Protein AF-A0A4Z2BK32-F1 (afdb_monomer)

Radius of gyration: 49.94 Å; Cα contacts (8 Å, |Δi|>4): 44; chains: 1; bounding box: 116×64×153 Å

Structure (mmCIF, N/CA/C/O backbone):
data_AF-A0A4Z2BK32-F1
#
_entry.id   AF-A0A4Z2BK32-F1
#
loop_
_atom_site.group_PDB
_atom_site.id
_atom_site.type_symbol
_atom_site.label_atom_id
_atom_site.label_alt_id
_atom_site.label_comp_id
_atom_site.label_asym_id
_atom_site.label_entity_id
_atom_site.label_seq_id
_atom_site.pdbx_PDB_ins_code
_atom_site.Cartn_x
_atom_site.Cartn_y
_atom_site.Cartn_z
_atom_site.occupancy
_atom_site.B_iso_or_equiv
_atom_site.auth_seq_id
_atom_site.auth_comp_id
_atom_site.auth_asym_id
_atom_site.auth_atom_id
_atom_site.pdbx_PDB_model_num
ATOM 1 N N . MET A 1 1 ? -44.808 -2.999 27.444 1.00 32.22 1 MET A N 1
ATOM 2 C CA . MET A 1 1 ? -44.532 -3.840 26.264 1.00 32.22 1 MET A CA 1
ATOM 3 C C . MET A 1 1 ? -43.156 -3.412 25.782 1.00 32.22 1 MET A C 1
ATOM 5 O O . MET A 1 1 ? -43.070 -2.462 25.025 1.00 32.22 1 MET A O 1
ATOM 9 N N . GLU A 1 2 ? -42.094 -3.724 26.527 1.00 37.12 2 GLU A N 1
ATOM 10 C CA . GLU A 1 2 ? -41.400 -5.031 26.589 1.00 37.12 2 GLU A CA 1
ATOM 11 C C . GLU A 1 2 ? -40.857 -5.416 25.208 1.00 37.12 2 GLU A C 1
ATOM 13 O O . GLU A 1 2 ? -41.510 -6.127 24.457 1.00 37.12 2 GLU A O 1
ATOM 18 N N . ASP A 1 3 ? -39.675 -4.887 24.882 1.00 39.75 3 ASP A N 1
ATOM 19 C CA . ASP A 1 3 ? -38.907 -5.179 23.659 1.00 39.75 3 ASP A CA 1
ATOM 20 C C . ASP A 1 3 ? -37.822 -6.247 23.921 1.00 39.75 3 ASP A C 1
ATOM 22 O O . ASP A 1 3 ? -36.776 -6.310 23.283 1.00 39.75 3 ASP A O 1
ATOM 26 N N . SER A 1 4 ? -38.042 -7.100 24.923 1.00 45.81 4 SER A N 1
ATOM 27 C CA . SER A 1 4 ? -37.074 -8.113 25.362 1.00 45.81 4 SER A CA 1
ATOM 28 C C . SER A 1 4 ? -37.082 -9.391 24.503 1.00 45.81 4 SER A C 1
ATOM 30 O O . SER A 1 4 ? -36.435 -10.374 24.852 1.00 45.81 4 SER A O 1
ATOM 32 N N . GLY A 1 5 ? -37.794 -9.388 23.369 1.00 49.56 5 GLY A N 1
ATOM 33 C CA . GLY A 1 5 ? -37.919 -10.537 22.461 1.00 49.56 5 GLY A CA 1
ATOM 34 C C . GLY A 1 5 ? -36.704 -10.801 21.561 1.00 49.56 5 GLY A C 1
ATOM 35 O O . GLY A 1 5 ? -36.626 -11.850 20.937 1.00 49.56 5 GLY A O 1
ATOM 36 N N . SER A 1 6 ? -35.725 -9.896 21.496 1.00 67.00 6 SER A N 1
ATOM 37 C CA . SER A 1 6 ? -34.700 -9.952 20.442 1.00 67.00 6 SER A CA 1
ATOM 38 C C . SER A 1 6 ? -33.594 -10.996 20.663 1.00 67.00 6 SER A C 1
ATOM 40 O O . SER A 1 6 ? -33.088 -11.555 19.695 1.00 67.00 6 SER A O 1
ATOM 42 N N . ALA A 1 7 ? -33.203 -11.303 21.906 1.00 73.44 7 ALA A N 1
ATOM 43 C CA . ALA A 1 7 ? -32.058 -12.191 22.165 1.00 73.44 7 ALA A CA 1
ATOM 44 C C . ALA A 1 7 ? -32.413 -13.692 22.136 1.00 73.44 7 ALA A C 1
ATOM 46 O O . ALA A 1 7 ? -31.608 -14.506 21.688 1.00 73.44 7 ALA A O 1
ATOM 47 N N . LEU A 1 8 ? -33.625 -14.064 22.572 1.00 78.69 8 LEU A N 1
ATOM 48 C CA . LEU A 1 8 ? -34.101 -15.458 22.595 1.00 78.69 8 LEU A CA 1
ATOM 49 C C . LEU A 1 8 ? -34.432 -16.011 21.199 1.00 78.69 8 LEU A C 1
ATOM 51 O O . LEU A 1 8 ? -34.425 -17.225 21.008 1.00 78.69 8 LEU A O 1
ATOM 55 N N . GLU A 1 9 ? -34.717 -15.135 20.235 1.00 83.31 9 GLU A N 1
ATOM 56 C CA . GLU A 1 9 ? -35.057 -15.502 18.853 1.00 83.31 9 GLU A CA 1
ATOM 57 C C . GLU A 1 9 ? -33.826 -15.601 17.931 1.00 83.31 9 GLU A C 1
ATOM 59 O O . GLU A 1 9 ? -33.944 -16.028 16.780 1.00 83.31 9 GLU A O 1
ATOM 64 N N . LYS A 1 10 ? -32.631 -15.232 18.416 1.00 83.12 10 LYS A N 1
ATOM 65 C CA . LYS A 1 10 ? -31.389 -15.299 17.633 1.00 83.12 10 LYS A CA 1
ATOM 66 C C . LYS A 1 10 ? -30.953 -16.740 17.384 1.00 83.12 10 LYS A C 1
ATOM 68 O O . LYS A 1 10 ? -31.082 -17.621 18.234 1.00 83.12 10 LYS A O 1
ATOM 73 N N . ASN A 1 11 ? -30.368 -16.972 16.209 1.00 81.88 11 ASN A N 1
ATOM 74 C CA . ASN A 1 11 ? -29.751 -18.255 15.890 1.00 81.88 11 ASN A CA 1
ATOM 75 C C . ASN A 1 11 ? -28.598 -18.546 16.853 1.00 81.88 11 ASN A C 1
ATOM 77 O O . ASN A 1 11 ? -27.777 -17.674 17.124 1.00 81.88 11 ASN A O 1
ATOM 81 N N . VAL A 1 12 ? -28.473 -19.806 17.281 1.00 80.56 12 VAL A N 1
ATOM 82 C CA . VAL A 1 12 ? -27.430 -20.257 18.225 1.00 80.56 12 VAL A CA 1
ATOM 83 C C . VAL A 1 12 ? -26.010 -19.919 17.751 1.00 80.56 12 VAL A C 1
ATOM 85 O O . VAL A 1 12 ? -25.133 -19.661 18.568 1.00 80.56 12 VAL A O 1
ATOM 88 N N . ALA A 1 13 ? -25.786 -19.901 16.434 1.00 78.62 13 ALA A N 1
ATOM 89 C CA . ALA A 1 13 ? -24.492 -19.584 15.833 1.00 78.62 13 ALA A CA 1
ATOM 90 C C . ALA A 1 13 ? -24.095 -18.101 15.957 1.00 78.62 13 ALA A C 1
ATOM 92 O O . ALA A 1 13 ? -22.902 -17.804 15.956 1.00 78.62 13 ALA A O 1
ATOM 93 N N . ASP A 1 14 ? -25.077 -17.208 16.093 1.00 82.00 14 ASP A N 1
ATOM 94 C CA . ASP A 1 14 ? -24.891 -15.753 16.080 1.00 82.00 14 ASP A CA 1
ATOM 95 C C . ASP A 1 14 ? -25.028 -15.134 17.480 1.00 82.00 14 ASP A C 1
ATOM 97 O O . ASP A 1 14 ? -24.970 -13.912 17.625 1.00 82.00 14 ASP A O 1
ATOM 101 N N . LEU A 1 15 ? -25.232 -15.959 18.517 1.00 86.81 15 LEU A N 1
ATOM 102 C CA . LEU A 1 15 ? -25.279 -15.472 19.890 1.00 86.81 15 LEU A CA 1
ATOM 103 C C . LEU A 1 15 ? -23.941 -14.843 20.268 1.00 86.81 15 LEU A C 1
ATOM 105 O O . LEU A 1 15 ? -22.875 -15.427 20.071 1.00 86.81 15 LEU A O 1
ATOM 109 N N . THR A 1 16 ? -24.020 -13.672 20.884 1.00 87.44 16 THR A N 1
ATOM 110 C CA . THR A 1 16 ? -22.893 -12.992 21.511 1.00 87.44 16 THR A CA 1
ATOM 111 C C . THR A 1 16 ? -22.977 -13.100 23.027 1.00 87.44 16 THR A C 1
ATOM 113 O O . THR A 1 16 ? -24.013 -13.433 23.602 1.00 87.44 16 THR A O 1
ATOM 116 N N . VAL A 1 17 ? -21.871 -12.791 23.703 1.00 86.31 17 VAL A N 1
ATOM 117 C CA . VAL A 1 17 ? -21.827 -12.759 25.169 1.00 86.31 17 VAL A CA 1
ATOM 118 C C . VAL A 1 17 ? -22.880 -11.787 25.727 1.00 86.31 17 VAL A C 1
ATOM 120 O O . VAL A 1 17 ? -23.497 -12.087 26.742 1.00 86.31 17 VAL A O 1
ATOM 123 N N . MET A 1 18 ? -23.164 -10.681 25.028 1.00 86.56 18 MET A N 1
ATOM 124 C CA . MET A 1 18 ? -24.219 -9.734 25.414 1.00 86.56 18 MET A CA 1
ATOM 125 C C . MET A 1 18 ? -25.622 -10.335 25.336 1.00 86.56 18 MET A C 1
ATOM 127 O O . MET A 1 18 ? -26.414 -10.130 26.250 1.00 86.56 18 MET A O 1
ATOM 131 N N . ASP A 1 19 ? -25.893 -11.167 24.332 1.00 87.94 19 ASP A N 1
ATOM 132 C CA . ASP A 1 19 ? -27.190 -11.838 24.199 1.00 87.94 19 ASP A CA 1
ATOM 133 C C . ASP A 1 19 ? -27.454 -12.810 25.356 1.00 87.94 19 ASP A C 1
ATOM 135 O O . ASP A 1 19 ? -28.589 -12.954 25.802 1.00 87.94 19 ASP A O 1
ATOM 139 N N . VAL A 1 20 ? -26.408 -13.444 25.899 1.00 89.12 20 VAL A N 1
ATOM 140 C CA . VAL A 1 20 ? -26.527 -14.303 27.089 1.00 89.12 20 VAL A CA 1
ATOM 141 C C . VAL A 1 20 ? -26.924 -13.487 28.325 1.00 89.12 20 VAL A C 1
ATOM 143 O O . VAL A 1 20 ? -27.742 -13.952 29.122 1.00 89.12 20 VAL A O 1
ATOM 146 N N . TYR A 1 21 ? -26.403 -12.263 28.469 1.00 87.44 21 TYR A N 1
ATOM 147 C CA . TYR A 1 21 ? -26.801 -11.349 29.545 1.00 87.44 21 TYR A CA 1
ATOM 148 C C . TYR A 1 21 ? -28.245 -10.853 29.379 1.00 87.44 21 TYR A C 1
ATOM 150 O O . TYR A 1 21 ? -28.985 -10.811 30.365 1.00 87.44 21 TYR A O 1
ATOM 158 N N . ASP A 1 22 ? -28.680 -10.565 28.152 1.00 85.69 22 ASP A N 1
ATOM 159 C CA . ASP A 1 22 ? -30.065 -10.173 27.864 1.00 85.69 22 ASP A CA 1
ATOM 160 C C . ASP A 1 22 ? -31.048 -11.322 28.149 1.00 85.69 22 ASP A C 1
ATOM 162 O O . ASP A 1 22 ? -32.073 -11.128 28.806 1.00 85.69 22 ASP A O 1
ATOM 166 N N . ILE A 1 23 ? -30.704 -12.552 27.746 1.00 86.56 23 ILE A N 1
ATOM 167 C CA . ILE A 1 23 ? -31.474 -13.763 28.073 1.00 86.56 23 ILE A CA 1
ATOM 168 C C . ILE A 1 23 ? -31.549 -13.962 29.592 1.00 86.56 23 ILE A C 1
ATOM 170 O O . ILE A 1 23 ? -32.624 -14.247 30.125 1.00 86.56 23 ILE A O 1
ATOM 174 N N . ALA A 1 24 ? -30.434 -13.786 30.309 1.00 87.56 24 ALA A N 1
ATOM 175 C CA . ALA A 1 24 ? -30.400 -13.896 31.766 1.00 87.56 24 ALA A CA 1
ATOM 176 C C . ALA A 1 24 ? -31.318 -12.868 32.445 1.00 87.56 24 ALA A C 1
ATOM 178 O O . ALA A 1 24 ? -31.980 -13.202 33.429 1.00 87.56 24 ALA A O 1
ATOM 179 N N . ALA A 1 25 ? -31.404 -11.647 31.910 1.00 82.12 25 ALA A N 1
ATOM 180 C CA . ALA A 1 25 ? -32.299 -10.613 32.421 1.00 82.12 25 ALA A CA 1
ATOM 181 C C . ALA A 1 25 ? -33.780 -10.990 32.244 1.00 82.12 25 ALA A C 1
ATOM 183 O O . ALA A 1 25 ? -34.554 -10.864 33.193 1.00 82.12 25 ALA A O 1
ATOM 184 N N . VAL A 1 26 ? -34.166 -11.516 31.075 1.00 85.31 26 VAL A N 1
ATOM 185 C CA . VAL A 1 26 ? -35.544 -11.978 30.814 1.00 85.31 26 VAL A CA 1
ATOM 186 C C . VAL A 1 26 ? -35.915 -13.147 31.723 1.00 85.31 26 VAL A C 1
ATOM 188 O O . VAL A 1 26 ? -36.947 -13.117 32.390 1.00 85.31 26 VAL A O 1
ATOM 191 N N . VAL A 1 27 ? -35.043 -14.153 31.819 1.00 85.56 27 VAL A N 1
ATOM 192 C CA . VAL A 1 27 ? -35.234 -15.303 32.720 1.00 85.56 27 VAL A CA 1
ATOM 193 C C . VAL A 1 27 ? -35.327 -14.848 34.182 1.00 85.56 27 VAL A C 1
ATOM 195 O O . VAL A 1 27 ? -36.133 -15.365 34.955 1.00 85.56 27 VAL A O 1
ATOM 198 N N . GLY A 1 28 ? -34.542 -13.838 34.551 1.00 84.19 28 GLY A N 1
ATOM 199 C CA . GLY A 1 28 ? -34.589 -13.174 35.846 1.00 84.19 28 GLY A CA 1
ATOM 200 C C . GLY A 1 28 ? -35.936 -12.560 36.196 1.00 84.19 28 GLY A C 1
ATOM 201 O O . GLY A 1 28 ? -36.440 -12.781 37.296 1.00 84.19 28 GLY A O 1
ATOM 202 N N . GLN A 1 29 ? -36.523 -11.824 35.252 1.00 82.88 29 GLN A N 1
ATOM 203 C CA . GLN A 1 29 ? -37.837 -11.200 35.418 1.00 82.88 29 GLN A CA 1
ATOM 204 C C . GLN A 1 29 ? -38.945 -12.245 35.598 1.00 82.88 29 GLN A C 1
ATOM 206 O O . GLN A 1 29 ? -39.841 -12.055 36.419 1.00 82.88 29 GLN A O 1
ATOM 211 N N . GLU A 1 30 ? -38.880 -13.378 34.891 1.00 84.81 30 GLU A N 1
ATOM 212 C CA . GLU A 1 30 ? -39.827 -14.482 35.105 1.00 84.81 30 GLU A CA 1
ATOM 213 C C . GLU A 1 30 ? -39.693 -15.090 36.506 1.00 84.81 30 GLU A C 1
ATOM 215 O O . GLU A 1 30 ? -40.696 -15.364 37.170 1.00 84.81 30 GLU A O 1
ATOM 220 N N . PHE A 1 31 ? -38.461 -15.267 36.996 1.00 84.12 31 PHE A N 1
ATOM 221 C CA . PHE A 1 31 ? -38.250 -15.740 38.362 1.00 84.12 31 PHE A CA 1
ATOM 222 C C . PHE A 1 31 ? -38.744 -14.750 39.408 1.00 84.12 31 PHE A C 1
ATOM 224 O O . PHE A 1 31 ? -39.312 -15.192 40.402 1.00 84.12 31 PHE A O 1
ATOM 231 N N . GLU A 1 32 ? -38.599 -13.446 39.187 1.00 80.62 32 GLU A N 1
ATOM 232 C CA . GLU A 1 32 ? -39.144 -12.420 40.079 1.00 80.62 32 GLU A CA 1
ATOM 233 C C . GLU A 1 32 ? -40.670 -12.550 40.216 1.00 80.62 32 GLU A C 1
ATOM 235 O O . GLU A 1 32 ? -41.179 -12.665 41.330 1.00 80.62 32 GLU A O 1
ATOM 240 N N . ARG A 1 33 ? -41.399 -12.702 39.100 1.00 85.19 33 ARG A N 1
ATOM 241 C CA . ARG A 1 33 ? -42.863 -12.904 39.124 1.00 85.19 33 ARG A CA 1
ATOM 242 C C . ARG A 1 33 ? -43.282 -14.170 39.875 1.00 85.19 33 ARG A C 1
ATOM 244 O O . ARG A 1 33 ? -44.305 -14.178 40.559 1.00 85.19 33 ARG A O 1
ATOM 251 N N . ILE A 1 34 ? -42.510 -15.250 39.748 1.00 80.25 34 ILE A N 1
ATOM 252 C CA . ILE A 1 34 ? -42.774 -16.507 40.465 1.0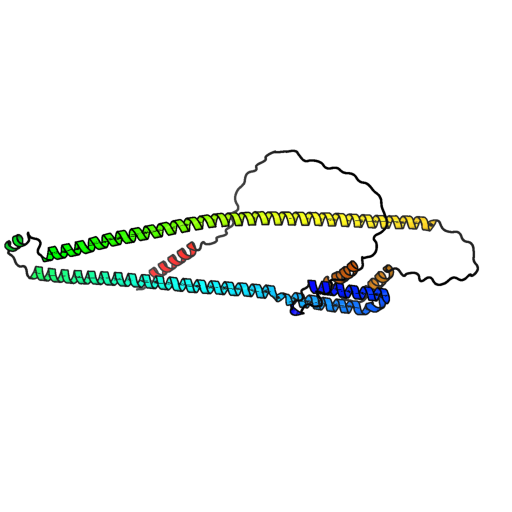0 80.25 34 ILE A CA 1
ATOM 253 C C . ILE A 1 34 ? -42.489 -16.344 41.963 1.00 80.25 34 ILE A C 1
ATOM 255 O O . ILE A 1 34 ? -43.260 -16.842 42.784 1.00 80.25 34 ILE A O 1
ATOM 259 N N . ILE A 1 35 ? -41.415 -15.639 42.330 1.00 82.44 35 ILE A N 1
ATOM 260 C CA . ILE A 1 35 ? -41.086 -15.335 43.729 1.00 82.44 35 ILE A CA 1
ATOM 261 C C . ILE A 1 35 ? -42.211 -14.521 44.372 1.00 82.44 35 ILE A C 1
ATOM 263 O O . ILE A 1 35 ? -42.632 -14.854 45.480 1.00 82.44 35 ILE A O 1
ATOM 267 N N . ASP A 1 36 ? -42.739 -13.522 43.666 1.00 85.00 36 ASP A N 1
ATOM 268 C CA . ASP A 1 36 ? -43.826 -12.673 44.160 1.00 85.00 36 ASP A CA 1
ATOM 269 C C . ASP A 1 36 ? -45.121 -13.457 44.434 1.00 85.00 36 ASP A C 1
ATOM 271 O O . ASP A 1 36 ? -45.862 -13.127 45.361 1.00 85.00 36 ASP A O 1
ATOM 275 N N . GLN A 1 37 ? -45.402 -14.508 43.654 1.00 89.19 37 GLN A N 1
ATOM 276 C CA . GLN A 1 37 ? -46.631 -15.303 43.777 1.00 89.19 37 GLN A CA 1
ATOM 277 C C . GLN A 1 37 ? -46.514 -16.504 44.726 1.00 89.19 37 GLN A C 1
ATOM 279 O O . GLN A 1 37 ? -47.470 -16.814 45.437 1.00 89.19 37 GLN A O 1
ATOM 284 N N . TYR A 1 38 ? -45.374 -17.197 44.731 1.00 84.12 38 TYR A N 1
ATOM 285 C CA . TYR A 1 38 ? -45.206 -18.494 45.406 1.00 84.12 38 TYR A CA 1
ATOM 286 C C . TYR A 1 38 ? -44.143 -18.478 46.511 1.00 84.12 38 TYR A C 1
ATOM 288 O O . TYR A 1 38 ? -43.948 -19.483 47.198 1.00 84.12 38 TYR A O 1
ATOM 296 N N . GLY A 1 39 ? -43.467 -17.345 46.708 1.00 77.50 39 GLY A N 1
ATOM 297 C CA . GLY A 1 39 ? -42.354 -17.216 47.636 1.00 77.50 39 GLY A CA 1
ATOM 298 C C . GLY A 1 39 ? -41.062 -17.832 47.095 1.00 77.50 39 GLY A C 1
ATOM 299 O O . GLY A 1 39 ? -41.040 -18.718 46.239 1.00 77.50 39 GLY A O 1
ATOM 300 N N . CYS A 1 40 ? -39.932 -17.364 47.614 1.00 73.44 40 CYS A N 1
ATOM 301 C CA . CYS A 1 40 ? -38.618 -17.685 47.058 1.00 73.44 40 CYS A CA 1
ATOM 302 C C . CYS A 1 40 ? -38.095 -19.094 47.407 1.00 73.44 40 CYS A C 1
ATOM 304 O O . CYS A 1 40 ? -37.165 -19.586 46.765 1.00 73.44 40 CYS A O 1
ATOM 306 N N . GLU A 1 41 ? -38.750 -19.800 48.332 1.00 81.00 41 GLU A N 1
ATOM 307 C CA . GLU A 1 41 ? -38.492 -21.219 48.623 1.00 81.00 41 GLU A CA 1
ATOM 308 C C . GLU A 1 41 ? -38.719 -22.114 47.396 1.00 81.00 41 GLU A C 1
ATOM 310 O O . GLU A 1 41 ? -37.974 -23.073 47.184 1.00 81.00 41 GLU A O 1
ATOM 315 N N . ALA A 1 42 ? -39.682 -21.760 46.535 1.00 78.75 42 ALA A N 1
ATOM 316 C CA . ALA A 1 42 ? -40.012 -22.518 45.329 1.00 78.75 42 ALA A CA 1
ATOM 317 C C . ALA A 1 42 ? -38.863 -22.560 44.302 1.00 78.75 42 ALA A C 1
ATOM 319 O O . ALA A 1 42 ? -38.732 -23.525 43.549 1.00 78.75 42 ALA A O 1
ATOM 320 N N . LEU A 1 43 ? -38.004 -21.534 44.284 1.00 80.06 43 LEU A N 1
ATOM 321 C CA . LEU A 1 43 ? -36.930 -21.361 43.297 1.00 80.06 43 LEU A CA 1
ATOM 322 C C . LEU A 1 43 ? -35.524 -21.603 43.854 1.00 80.06 43 LEU A C 1
ATOM 324 O O . LEU A 1 43 ? -34.573 -21.733 43.080 1.00 80.06 43 LEU A O 1
ATOM 328 N N . SER A 1 44 ? -35.395 -21.740 45.173 1.00 76.75 44 SER A N 1
ATOM 329 C CA . SER A 1 44 ? -34.132 -21.918 45.905 1.00 76.75 44 SER A CA 1
ATOM 330 C C . SER A 1 44 ? -33.214 -23.010 45.326 1.00 76.75 44 SER A C 1
ATOM 332 O O . SER A 1 44 ? -32.002 -22.825 45.230 1.00 76.75 44 SER A O 1
ATOM 334 N N . ARG A 1 45 ? -33.780 -24.137 44.870 1.00 82.31 45 ARG A N 1
ATOM 335 C CA . ARG A 1 45 ? -33.027 -25.265 44.281 1.00 82.31 45 ARG A CA 1
ATOM 336 C C . ARG A 1 45 ? -32.833 -25.180 42.766 1.00 82.31 45 ARG A C 1
ATOM 338 O O . ARG A 1 45 ? -31.979 -25.888 42.227 1.00 82.31 45 ARG A O 1
ATOM 345 N N . LEU A 1 46 ? -33.643 -24.381 42.073 1.00 84.19 46 LEU A N 1
ATOM 346 C CA . LEU A 1 46 ? -33.600 -24.242 40.614 1.00 84.19 46 LEU A CA 1
ATOM 347 C C . LEU A 1 46 ? -32.624 -23.142 40.191 1.00 84.19 46 LEU A C 1
ATOM 349 O O . LEU A 1 46 ? -31.863 -23.342 39.245 1.00 84.19 46 LEU A O 1
ATOM 353 N N . MET A 1 47 ? -32.597 -22.032 40.932 1.00 80.56 47 MET A N 1
ATOM 354 C CA . MET A 1 47 ? -31.784 -20.854 40.624 1.00 80.56 47 MET A CA 1
ATOM 355 C C . MET A 1 47 ? -30.304 -21.190 40.367 1.00 80.56 47 MET A C 1
ATOM 357 O O . MET A 1 47 ? -29.796 -20.814 39.311 1.00 80.56 47 MET A O 1
ATOM 361 N N . PRO A 1 48 ? -29.608 -21.984 41.211 1.00 79.94 48 PRO A N 1
ATOM 362 C CA . PRO A 1 48 ? -28.194 -22.292 40.978 1.00 79.94 48 PRO A CA 1
ATOM 363 C C . PRO A 1 48 ? -27.960 -23.120 39.707 1.00 79.94 48 PRO A C 1
ATOM 365 O O . PRO A 1 48 ? -26.921 -23.001 39.063 1.00 79.94 48 PRO A O 1
ATOM 368 N N . LYS A 1 49 ? -28.932 -23.953 39.312 1.00 87.19 49 LYS A N 1
ATOM 369 C CA . LYS A 1 49 ? -28.840 -24.758 38.085 1.00 87.19 49 LYS A CA 1
ATOM 370 C C . LYS A 1 49 ? -28.996 -23.893 36.841 1.00 87.19 49 LYS A C 1
ATOM 372 O O . LYS A 1 49 ? -28.308 -24.128 35.857 1.00 87.19 49 LYS A O 1
ATOM 377 N N . VAL A 1 50 ? -29.879 -22.899 36.892 1.00 86.00 50 VAL A N 1
ATOM 378 C CA . VAL A 1 50 ? -30.111 -21.976 35.774 1.00 86.00 50 VAL A CA 1
ATOM 379 C C . VAL A 1 50 ? -28.918 -21.047 35.593 1.00 86.00 50 VAL A C 1
ATOM 381 O O . VAL A 1 50 ? -28.436 -20.903 34.474 1.00 86.00 50 VAL A O 1
ATOM 384 N N . VAL A 1 51 ? -28.364 -20.527 36.693 1.00 84.00 51 VAL A N 1
ATOM 385 C CA . VAL A 1 51 ? -27.095 -19.782 36.670 1.00 84.00 51 VAL A CA 1
ATOM 386 C C . VAL A 1 51 ? -25.994 -20.638 36.043 1.00 84.00 51 VAL A C 1
ATOM 388 O O . VAL A 1 51 ? -25.326 -20.189 35.118 1.00 84.00 51 VAL A O 1
ATOM 391 N N . ARG A 1 52 ? -25.875 -21.911 36.440 1.00 88.38 52 ARG A N 1
ATOM 392 C CA . ARG A 1 52 ? -24.876 -22.816 35.859 1.00 88.38 52 ARG A CA 1
ATOM 393 C C . ARG A 1 52 ? -25.051 -23.038 34.354 1.00 88.38 52 ARG A C 1
ATOM 395 O O . ARG A 1 52 ? -24.062 -23.142 33.635 1.00 88.38 52 ARG A O 1
ATOM 402 N N . VAL A 1 53 ? -26.285 -23.143 33.868 1.00 91.62 53 VAL A N 1
ATOM 403 C CA . VAL A 1 53 ? -26.558 -23.287 32.428 1.00 91.62 53 VAL A CA 1
ATOM 404 C C . VAL A 1 53 ? -26.174 -22.013 31.671 1.00 91.62 53 VAL A C 1
ATOM 406 O O . VAL A 1 53 ? -25.545 -22.112 30.620 1.00 91.62 53 VAL A O 1
ATOM 409 N N . LEU A 1 54 ? -26.481 -20.835 32.222 1.00 87.81 54 LEU A N 1
ATOM 410 C CA . LEU A 1 54 ? -26.105 -19.546 31.632 1.00 87.81 54 LEU A CA 1
ATOM 411 C C . LEU A 1 54 ? -24.582 -19.338 31.618 1.00 87.81 54 LEU A C 1
ATOM 413 O O . LEU A 1 54 ? -24.051 -18.881 30.613 1.00 87.81 54 LEU A O 1
ATOM 417 N N . GLU A 1 55 ? -23.864 -19.764 32.660 1.00 85.56 55 GLU A N 1
ATOM 418 C CA . GLU A 1 55 ? -22.391 -19.765 32.685 1.00 85.56 55 GLU A CA 1
ATOM 419 C C . GLU A 1 55 ? -21.794 -20.657 31.587 1.00 85.56 55 GLU A C 1
ATOM 421 O O . GLU A 1 55 ? -20.835 -20.281 30.913 1.00 85.56 55 GLU A O 1
ATOM 426 N N . ILE A 1 56 ? -22.341 -21.865 31.403 1.00 87.94 56 ILE A N 1
ATOM 427 C CA . ILE A 1 56 ? -21.882 -22.782 30.351 1.00 87.94 56 ILE A CA 1
ATOM 428 C C . ILE A 1 56 ? -22.128 -22.156 28.976 1.00 87.94 56 ILE A C 1
ATOM 430 O O . ILE A 1 56 ? -21.247 -22.210 28.117 1.00 87.94 56 ILE A O 1
ATOM 434 N N . LEU A 1 57 ? -23.293 -21.532 28.784 1.00 87.38 57 LEU A N 1
ATOM 435 C CA . LEU A 1 57 ? -23.641 -20.847 27.544 1.00 87.38 57 LEU A CA 1
ATOM 436 C C . LEU A 1 57 ? -22.699 -19.668 27.265 1.00 87.38 57 LEU A C 1
ATOM 438 O O . LEU A 1 57 ? -22.189 -19.564 26.152 1.00 87.38 57 LEU A O 1
ATOM 442 N N . GLU A 1 58 ? -22.399 -18.841 28.268 1.00 86.19 58 GLU A N 1
ATOM 443 C CA . GLU A 1 58 ? -21.445 -17.733 28.158 1.00 86.19 58 GLU A CA 1
ATOM 444 C C . GLU A 1 58 ? -20.071 -18.230 27.697 1.00 86.19 58 GLU A C 1
ATOM 446 O O . GLU A 1 58 ? -19.496 -17.676 26.761 1.00 86.19 58 GLU A O 1
ATOM 451 N N . VAL A 1 59 ? -19.552 -19.309 28.294 1.00 86.50 59 VAL A N 1
ATOM 452 C CA . VAL A 1 59 ? -18.251 -19.883 27.911 1.00 86.50 59 VAL A CA 1
ATOM 453 C C . VAL A 1 59 ? -18.279 -20.440 26.489 1.00 86.50 59 VAL A C 1
ATOM 455 O O . VAL A 1 59 ? -17.312 -20.266 25.746 1.00 86.50 59 VAL A O 1
ATOM 458 N N . MET A 1 60 ? -19.359 -21.116 26.096 1.00 85.50 60 MET A N 1
ATOM 459 C CA . MET A 1 60 ? -19.499 -21.653 24.741 1.00 85.50 60 MET A CA 1
ATOM 460 C C . MET A 1 60 ? -19.540 -20.531 23.703 1.00 85.50 60 MET A C 1
ATOM 462 O O . MET A 1 60 ? -18.805 -20.594 22.723 1.00 85.50 60 MET A O 1
ATOM 466 N N . VAL A 1 61 ? -20.320 -19.481 23.954 1.00 85.88 61 VAL A N 1
ATOM 467 C CA . VAL A 1 61 ? -20.435 -18.309 23.077 1.00 85.88 61 VAL A CA 1
ATOM 468 C C . VAL A 1 61 ? -19.129 -17.508 23.032 1.00 85.88 61 VAL A C 1
ATOM 470 O O . VAL A 1 61 ? -18.667 -17.136 21.955 1.00 85.88 61 VAL A O 1
ATOM 473 N N . SER A 1 62 ? -18.463 -17.332 24.174 1.00 82.31 62 SER A N 1
ATOM 474 C CA . SER A 1 62 ? -17.155 -16.665 24.265 1.00 82.31 62 SER A CA 1
ATOM 475 C C . SER A 1 62 ? -16.065 -17.398 23.493 1.00 82.31 62 SER A C 1
ATOM 477 O O . SER A 1 62 ? -15.139 -16.767 23.003 1.00 82.31 62 SER A O 1
ATOM 479 N N . ARG A 1 63 ? -16.151 -18.729 23.397 1.00 76.56 63 ARG A N 1
ATOM 480 C CA . ARG A 1 63 ? -15.231 -19.549 22.599 1.00 76.56 63 ARG A CA 1
ATOM 481 C C . ARG A 1 63 ? -15.617 -19.618 21.132 1.00 76.56 63 ARG A C 1
ATOM 483 O O . ARG A 1 63 ? -14.768 -19.966 20.328 1.00 76.56 63 ARG A O 1
ATOM 490 N N . ASN A 1 64 ? -16.870 -19.331 20.788 1.00 70.56 64 ASN A N 1
ATOM 491 C CA . ASN A 1 64 ? -17.357 -19.341 19.412 1.00 70.56 64 ASN A CA 1
ATOM 492 C C . ASN A 1 64 ? -17.070 -18.021 18.678 1.00 70.56 64 ASN A C 1
ATOM 494 O O . ASN A 1 64 ? -17.257 -17.939 17.467 1.00 70.56 64 ASN A O 1
ATOM 498 N N . SER A 1 65 ? -16.525 -17.015 19.373 1.00 66.38 65 SER A N 1
ATOM 499 C CA . SER A 1 65 ? -15.962 -15.793 18.791 1.00 66.38 65 SER A CA 1
ATOM 500 C C . SER A 1 65 ? -14.650 -16.049 18.032 1.00 66.38 65 SER A C 1
ATOM 502 O O . SER A 1 65 ? -13.775 -15.203 18.032 1.00 66.38 65 SER A O 1
ATOM 504 N N . ILE A 1 66 ? -14.513 -17.192 17.349 1.00 62.06 66 ILE A N 1
ATOM 505 C CA . ILE A 1 66 ? -13.407 -17.544 16.432 1.00 62.06 66 ILE A CA 1
ATOM 506 C C . ILE A 1 66 ? -13.483 -16.702 15.139 1.00 62.06 66 ILE A C 1
ATOM 508 O O . ILE A 1 66 ? -12.542 -16.647 14.350 1.00 62.06 66 ILE A O 1
ATOM 512 N N . GLY A 1 67 ? -14.592 -15.981 14.941 1.00 70.88 67 GLY A N 1
ATOM 513 C CA . GLY A 1 67 ? -14.808 -15.044 13.838 1.00 70.88 67 GLY A CA 1
ATOM 514 C C . GLY A 1 67 ? -13.671 -14.042 13.546 1.00 70.88 67 GLY A C 1
ATOM 515 O O . GLY A 1 67 ? -13.299 -13.951 12.382 1.00 70.88 67 GLY A O 1
ATOM 516 N N . PRO A 1 68 ? -13.085 -13.316 14.521 1.00 74.94 68 PRO A N 1
ATOM 517 C CA . PRO A 1 68 ? -12.035 -12.336 14.278 1.00 74.94 68 PRO A CA 1
ATOM 518 C C . PRO A 1 68 ? -10.690 -12.982 13.924 1.00 74.94 68 PRO A C 1
ATOM 520 O O . PRO A 1 68 ? -10.016 -12.458 13.050 1.00 74.94 68 PRO A O 1
ATOM 523 N N . GLU A 1 69 ? -10.321 -14.129 14.508 1.00 79.31 69 GLU A N 1
ATOM 524 C CA . GLU A 1 69 ? -9.090 -14.854 14.136 1.00 79.31 69 GLU A CA 1
ATOM 525 C C . GLU A 1 69 ? -9.203 -15.430 12.715 1.00 79.31 69 GLU A C 1
ATOM 527 O O . GLU A 1 69 ? -8.277 -15.345 11.911 1.00 79.31 69 GLU A O 1
ATOM 532 N N . VAL A 1 70 ? -10.372 -15.970 12.359 1.00 82.12 70 VAL A N 1
ATOM 533 C CA . VAL A 1 70 ? -10.639 -16.444 10.993 1.00 82.12 70 VAL A CA 1
ATOM 534 C C . VAL A 1 70 ? -10.629 -15.290 9.995 1.00 82.12 70 VAL A C 1
ATOM 536 O O . VAL A 1 70 ? -10.117 -15.457 8.889 1.00 82.12 70 VAL A O 1
ATOM 539 N N . GLU A 1 71 ? -11.174 -14.133 10.362 1.00 82.44 71 GLU A N 1
ATOM 540 C CA . GLU A 1 71 ? -11.164 -12.951 9.502 1.00 82.44 71 GLU A CA 1
ATOM 541 C C . GLU A 1 71 ? -9.751 -12.366 9.356 1.00 82.44 71 GLU A C 1
ATOM 543 O O . GLU A 1 71 ? -9.341 -12.024 8.250 1.00 82.44 71 GLU A O 1
ATOM 548 N N . GLU A 1 72 ? -8.952 -12.354 10.423 1.00 87.56 72 GLU A N 1
ATOM 549 C CA . GLU A 1 72 ? -7.538 -11.969 10.389 1.00 87.56 72 GLU A CA 1
ATOM 550 C C . GLU A 1 72 ? -6.726 -12.892 9.469 1.00 87.56 72 GLU A C 1
ATOM 552 O O . GLU A 1 72 ? -6.036 -12.421 8.563 1.00 87.56 72 GLU A O 1
ATOM 557 N N . LEU A 1 73 ? -6.890 -14.213 9.598 1.00 92.44 73 LEU A N 1
ATOM 558 C CA . LEU A 1 73 ? -6.247 -15.189 8.713 1.00 92.44 73 LEU A CA 1
ATOM 559 C C . LEU A 1 73 ? -6.697 -15.048 7.250 1.00 92.44 73 LEU A C 1
ATOM 561 O O . LEU A 1 73 ? -5.906 -15.286 6.334 1.00 92.44 73 LEU A O 1
ATOM 565 N N . ARG A 1 74 ? -7.955 -14.661 7.002 1.00 91.69 74 ARG A N 1
ATOM 566 C CA . ARG A 1 74 ? -8.455 -14.366 5.649 1.00 91.69 74 ARG A CA 1
ATOM 567 C C . ARG A 1 74 ? -7.791 -13.125 5.063 1.00 91.69 74 ARG A C 1
ATOM 569 O O . ARG A 1 74 ? -7.342 -13.178 3.919 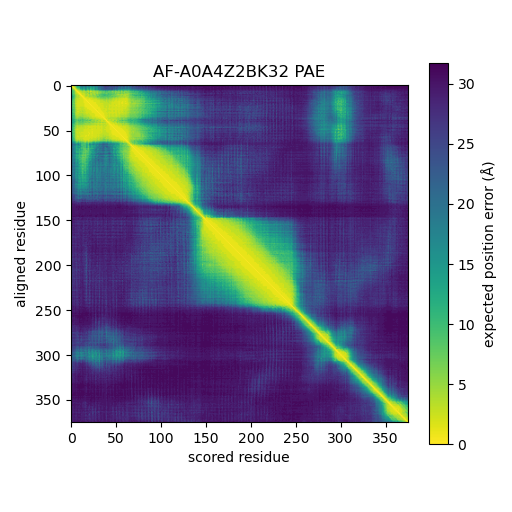1.00 91.69 74 ARG A O 1
ATOM 576 N N . LEU A 1 75 ? -7.675 -12.050 5.842 1.00 93.06 75 LEU A N 1
ATOM 577 C CA . LEU A 1 75 ? -6.981 -10.830 5.426 1.00 93.06 75 LEU A CA 1
ATOM 578 C C . LEU A 1 75 ? -5.497 -11.099 5.139 1.00 93.06 75 LEU A C 1
ATOM 580 O O . LEU A 1 75 ? -4.976 -10.641 4.120 1.00 93.06 75 LEU A O 1
ATOM 584 N N . GLU A 1 76 ? -4.829 -11.893 5.979 1.00 95.06 76 GLU A N 1
ATOM 585 C CA . GLU A 1 76 ? -3.439 -12.314 5.765 1.00 95.06 76 GLU A CA 1
ATOM 586 C C . GLU A 1 76 ? -3.302 -13.144 4.476 1.00 95.06 76 GLU A C 1
ATOM 588 O O . GLU A 1 76 ? -2.401 -12.915 3.665 1.00 95.06 76 GLU A O 1
ATOM 593 N N . LEU A 1 77 ? -4.229 -14.076 4.232 1.00 94.62 77 LEU A N 1
ATOM 594 C CA . LEU A 1 77 ? -4.254 -14.882 3.011 1.00 94.62 77 LEU A CA 1
ATOM 595 C C . LEU A 1 77 ? -4.418 -14.014 1.755 1.00 94.62 77 LEU A C 1
ATOM 597 O O . LEU A 1 77 ? -3.732 -14.248 0.755 1.00 94.62 77 LEU A O 1
ATOM 601 N N . ASP A 1 78 ? -5.304 -13.022 1.788 1.00 93.88 78 ASP A N 1
ATOM 602 C CA . ASP A 1 78 ? -5.532 -12.123 0.656 1.00 93.88 78 ASP A CA 1
ATOM 603 C C . ASP A 1 78 ? -4.348 -11.179 0.423 1.00 93.88 78 ASP A C 1
ATOM 605 O O . ASP A 1 78 ? -3.921 -10.997 -0.722 1.00 93.88 78 ASP A O 1
ATOM 609 N N . LYS A 1 79 ? -3.720 -10.681 1.491 1.00 95.62 79 LYS A N 1
ATOM 610 C CA . LYS A 1 79 ? -2.453 -9.944 1.415 1.00 95.62 79 LYS A CA 1
ATOM 611 C C . LYS A 1 79 ? -1.352 -10.788 0.762 1.00 95.62 79 LYS A C 1
ATOM 613 O O . LYS A 1 79 ? -0.729 -10.342 -0.201 1.00 95.62 79 LYS A O 1
ATOM 618 N N . LEU A 1 80 ? -1.156 -12.032 1.204 1.00 94.75 80 LEU A N 1
ATOM 619 C CA . LEU A 1 80 ? -0.151 -12.938 0.632 1.00 94.75 80 LEU A CA 1
ATOM 620 C C . LEU A 1 80 ? -0.428 -13.275 -0.841 1.00 94.75 80 LEU A C 1
ATOM 622 O O . LEU A 1 80 ? 0.505 -13.437 -1.633 1.00 94.75 80 LEU A O 1
ATOM 626 N N . ARG A 1 81 ? -1.701 -13.372 -1.241 1.00 93.19 81 ARG A N 1
ATOM 627 C CA . ARG A 1 81 ? -2.086 -13.548 -2.650 1.00 93.19 81 ARG A CA 1
ATOM 628 C C . ARG A 1 81 ? -1.704 -12.339 -3.496 1.00 93.19 81 ARG A C 1
ATOM 630 O O . ARG A 1 81 ? -1.168 -12.527 -4.589 1.00 93.19 81 ARG A O 1
ATOM 637 N N . LEU A 1 82 ? -1.949 -11.129 -2.997 1.00 90.88 82 LEU A N 1
ATOM 638 C CA . LEU A 1 82 ? -1.564 -9.892 -3.677 1.00 90.88 82 LEU A CA 1
ATOM 639 C C . LEU A 1 82 ? -0.043 -9.775 -3.801 1.00 90.88 82 LEU A C 1
ATOM 641 O O . LEU A 1 82 ? 0.454 -9.530 -4.898 1.00 90.88 82 LEU A O 1
ATOM 645 N N . GLU A 1 83 ? 0.700 -10.044 -2.727 1.00 91.12 83 GLU A N 1
ATOM 646 C CA . GLU A 1 83 ? 2.165 -10.052 -2.766 1.00 91.12 83 GLU A CA 1
ATOM 647 C C . GLU A 1 83 ? 2.710 -11.073 -3.768 1.00 91.12 83 GLU A C 1
ATOM 649 O O . GLU A 1 83 ? 3.639 -10.777 -4.520 1.00 91.12 83 GLU A O 1
ATOM 654 N N . ARG A 1 84 ? 2.128 -12.278 -3.822 1.00 92.56 84 ARG A N 1
ATOM 655 C CA . ARG A 1 84 ? 2.521 -13.299 -4.801 1.00 92.56 84 ARG A CA 1
ATOM 656 C C . ARG A 1 84 ? 2.275 -12.823 -6.233 1.00 92.56 84 ARG A C 1
ATOM 658 O O . ARG A 1 84 ? 3.1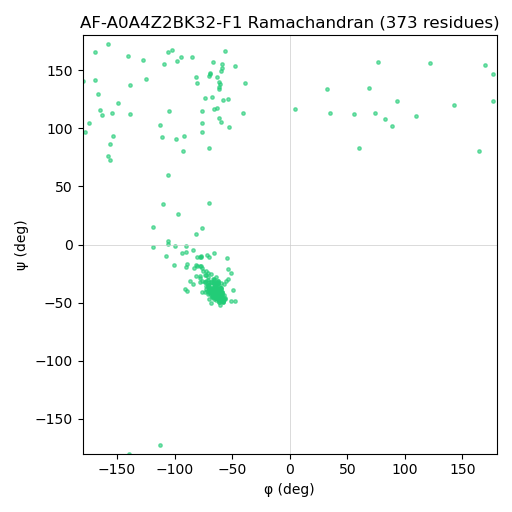27 -13.038 -7.093 1.00 92.56 84 ARG A O 1
ATOM 665 N N . LEU A 1 85 ? 1.125 -12.203 -6.498 1.00 91.19 85 LEU A N 1
ATOM 666 C CA . LEU A 1 85 ? 0.805 -11.660 -7.818 1.00 91.19 85 LEU A CA 1
ATOM 667 C C . LEU A 1 85 ? 1.768 -10.537 -8.216 1.00 91.19 85 LEU A C 1
ATOM 669 O O . LEU A 1 85 ? 2.237 -10.528 -9.353 1.00 91.19 85 LEU A O 1
ATOM 673 N N . ASP A 1 86 ? 2.104 -9.638 -7.291 1.00 90.81 86 ASP A N 1
ATOM 674 C CA . ASP A 1 86 ? 3.050 -8.547 -7.536 1.00 90.81 86 ASP A CA 1
ATOM 675 C C . ASP A 1 86 ? 4.463 -9.074 -7.834 1.00 90.81 86 ASP A C 1
ATOM 677 O O . ASP A 1 86 ? 5.070 -8.681 -8.832 1.00 90.81 86 ASP A O 1
ATOM 681 N N . ARG A 1 87 ? 4.955 -10.050 -7.053 1.00 92.62 87 ARG A N 1
ATOM 682 C CA . ARG A 1 87 ? 6.245 -10.716 -7.320 1.00 92.62 87 ARG A CA 1
ATOM 683 C C . ARG A 1 87 ? 6.273 -11.359 -8.707 1.00 92.62 87 ARG A C 1
ATOM 685 O O . ARG A 1 87 ? 7.173 -11.075 -9.491 1.00 92.62 87 ARG A O 1
ATOM 692 N N . MET A 1 88 ? 5.241 -12.128 -9.061 1.00 90.25 88 MET A N 1
ATOM 693 C CA . MET A 1 88 ? 5.118 -12.743 -10.391 1.00 90.25 88 MET A CA 1
ATOM 694 C C . MET A 1 88 ? 5.090 -11.703 -11.524 1.00 90.25 88 MET A C 1
ATOM 696 O O . MET A 1 88 ? 5.635 -11.931 -12.606 1.00 90.25 88 MET A O 1
ATOM 700 N N . GLN A 1 89 ? 4.444 -10.554 -11.310 1.00 92.44 89 GLN A N 1
ATOM 701 C CA . GLN A 1 89 ? 4.419 -9.470 -12.293 1.00 92.44 89 GLN A CA 1
ATOM 702 C C . GLN A 1 89 ? 5.783 -8.795 -12.438 1.00 92.44 89 GLN A C 1
ATOM 704 O O . GLN A 1 89 ? 6.189 -8.517 -13.568 1.00 92.44 89 GLN A O 1
ATOM 709 N N . LYS A 1 90 ? 6.492 -8.557 -11.330 1.00 91.25 90 LYS A N 1
ATOM 710 C CA . LYS A 1 90 ? 7.859 -8.020 -11.326 1.00 91.25 90 LYS A CA 1
ATOM 711 C C . LYS A 1 90 ? 8.820 -8.953 -12.052 1.00 91.25 90 LYS A C 1
ATOM 713 O O . LYS A 1 90 ? 9.500 -8.505 -12.967 1.00 91.25 90 LYS A O 1
ATOM 718 N N . GLU A 1 91 ? 8.787 -10.249 -11.752 1.00 90.25 91 GLU A N 1
ATOM 719 C CA . GLU A 1 91 ? 9.591 -11.259 -12.452 1.00 90.25 91 GLU A CA 1
ATOM 720 C C . GLU A 1 91 ? 9.294 -11.282 -13.954 1.00 90.25 91 GLU A C 1
ATOM 722 O O . GLU A 1 91 ? 10.207 -11.306 -14.777 1.00 90.25 91 GLU A O 1
ATOM 727 N N . LYS A 1 92 ? 8.014 -11.207 -14.344 1.00 94.25 92 LYS A N 1
ATOM 728 C CA . LYS A 1 92 ? 7.626 -11.154 -15.759 1.00 94.25 92 LYS A CA 1
ATOM 729 C C . LYS A 1 92 ? 8.114 -9.882 -16.458 1.00 94.25 92 LYS A C 1
ATOM 731 O O . LYS A 1 92 ? 8.444 -9.948 -17.639 1.00 94.25 92 LYS A O 1
ATOM 736 N N . LYS A 1 93 ? 8.116 -8.733 -15.776 1.00 93.94 93 LYS A N 1
ATOM 737 C CA . LYS A 1 93 ? 8.653 -7.472 -16.315 1.00 93.94 93 LYS A CA 1
ATOM 738 C C . LYS A 1 93 ? 10.167 -7.554 -16.463 1.00 93.94 93 LYS A C 1
ATOM 740 O O . LYS A 1 93 ? 10.662 -7.354 -17.565 1.00 93.94 93 LYS A O 1
ATOM 745 N N . HIS A 1 94 ? 10.856 -7.972 -15.407 1.00 92.00 94 HIS A N 1
ATOM 746 C CA . HIS A 1 94 ? 12.304 -8.128 -15.408 1.00 92.00 94 HIS A CA 1
ATOM 747 C C . HIS A 1 94 ? 12.775 -9.111 -16.485 1.00 92.00 94 HIS A C 1
ATOM 749 O O . HIS A 1 94 ? 13.717 -8.831 -17.216 1.00 92.00 94 HIS A O 1
ATOM 755 N N . LYS A 1 95 ? 12.061 -10.230 -16.670 1.00 95.94 95 LYS A N 1
ATOM 756 C CA . LYS A 1 95 ? 12.357 -11.179 -17.748 1.00 95.94 95 LYS A CA 1
ATOM 757 C C . LYS A 1 95 ? 12.267 -10.534 -19.135 1.00 95.94 95 LYS A C 1
ATOM 759 O O . LYS A 1 95 ? 13.136 -10.769 -19.961 1.00 95.94 95 LYS A O 1
ATOM 764 N N . LYS A 1 96 ? 11.242 -9.714 -19.388 1.00 95.44 96 LYS A N 1
ATOM 765 C CA . LYS A 1 96 ? 11.096 -9.000 -20.668 1.00 95.44 96 LYS A CA 1
ATOM 766 C C . LYS A 1 96 ? 12.181 -7.947 -20.876 1.00 95.44 96 LYS A C 1
ATOM 768 O O . LYS A 1 96 ? 12.625 -7.753 -21.999 1.00 95.44 96 LYS A O 1
ATOM 773 N N . GLU A 1 97 ? 12.575 -7.252 -19.813 1.00 94.25 97 GLU A N 1
ATOM 774 C CA . GLU A 1 97 ? 13.686 -6.297 -19.858 1.00 94.25 97 GLU A CA 1
ATOM 775 C C . GLU A 1 97 ? 14.995 -7.012 -20.191 1.00 94.25 97 GLU A C 1
ATOM 777 O O . GLU A 1 97 ? 15.739 -6.546 -21.048 1.00 94.25 97 GLU A O 1
ATOM 782 N N . LEU A 1 98 ? 15.236 -8.179 -19.587 1.00 95.69 98 LEU A N 1
ATOM 783 C CA . LEU A 1 98 ? 16.407 -8.998 -19.881 1.00 95.69 98 LEU A CA 1
ATOM 784 C C . LEU A 1 98 ? 16.401 -9.500 -21.332 1.00 95.69 98 LEU A C 1
ATOM 786 O O . LEU A 1 98 ? 17.411 -9.373 -22.013 1.00 95.69 98 LEU A O 1
ATOM 790 N N . GLU A 1 99 ? 15.260 -9.997 -21.826 1.00 95.31 99 GLU A N 1
ATOM 791 C CA . GLU A 1 99 ? 15.086 -10.395 -23.233 1.00 95.31 99 GLU A CA 1
ATOM 792 C C . GLU A 1 99 ? 15.391 -9.226 -24.187 1.00 95.31 99 GLU A C 1
ATOM 794 O O . GLU A 1 99 ? 16.126 -9.394 -25.157 1.00 95.31 99 GLU A O 1
ATOM 799 N N . LEU A 1 100 ? 14.909 -8.017 -23.876 1.00 96.62 100 LEU A N 1
ATOM 800 C CA . LEU A 1 100 ? 15.187 -6.824 -24.679 1.00 96.62 100 LEU A CA 1
ATOM 801 C C . LEU A 1 100 ? 16.680 -6.463 -24.681 1.00 96.62 100 LEU A C 1
ATOM 803 O O . LEU A 1 100 ? 17.228 -6.122 -25.729 1.00 96.62 100 LEU A O 1
ATOM 807 N N . VAL A 1 101 ? 17.342 -6.532 -23.523 1.00 97.94 101 VAL A N 1
ATOM 808 C CA . VAL A 1 101 ? 18.787 -6.280 -23.410 1.00 97.94 101 VAL A CA 1
ATOM 809 C C . VAL A 1 101 ? 19.581 -7.317 -24.206 1.00 97.94 101 VAL A C 1
ATOM 811 O O . VAL A 1 101 ? 20.518 -6.951 -24.914 1.00 97.94 101 VAL A O 1
ATOM 814 N N . GLU A 1 102 ? 19.198 -8.594 -24.143 1.00 96.31 102 GLU A N 1
ATOM 815 C CA . GLU A 1 102 ? 19.821 -9.652 -24.941 1.00 96.31 102 GLU A CA 1
ATOM 816 C C . GLU A 1 102 ? 19.654 -9.413 -26.448 1.00 96.31 102 GLU A C 1
ATOM 818 O O . GLU A 1 102 ? 20.617 -9.585 -27.197 1.00 96.31 102 GLU A O 1
ATOM 823 N N . ASP A 1 103 ? 18.472 -8.991 -26.901 1.00 96.38 103 ASP A N 1
ATOM 824 C CA . ASP A 1 103 ? 18.208 -8.700 -28.314 1.00 96.38 103 ASP A CA 1
ATOM 825 C C . ASP A 1 103 ? 19.043 -7.520 -28.825 1.00 96.38 103 ASP A C 1
ATOM 827 O O . ASP A 1 103 ? 19.645 -7.606 -29.900 1.00 96.38 103 ASP A O 1
ATOM 831 N N . VAL A 1 104 ? 19.134 -6.439 -28.042 1.0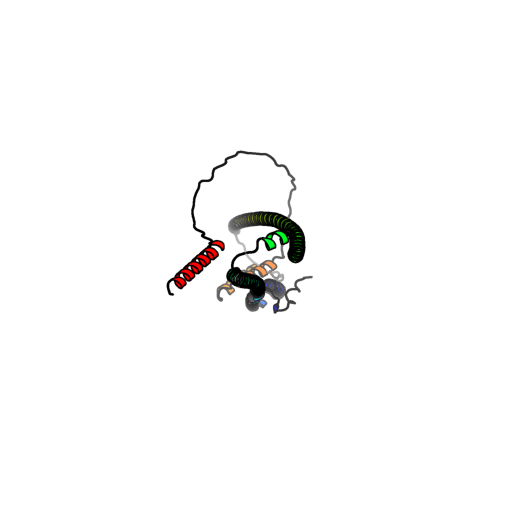0 98.25 104 VAL A N 1
ATOM 832 C CA . VAL A 1 104 ? 19.990 -5.287 -28.367 1.00 98.25 104 VAL A CA 1
ATOM 833 C C . VAL A 1 104 ? 21.450 -5.723 -28.452 1.00 98.25 104 VAL A C 1
ATOM 835 O O . VAL A 1 104 ? 22.119 -5.435 -29.444 1.00 98.25 104 VAL A O 1
ATOM 838 N N . TRP A 1 105 ? 21.928 -6.493 -27.473 1.00 98.12 105 TRP A N 1
ATOM 839 C CA . TRP A 1 105 ? 23.308 -6.970 -27.457 1.00 98.12 105 TRP A CA 1
ATOM 840 C C . TRP A 1 105 ? 23.626 -7.900 -28.638 1.00 98.12 105 TRP A C 1
ATOM 842 O O . TRP A 1 105 ? 24.700 -7.806 -29.235 1.00 98.12 105 TRP A O 1
ATOM 852 N N . ARG A 1 106 ? 22.684 -8.767 -29.040 1.00 97.69 106 ARG A N 1
ATOM 853 C CA . ARG A 1 106 ? 22.807 -9.588 -30.258 1.00 97.69 106 ARG A CA 1
ATOM 854 C C . ARG A 1 106 ? 22.897 -8.728 -31.515 1.00 97.69 106 ARG A C 1
ATOM 856 O O . ARG A 1 106 ? 23.699 -9.046 -32.392 1.00 97.69 106 ARG A O 1
ATOM 863 N N . GLY A 1 107 ? 22.094 -7.667 -31.599 1.00 97.62 107 GLY A N 1
ATOM 864 C CA . GLY A 1 107 ? 22.138 -6.702 -32.697 1.00 97.62 107 GLY A CA 1
ATOM 865 C C . GLY A 1 107 ? 23.500 -6.018 -32.798 1.00 97.62 107 GLY A C 1
ATOM 866 O O . GLY A 1 107 ? 24.149 -6.093 -33.837 1.00 97.62 107 GLY A O 1
ATOM 867 N N . GLU A 1 108 ? 23.986 -5.454 -31.693 1.00 96.94 108 GLU A N 1
ATOM 868 C CA . GLU A 1 108 ? 25.292 -4.787 -31.633 1.00 96.94 108 GLU A CA 1
ATOM 869 C C . GLU A 1 108 ? 26.445 -5.737 -31.985 1.00 96.94 108 GLU A C 1
ATOM 871 O O . GLU A 1 108 ? 27.333 -5.388 -32.766 1.00 96.94 108 GLU A O 1
ATOM 876 N N . ALA A 1 109 ? 26.423 -6.968 -31.464 1.00 97.12 109 ALA A N 1
ATOM 877 C CA . ALA A 1 109 ? 27.420 -7.980 -31.800 1.00 97.12 109 ALA A CA 1
ATOM 878 C C . ALA A 1 109 ? 27.412 -8.314 -33.303 1.00 97.12 109 ALA A C 1
ATOM 880 O O . ALA A 1 109 ? 28.475 -8.434 -33.917 1.00 97.12 109 ALA A O 1
ATOM 881 N N . GLN A 1 110 ? 26.229 -8.431 -33.910 1.00 98.00 110 GLN A N 1
ATOM 882 C CA . GLN A 1 110 ? 26.082 -8.700 -35.339 1.00 98.00 110 GLN A CA 1
ATOM 883 C C . GLN A 1 110 ? 26.557 -7.524 -36.203 1.00 98.00 110 GLN A C 1
ATOM 885 O O . GLN A 1 110 ? 27.211 -7.740 -37.230 1.00 98.00 110 GLN A O 1
ATOM 890 N N . ASP A 1 111 ? 26.278 -6.290 -35.790 1.00 97.94 111 ASP A N 1
ATOM 891 C CA . ASP A 1 111 ? 26.738 -5.082 -36.476 1.00 97.94 111 ASP A CA 1
ATOM 892 C C . ASP A 1 111 ? 28.265 -4.973 -36.439 1.00 97.94 111 ASP A C 1
ATOM 894 O O . ASP A 1 111 ? 28.894 -4.698 -37.464 1.00 97.94 111 ASP A O 1
ATOM 898 N N . LEU A 1 112 ? 28.885 -5.261 -35.291 1.00 97.69 112 LEU A N 1
ATOM 899 C CA . LEU A 1 112 ? 30.343 -5.303 -35.157 1.00 97.69 112 LEU A CA 1
ATOM 900 C C . LEU A 1 112 ? 30.965 -6.406 -36.020 1.00 97.69 112 LEU A C 1
ATOM 902 O O . LEU A 1 112 ? 31.958 -6.159 -36.704 1.00 97.69 112 LEU A O 1
ATOM 906 N N . LEU A 1 113 ? 30.376 -7.606 -36.052 1.00 97.81 113 LEU A N 1
ATOM 907 C CA . LEU A 1 113 ? 30.831 -8.681 -36.943 1.00 97.81 113 LEU A CA 1
ATOM 908 C C . LEU A 1 113 ? 30.731 -8.276 -38.418 1.00 97.81 113 LEU A C 1
ATOM 910 O O . LEU A 1 113 ? 31.640 -8.559 -39.199 1.00 97.81 113 LEU A O 1
ATOM 914 N N . SER A 1 114 ? 29.660 -7.577 -38.790 1.00 97.19 114 SER A N 1
ATOM 915 C CA . SER A 1 114 ? 29.463 -7.068 -40.149 1.00 97.19 114 SER A CA 1
ATOM 916 C C . SER A 1 114 ? 30.514 -6.015 -40.515 1.00 97.19 114 SER A C 1
ATOM 918 O O . SER A 1 114 ? 31.077 -6.071 -41.608 1.00 97.19 114 SER A O 1
ATOM 920 N N . GLN A 1 115 ? 30.843 -5.106 -39.590 1.00 98.12 115 GLN A N 1
ATOM 921 C CA . GLN A 1 115 ? 31.921 -4.124 -39.762 1.00 98.12 115 GLN A CA 1
ATOM 922 C C . GLN A 1 115 ? 33.289 -4.799 -39.903 1.00 98.12 115 GLN A C 1
ATOM 924 O O . GLN A 1 115 ? 34.059 -4.447 -40.794 1.00 98.12 115 GLN A O 1
ATOM 929 N N . ILE A 1 116 ? 33.588 -5.807 -39.076 1.00 97.38 116 ILE A N 1
ATOM 930 C CA . ILE A 1 116 ? 34.836 -6.576 -39.176 1.00 97.38 116 ILE A CA 1
ATOM 931 C C . ILE A 1 116 ? 34.930 -7.262 -40.542 1.00 97.38 116 ILE A C 1
ATOM 933 O O . ILE A 1 116 ? 35.975 -7.186 -41.183 1.00 97.38 116 ILE A O 1
ATOM 937 N N . ALA A 1 117 ? 33.853 -7.896 -41.014 1.00 97.12 117 ALA A N 1
ATOM 938 C CA . ALA A 1 117 ? 33.834 -8.559 -42.316 1.00 97.12 117 ALA A CA 1
ATOM 939 C C . ALA A 1 117 ? 34.059 -7.571 -43.476 1.00 97.12 117 ALA A C 1
ATOM 941 O O . ALA A 1 117 ? 34.834 -7.863 -44.386 1.00 97.12 117 ALA A O 1
ATOM 942 N N . GLN A 1 118 ? 33.437 -6.386 -43.423 1.00 97.44 118 GLN A N 1
ATOM 943 C CA . GLN A 1 118 ? 33.661 -5.318 -44.405 1.00 97.44 118 GLN A CA 1
ATOM 944 C C . GLN A 1 118 ? 35.118 -4.847 -44.401 1.00 97.44 118 GLN A C 1
ATOM 946 O O . GLN A 1 118 ? 35.758 -4.844 -45.449 1.00 97.44 118 GLN A O 1
ATOM 951 N N . LEU A 1 119 ? 35.674 -4.544 -43.225 1.00 97.19 119 LEU A N 1
ATOM 952 C CA . LEU A 1 119 ? 37.072 -4.127 -43.087 1.00 97.19 119 LEU A CA 1
ATOM 953 C C . LEU A 1 119 ? 38.060 -5.219 -43.526 1.00 97.19 119 LEU A C 1
ATOM 955 O O . LEU A 1 119 ? 39.129 -4.915 -44.056 1.00 97.19 119 LEU A O 1
ATOM 959 N N . GLN A 1 120 ? 37.737 -6.498 -43.318 1.00 96.25 120 GLN A N 1
ATOM 960 C CA . GLN A 1 120 ? 38.552 -7.613 -43.806 1.00 96.25 120 GLN A CA 1
ATOM 961 C C . GLN A 1 120 ? 38.537 -7.709 -45.335 1.00 96.25 120 GLN A C 1
ATOM 963 O O . GLN A 1 120 ? 39.594 -7.915 -45.934 1.00 96.25 120 GLN A O 1
ATOM 968 N N . GLU A 1 121 ? 37.378 -7.528 -45.972 1.00 95.75 121 GLU A N 1
ATOM 969 C CA . GLU A 1 121 ? 37.269 -7.523 -47.434 1.00 95.75 121 GLU A CA 1
ATOM 970 C C . GLU A 1 121 ? 37.965 -6.300 -48.046 1.00 95.75 121 GLU A C 1
ATOM 972 O O . GLU A 1 121 ? 38.696 -6.433 -49.027 1.00 95.75 121 GLU A O 1
ATOM 977 N N . GLU A 1 122 ? 37.826 -5.123 -47.433 1.00 95.75 122 GLU A N 1
ATOM 978 C CA . GLU A 1 122 ? 38.543 -3.911 -47.840 1.00 95.75 122 GLU A CA 1
ATOM 979 C C . GLU A 1 122 ? 40.057 -4.090 -47.732 1.00 95.75 122 GLU A C 1
ATOM 981 O O . GLU A 1 122 ? 40.773 -3.827 -48.696 1.00 95.75 122 GLU A O 1
ATOM 986 N N . ASN A 1 123 ? 40.559 -4.610 -46.608 1.00 94.00 123 ASN A N 1
ATOM 987 C CA . ASN A 1 123 ? 41.984 -4.899 -46.449 1.00 94.00 123 ASN A CA 1
ATOM 988 C C . ASN A 1 123 ? 42.484 -5.899 -47.494 1.00 94.00 123 ASN A C 1
ATOM 990 O O . ASN A 1 123 ? 43.550 -5.704 -48.078 1.00 94.00 123 ASN A O 1
ATOM 994 N N . LYS A 1 124 ? 41.714 -6.954 -47.772 1.00 94.56 124 LYS A N 1
ATOM 995 C CA . LYS A 1 124 ? 42.052 -7.935 -48.807 1.00 94.56 124 LYS A CA 1
ATOM 996 C C . LYS A 1 124 ? 42.088 -7.292 -50.194 1.00 94.56 124 LYS A C 1
ATOM 998 O O . LYS A 1 124 ? 43.049 -7.502 -50.931 1.00 94.56 124 LYS A O 1
ATOM 1003 N N . SER A 1 125 ? 41.092 -6.474 -50.525 1.00 92.81 125 SER A N 1
ATOM 1004 C CA . SER A 1 125 ? 41.029 -5.712 -51.773 1.00 92.81 125 SER A CA 1
ATOM 1005 C C . SER A 1 125 ? 42.224 -4.763 -51.909 1.00 92.81 125 SER A C 1
ATOM 1007 O O . SER A 1 125 ? 42.916 -4.774 -52.928 1.00 92.81 125 SER A O 1
ATOM 1009 N N . LEU A 1 126 ? 42.552 -3.999 -50.864 1.00 90.44 126 LEU A N 1
ATOM 1010 C CA . LEU A 1 126 ? 43.714 -3.108 -50.843 1.00 90.44 126 LEU A CA 1
ATOM 1011 C C . LEU A 1 126 ? 45.025 -3.874 -51.032 1.00 90.44 126 LEU A C 1
ATOM 1013 O O . LEU A 1 126 ? 45.848 -3.460 -51.842 1.00 90.44 126 LEU A O 1
ATOM 1017 N N . LEU A 1 127 ? 45.200 -5.018 -50.368 1.00 84.81 127 LEU A N 1
ATOM 1018 C CA . LEU A 1 127 ? 46.368 -5.883 -50.559 1.00 84.81 127 LEU A CA 1
ATOM 1019 C C . LEU A 1 127 ? 46.472 -6.396 -52.002 1.00 84.81 127 LEU A C 1
ATOM 1021 O O . LEU A 1 127 ? 47.560 -6.380 -52.576 1.00 84.81 127 LEU A O 1
ATOM 1025 N N . THR A 1 128 ? 45.355 -6.792 -52.623 1.00 81.19 128 THR A N 1
ATOM 1026 C CA . THR A 1 128 ? 45.354 -7.191 -54.041 1.00 81.19 128 THR A CA 1
ATOM 1027 C C . THR A 1 128 ? 45.674 -6.024 -54.975 1.00 81.19 128 THR A C 1
ATOM 1029 O O . THR A 1 128 ? 46.446 -6.195 -55.911 1.00 81.19 128 THR A O 1
ATOM 1032 N N . ASN A 1 129 ? 45.173 -4.819 -54.696 1.00 80.19 129 ASN A N 1
ATOM 1033 C CA . ASN A 1 129 ? 45.449 -3.627 -55.501 1.00 80.19 129 ASN A CA 1
ATOM 1034 C C . ASN A 1 129 ? 46.903 -3.154 -55.363 1.00 80.19 129 ASN A C 1
ATOM 1036 O O . ASN A 1 129 ? 47.517 -2.764 -56.353 1.00 80.19 129 ASN A O 1
ATOM 1040 N N . LEU A 1 130 ? 47.478 -3.227 -54.159 1.00 73.94 130 LEU A N 1
ATOM 1041 C CA . LEU A 1 130 ? 48.897 -2.947 -53.917 1.00 73.94 130 LEU A CA 1
ATOM 1042 C C . LEU A 1 130 ? 49.805 -3.979 -54.600 1.00 73.94 130 LEU A C 1
ATOM 1044 O O . LEU A 1 130 ? 50.869 -3.620 -55.084 1.00 73.94 130 LEU A O 1
ATOM 1048 N N . SER A 1 131 ? 49.367 -5.237 -54.694 1.00 65.44 131 SER A N 1
ATOM 1049 C CA . SER A 1 131 ? 50.067 -6.294 -55.434 1.00 65.44 131 SER A CA 1
ATOM 1050 C C . SER A 1 131 ? 49.970 -6.152 -56.958 1.00 65.44 131 SER A C 1
ATOM 1052 O O . SER A 1 131 ? 50.825 -6.686 -57.658 1.00 65.44 131 SER A O 1
ATOM 1054 N N . VAL A 1 132 ? 48.920 -5.511 -57.480 1.00 60.81 132 VAL A N 1
ATOM 1055 C CA . VAL A 1 132 ? 48.678 -5.341 -58.927 1.00 60.81 132 VAL A CA 1
ATOM 1056 C C . VAL A 1 132 ? 49.333 -4.065 -59.470 1.00 60.81 132 VAL A C 1
ATOM 1058 O O . VAL A 1 132 ? 49.526 -3.933 -60.678 1.00 60.81 132 VAL A O 1
ATOM 1061 N N . ARG A 1 133 ? 49.711 -3.125 -58.599 1.00 49.22 133 ARG A N 1
ATOM 1062 C CA . ARG A 1 133 ? 50.246 -1.824 -59.001 1.00 49.22 133 ARG A CA 1
ATOM 1063 C C . ARG A 1 133 ? 51.781 -1.780 -58.943 1.00 49.22 133 ARG A C 1
ATOM 1065 O O . ARG A 1 133 ? 52.345 -1.359 -57.940 1.00 49.22 133 ARG A O 1
ATOM 1072 N N . ASP A 1 134 ? 52.420 -2.119 -60.063 1.00 38.38 134 ASP A N 1
ATOM 1073 C CA . ASP A 1 134 ? 53.779 -1.669 -60.434 1.00 38.38 134 ASP A CA 1
ATOM 1074 C C . ASP A 1 134 ? 53.704 -0.409 -61.337 1.00 38.38 134 ASP A C 1
ATOM 1076 O O . ASP A 1 134 ? 52.616 -0.066 -61.812 1.00 38.38 134 ASP A O 1
ATOM 1080 N N . PRO A 1 135 ? 54.788 0.383 -61.489 1.00 52.78 135 PRO A N 1
ATOM 1081 C CA . PRO A 1 135 ? 54.678 1.835 -61.564 1.00 52.78 135 PRO A CA 1
ATOM 1082 C C . PRO A 1 135 ? 54.290 2.354 -62.953 1.00 52.78 135 PRO A C 1
ATOM 1084 O O . PRO A 1 135 ? 54.816 1.896 -63.963 1.00 52.78 135 PRO A O 1
ATOM 1087 N N . LEU A 1 136 ? 53.484 3.425 -62.917 1.00 46.25 136 LEU A N 1
ATOM 1088 C CA . LEU A 1 136 ? 53.134 4.410 -63.957 1.00 46.25 136 LEU A CA 1
ATOM 1089 C C . LEU A 1 136 ? 51.691 4.318 -64.473 1.00 46.25 136 LEU A C 1
ATOM 1091 O O . LEU A 1 136 ? 51.322 3.417 -65.215 1.00 46.25 136 LEU A O 1
ATOM 1095 N N . ASN A 1 137 ? 50.902 5.336 -64.119 1.00 45.62 137 ASN A N 1
ATOM 1096 C CA . ASN A 1 137 ? 50.438 6.303 -65.112 1.00 45.62 137 ASN A CA 1
ATOM 1097 C C . ASN A 1 137 ? 49.889 7.558 -64.413 1.00 45.62 137 ASN A C 1
ATOM 1099 O O . ASN A 1 137 ? 48.881 7.518 -63.711 1.00 45.62 137 ASN A O 1
ATOM 1103 N N . GLU A 1 138 ? 50.559 8.690 -64.633 1.00 47.44 138 GLU A N 1
ATOM 1104 C CA . GLU A 1 138 ? 50.073 10.039 -64.294 1.00 47.44 138 GLU A CA 1
ATOM 1105 C C . GLU A 1 138 ? 48.830 10.440 -65.119 1.00 47.44 138 GLU A C 1
ATOM 1107 O O . GLU A 1 138 ? 48.178 11.433 -64.809 1.00 47.44 138 GLU A O 1
ATOM 1112 N N . GLU A 1 139 ? 48.436 9.635 -66.114 1.00 48.25 139 GLU A N 1
ATOM 1113 C CA . GLU A 1 139 ? 47.243 9.857 -66.944 1.00 48.25 139 GLU A CA 1
ATOM 1114 C C . GLU A 1 139 ? 45.911 9.525 -66.242 1.00 48.25 139 GLU A C 1
ATOM 1116 O O . GLU A 1 139 ? 44.872 10.079 -66.610 1.00 48.25 139 GLU A O 1
ATOM 1121 N N . ASP A 1 140 ? 45.905 8.683 -65.201 1.00 52.56 140 ASP A N 1
ATOM 1122 C CA . ASP A 1 140 ? 44.672 8.380 -64.451 1.00 52.56 140 ASP A CA 1
ATOM 1123 C C . ASP A 1 140 ? 44.330 9.460 -63.412 1.00 52.56 140 ASP A C 1
ATOM 1125 O O . ASP A 1 140 ? 43.175 9.586 -62.998 1.00 52.56 140 ASP A O 1
ATOM 1129 N N . LEU A 1 141 ? 45.301 10.303 -63.044 1.00 51.47 141 LEU A N 1
ATOM 1130 C CA . LEU A 1 141 ? 45.108 11.375 -62.066 1.00 51.47 141 LEU A CA 1
ATOM 1131 C C . LEU A 1 141 ? 44.281 12.537 -62.643 1.00 51.47 141 LEU A C 1
ATOM 1133 O O . LEU A 1 141 ? 43.469 13.126 -61.935 1.00 51.47 141 LEU A O 1
ATOM 1137 N N . GLN A 1 142 ? 44.397 12.802 -63.949 1.00 45.09 142 GLN A N 1
ATOM 1138 C CA . GLN A 1 142 ? 43.615 13.835 -64.645 1.00 45.09 142 GLN A CA 1
ATOM 1139 C C . GLN A 1 142 ? 42.190 13.393 -65.009 1.00 45.09 142 GLN A C 1
ATOM 1141 O O . GLN A 1 142 ? 41.320 14.235 -65.218 1.00 45.09 142 GLN A O 1
ATOM 1146 N N . ARG A 1 143 ? 41.898 12.084 -65.028 1.00 50.12 143 ARG A N 1
ATOM 1147 C CA . ARG A 1 143 ? 40.510 11.589 -65.125 1.00 50.12 143 ARG A CA 1
ATOM 1148 C C . ARG A 1 143 ? 39.754 11.674 -63.798 1.00 50.12 143 ARG A C 1
ATOM 1150 O O . ARG A 1 143 ? 38.527 11.649 -63.809 1.00 50.12 143 ARG A O 1
ATOM 1157 N N . HIS A 1 144 ? 40.467 11.790 -62.679 1.00 49.34 144 HIS A N 1
ATOM 1158 C CA . HIS A 1 144 ? 39.896 11.745 -61.333 1.00 49.34 144 HIS A CA 1
ATOM 1159 C C . HIS A 1 144 ? 39.472 13.121 -60.777 1.00 49.34 144 HIS A C 1
ATOM 1161 O O . HIS A 1 144 ? 38.929 13.195 -59.675 1.00 49.34 144 HIS A O 1
ATOM 1167 N N . GLU A 1 145 ? 39.671 14.212 -61.529 1.00 51.00 145 GLU A N 1
ATOM 1168 C CA . GLU A 1 145 ? 39.227 15.565 -61.140 1.00 51.00 145 GLU A CA 1
ATOM 1169 C C . GLU A 1 145 ? 37.718 15.802 -61.352 1.00 51.00 145 GLU A C 1
ATOM 1171 O O . GLU A 1 145 ? 37.152 16.775 -60.855 1.00 51.00 145 GLU A O 1
ATOM 1176 N N . GLY A 1 146 ? 37.031 14.888 -62.041 1.00 58.22 146 GLY A N 1
ATOM 1177 C CA . GLY A 1 146 ? 35.575 14.820 -62.061 1.00 58.22 146 GLY A CA 1
ATOM 1178 C C . GLY A 1 146 ? 35.111 13.658 -61.199 1.00 58.22 146 GLY A C 1
ATOM 1179 O O . GLY A 1 146 ? 35.367 12.514 -61.563 1.00 58.22 146 GLY A O 1
ATOM 1180 N N . MET A 1 147 ? 34.406 13.950 -60.098 1.00 56.41 147 MET A N 1
ATOM 1181 C CA . MET A 1 147 ? 33.729 12.950 -59.262 1.00 56.41 147 MET A CA 1
ATOM 1182 C C . MET A 1 147 ? 33.078 11.892 -60.162 1.00 56.41 147 MET A C 1
ATOM 1184 O O . MET A 1 147 ? 32.164 12.204 -60.938 1.00 56.41 147 MET A O 1
ATOM 1188 N N . THR A 1 148 ? 33.582 10.661 -60.108 1.00 78.94 148 THR A N 1
ATOM 1189 C CA . THR A 1 148 ? 33.069 9.571 -60.938 1.00 78.94 148 THR A CA 1
ATOM 1190 C C . THR A 1 148 ? 31.587 9.364 -60.622 1.00 78.94 148 THR A C 1
ATOM 1192 O O . THR A 1 148 ? 31.128 9.599 -59.505 1.00 78.94 148 THR A O 1
ATOM 1195 N N . GLU A 1 149 ? 30.790 8.920 -61.596 1.00 76.81 149 GLU A N 1
ATOM 1196 C CA . GLU A 1 149 ? 29.335 8.747 -61.416 1.00 76.81 149 GLU A CA 1
ATOM 1197 C C . GLU A 1 149 ? 28.985 7.877 -60.190 1.00 76.81 149 GLU A C 1
ATOM 1199 O O . GLU A 1 149 ? 27.981 8.095 -59.512 1.00 76.81 149 GLU A O 1
ATOM 1204 N N . ARG A 1 150 ? 29.875 6.941 -59.840 1.00 80.50 150 ARG A N 1
ATOM 1205 C CA . ARG A 1 150 ? 29.781 6.118 -58.630 1.00 80.50 150 ARG A CA 1
ATOM 1206 C C . ARG A 1 150 ? 29.948 6.937 -57.349 1.00 80.50 150 ARG A C 1
ATOM 1208 O O . ARG A 1 150 ? 29.149 6.777 -56.432 1.00 80.50 150 ARG A O 1
ATOM 1215 N N . GLU A 1 151 ? 30.922 7.840 -57.288 1.00 82.88 151 GLU A N 1
ATOM 1216 C CA . GLU A 1 151 ? 31.124 8.746 -56.149 1.00 82.88 151 GLU A CA 1
ATOM 1217 C C . GLU A 1 151 ? 29.945 9.713 -55.986 1.00 82.88 151 GLU A C 1
ATOM 1219 O O . GLU A 1 151 ? 29.479 9.935 -54.868 1.00 82.88 151 GLU A O 1
ATOM 1224 N N . ARG A 1 152 ? 29.378 10.211 -57.095 1.00 85.62 152 ARG A N 1
ATOM 1225 C CA . ARG A 1 152 ? 28.146 11.018 -57.070 1.00 85.62 152 ARG A CA 1
ATOM 1226 C C . ARG A 1 152 ? 26.973 10.225 -56.485 1.00 85.62 152 ARG A C 1
ATOM 1228 O O . ARG A 1 152 ? 26.215 10.750 -55.667 1.00 85.62 152 ARG A O 1
ATOM 1235 N N . GLN A 1 153 ? 26.825 8.956 -56.869 1.00 88.56 153 GLN A N 1
ATOM 1236 C CA . GLN A 1 153 ? 25.768 8.085 -56.356 1.00 88.56 153 GLN A CA 1
ATOM 1237 C C . GLN A 1 153 ? 25.958 7.746 -54.868 1.00 88.56 153 GLN A C 1
ATOM 1239 O O . GLN A 1 153 ? 24.982 7.751 -54.115 1.00 88.56 153 GLN A O 1
ATOM 1244 N N . VAL A 1 154 ? 27.197 7.509 -54.426 1.00 91.75 154 VAL A N 1
ATOM 1245 C CA . VAL A 1 154 ? 27.536 7.317 -53.005 1.00 91.75 154 VAL A CA 1
ATOM 1246 C C . VAL A 1 154 ? 27.224 8.578 -52.206 1.00 91.75 154 VAL A C 1
ATOM 1248 O O . VAL A 1 154 ? 26.545 8.496 -51.185 1.00 91.75 154 VAL A O 1
ATOM 1251 N N . MET A 1 155 ? 27.619 9.755 -52.695 1.00 91.94 155 MET A N 1
ATOM 1252 C CA . MET A 1 155 ? 27.348 11.019 -52.011 1.00 91.94 155 MET A CA 1
ATOM 1253 C C . MET A 1 155 ? 25.847 11.307 -51.896 1.00 91.94 155 MET A C 1
ATOM 1255 O O . MET A 1 155 ? 25.388 11.780 -50.856 1.00 91.94 155 MET A O 1
ATOM 1259 N N . LYS A 1 156 ? 25.058 10.962 -52.920 1.00 93.31 156 LYS A N 1
ATOM 1260 C CA . LYS A 1 156 ? 23.595 11.060 -52.855 1.00 93.31 156 LYS A CA 1
ATOM 1261 C C . LYS A 1 156 ? 23.008 10.146 -51.773 1.00 93.31 156 LYS A C 1
ATOM 1263 O O . LYS A 1 156 ? 22.191 10.609 -50.984 1.00 93.31 156 LYS A O 1
ATOM 1268 N N . ARG A 1 157 ? 23.452 8.886 -51.688 1.00 95.06 157 ARG A N 1
ATOM 1269 C CA . ARG A 1 157 ? 22.998 7.940 -50.649 1.00 95.06 157 ARG A CA 1
ATOM 1270 C C . ARG A 1 157 ? 23.409 8.382 -49.246 1.00 95.06 157 ARG A C 1
ATOM 1272 O O . ARG A 1 157 ? 22.592 8.321 -48.336 1.00 95.06 157 ARG A O 1
ATOM 1279 N N . LEU A 1 158 ? 24.641 8.866 -49.075 1.00 96.00 158 LEU A N 1
ATOM 1280 C CA . LEU A 1 158 ? 25.106 9.418 -47.800 1.00 96.00 158 LEU A CA 1
ATOM 1281 C C . LEU A 1 158 ? 24.259 10.618 -47.382 1.00 96.00 158 LEU A C 1
ATOM 1283 O O . LEU A 1 158 ? 23.838 10.688 -46.234 1.00 96.00 158 LEU A O 1
ATOM 1287 N N . LYS A 1 159 ? 23.943 11.521 -48.315 1.00 96.44 159 LYS A N 1
ATOM 1288 C CA . LYS A 1 159 ? 23.043 12.643 -48.043 1.00 96.44 159 LYS A CA 1
ATOM 1289 C C . LYS A 1 159 ? 21.656 12.166 -47.603 1.00 96.44 159 LYS A C 1
ATOM 1291 O O . LYS A 1 159 ? 21.148 12.661 -46.608 1.00 96.44 159 LYS A O 1
ATOM 1296 N N . GLU A 1 160 ? 21.079 11.179 -48.288 1.00 96.81 160 GLU A N 1
ATOM 1297 C CA . GLU A 1 160 ? 19.780 10.600 -47.915 1.00 96.81 160 GLU A CA 1
ATOM 1298 C C . GLU A 1 160 ? 19.802 9.956 -46.518 1.00 96.81 160 GLU A C 1
ATOM 1300 O O . GLU A 1 160 ? 18.851 10.124 -45.760 1.00 96.81 160 GLU A O 1
ATOM 1305 N N . VAL A 1 161 ? 20.873 9.242 -46.151 1.00 97.81 161 VAL A N 1
ATOM 1306 C CA . VAL A 1 161 ? 21.023 8.659 -44.805 1.00 97.81 161 VAL A CA 1
ATOM 1307 C C . VAL A 1 161 ? 21.202 9.749 -43.748 1.00 97.81 161 VAL A C 1
ATOM 1309 O O . VAL A 1 161 ? 20.554 9.687 -42.710 1.00 97.81 161 VAL A O 1
ATOM 1312 N N . VAL A 1 162 ? 22.016 10.772 -44.019 1.00 97.88 162 VAL A N 1
ATOM 1313 C CA . VAL A 1 162 ? 22.215 11.907 -43.103 1.00 97.88 162 VAL A CA 1
ATOM 1314 C C . VAL A 1 162 ? 20.915 12.680 -42.889 1.00 97.88 162 VAL A C 1
ATOM 1316 O O . VAL A 1 162 ? 20.593 13.030 -41.756 1.00 97.88 162 VAL A O 1
ATOM 1319 N N . ASP A 1 163 ? 20.148 12.936 -43.950 1.00 97.19 163 ASP A N 1
ATOM 1320 C CA . ASP A 1 163 ? 18.861 13.627 -43.846 1.00 97.19 163 ASP A CA 1
ATOM 1321 C C . ASP A 1 163 ? 17.845 12.779 -43.054 1.00 97.19 163 ASP A C 1
ATOM 1323 O O . ASP A 1 163 ? 17.187 13.306 -42.157 1.00 97.19 163 ASP A O 1
ATOM 1327 N N . LYS A 1 164 ? 17.802 11.453 -43.265 1.00 97.44 164 LYS A N 1
ATOM 1328 C CA . LYS A 1 164 ? 16.987 10.533 -42.447 1.00 97.44 164 LYS A CA 1
ATOM 1329 C C . LYS A 1 164 ? 17.392 10.535 -40.975 1.00 97.44 164 LYS A C 1
ATOM 1331 O O . LYS A 1 164 ? 16.534 10.693 -40.115 1.00 97.44 164 LYS A O 1
ATOM 1336 N N . GLN A 1 165 ? 18.686 10.423 -40.678 1.00 97.31 165 GLN A N 1
ATOM 1337 C CA . GLN A 1 165 ? 19.189 10.462 -39.303 1.00 97.31 165 GLN A CA 1
ATOM 1338 C C . GLN A 1 165 ? 18.854 11.793 -38.618 1.00 97.31 165 GLN A C 1
ATOM 1340 O O . GLN A 1 165 ? 18.502 11.808 -37.443 1.00 97.31 165 GLN A O 1
ATOM 1345 N N . ARG A 1 166 ? 18.895 12.920 -39.341 1.00 98.12 166 ARG A N 1
ATOM 1346 C CA . ARG A 1 166 ? 18.470 14.226 -38.807 1.00 98.12 166 ARG A CA 1
ATOM 1347 C C . ARG A 1 166 ? 16.988 14.256 -38.456 1.00 98.12 166 ARG A C 1
ATOM 1349 O O . ARG A 1 166 ? 16.627 14.807 -37.417 1.00 98.12 166 ARG A O 1
ATOM 1356 N N . ASP A 1 167 ? 16.136 13.690 -39.302 1.00 97.50 167 ASP A N 1
ATOM 1357 C CA . ASP A 1 167 ? 14.700 13.631 -39.035 1.00 97.50 167 ASP A CA 1
ATOM 1358 C C . ASP A 1 167 ? 14.366 12.656 -37.898 1.00 97.50 167 ASP A C 1
ATOM 1360 O O . ASP A 1 167 ? 13.508 12.961 -37.068 1.00 97.50 167 ASP A O 1
ATOM 1364 N N . GLU A 1 168 ? 15.095 11.544 -37.790 1.00 97.44 168 GLU A N 1
ATOM 1365 C CA . GLU A 1 168 ? 15.009 10.616 -36.658 1.00 97.44 168 GLU A CA 1
ATOM 1366 C C . GLU A 1 168 ? 15.440 11.271 -35.343 1.00 97.44 168 GLU A C 1
ATOM 1368 O O . GLU A 1 168 ? 14.736 11.131 -34.345 1.00 97.44 168 GLU A O 1
ATOM 1373 N N . ILE A 1 169 ? 16.539 12.035 -35.336 1.00 97.25 169 ILE A N 1
ATOM 1374 C CA . ILE A 1 169 ? 16.974 12.807 -34.161 1.00 97.25 169 ILE A CA 1
ATOM 1375 C C . ILE A 1 169 ? 15.866 13.780 -33.743 1.00 97.25 169 ILE A C 1
ATOM 1377 O O . ILE A 1 169 ? 15.428 13.746 -32.600 1.00 97.25 169 ILE A O 1
ATOM 1381 N N . ARG A 1 170 ? 15.300 14.551 -34.681 1.00 98.38 170 ARG A N 1
ATOM 1382 C CA . ARG A 1 170 ? 14.184 15.473 -34.387 1.00 98.38 170 ARG A CA 1
ATOM 1383 C C . ARG A 1 170 ? 12.918 14.766 -33.900 1.00 98.38 170 ARG A C 1
ATOM 1385 O O . ARG A 1 170 ? 12.110 15.360 -33.187 1.00 98.38 170 ARG A O 1
ATOM 1392 N N . ALA A 1 171 ? 12.659 13.543 -34.354 1.00 97.75 171 ALA A N 1
ATOM 1393 C CA . ALA A 1 171 ? 11.536 12.749 -33.866 1.00 97.75 171 ALA A CA 1
ATOM 1394 C C . ALA A 1 171 ? 11.784 12.285 -32.425 1.00 97.75 171 ALA A C 1
ATOM 1396 O O . ALA A 1 171 ? 10.918 12.492 -31.576 1.00 97.75 171 ALA A O 1
ATOM 1397 N N . LYS A 1 172 ? 12.979 11.752 -32.141 1.00 96.56 172 LYS A N 1
ATOM 1398 C CA . LYS A 1 172 ? 13.382 11.337 -30.792 1.00 96.56 172 LYS A CA 1
ATOM 1399 C C . LYS A 1 172 ? 13.432 12.509 -29.815 1.00 96.56 172 LYS A C 1
ATOM 1401 O O . LYS A 1 172 ? 12.948 12.358 -28.703 1.00 96.56 172 LYS A O 1
ATOM 1406 N N . ASP A 1 173 ? 13.911 13.681 -30.228 1.00 97.69 173 ASP A N 1
ATOM 1407 C CA . ASP A 1 173 ? 13.910 14.889 -29.392 1.00 97.69 173 ASP A CA 1
ATOM 1408 C C . ASP A 1 173 ? 12.487 15.279 -28.973 1.00 97.69 173 ASP A C 1
ATOM 1410 O O . ASP A 1 173 ? 12.240 15.570 -27.806 1.00 97.69 173 ASP A O 1
ATOM 1414 N N . ARG A 1 174 ? 11.521 15.216 -29.901 1.00 97.62 174 ARG A N 1
ATOM 1415 C CA . ARG A 1 174 ? 10.105 15.476 -29.593 1.00 97.62 174 ARG A CA 1
ATOM 1416 C C . ARG A 1 174 ? 9.516 14.432 -28.647 1.00 97.62 174 ARG A C 1
ATOM 1418 O O . ARG A 1 174 ? 8.745 14.772 -27.752 1.00 97.62 174 ARG A O 1
ATOM 1425 N N . GLU A 1 175 ? 9.871 13.164 -28.828 1.00 96.94 175 GLU A N 1
ATOM 1426 C CA . GLU A 1 175 ? 9.449 12.100 -27.916 1.00 96.94 175 GLU A CA 1
ATOM 1427 C C . GLU A 1 175 ? 10.040 12.296 -26.512 1.00 96.94 175 GLU A C 1
ATOM 1429 O O . GLU A 1 175 ? 9.327 12.154 -25.521 1.00 96.94 175 GLU A O 1
ATOM 1434 N N . LEU A 1 176 ? 11.318 12.677 -26.419 1.00 96.56 176 LEU A N 1
ATOM 1435 C CA . LEU A 1 176 ? 11.979 12.996 -25.155 1.00 96.56 176 LEU A CA 1
ATOM 1436 C C . LEU A 1 176 ? 11.316 14.182 -24.456 1.00 96.56 176 LEU A C 1
ATOM 1438 O O . LEU A 1 176 ? 11.085 14.104 -23.254 1.00 96.56 176 LEU A O 1
ATOM 1442 N N . THR A 1 177 ? 10.954 15.244 -25.186 1.00 95.44 177 THR A N 1
ATOM 1443 C CA . THR A 1 177 ? 10.229 16.375 -24.586 1.00 95.44 177 THR A CA 1
ATOM 1444 C C . THR A 1 177 ? 8.878 15.947 -24.018 1.00 95.44 177 THR A C 1
ATOM 1446 O O . THR A 1 177 ? 8.582 16.282 -22.880 1.00 95.44 177 THR A O 1
ATOM 1449 N N . LEU A 1 178 ? 8.109 15.125 -24.743 1.00 96.56 178 LEU A N 1
ATOM 1450 C CA . LEU A 1 178 ? 6.815 14.635 -24.251 1.00 96.56 178 LEU A CA 1
ATOM 1451 C C . LEU A 1 178 ? 6.972 13.760 -23.000 1.00 96.56 178 LEU A C 1
ATOM 1453 O O . LEU A 1 178 ? 6.235 13.923 -22.033 1.00 96.56 178 LEU A O 1
ATOM 1457 N N . LYS A 1 179 ? 7.962 12.858 -22.989 1.00 95.88 179 LYS A N 1
ATOM 1458 C CA . LYS A 1 179 ? 8.248 12.032 -21.808 1.00 95.88 179 LYS A CA 1
ATOM 1459 C C . LYS A 1 179 ? 8.712 12.870 -20.616 1.00 95.88 179 LYS A C 1
ATOM 1461 O O . LYS A 1 179 ? 8.365 12.538 -19.488 1.00 95.88 179 LYS A O 1
ATOM 1466 N N . ASN A 1 180 ? 9.476 13.938 -20.844 1.00 96.31 180 ASN A N 1
ATOM 1467 C CA . ASN A 1 180 ? 9.869 14.862 -19.781 1.00 96.31 180 ASN A CA 1
ATOM 1468 C C . ASN A 1 180 ? 8.654 15.597 -19.203 1.00 96.31 180 ASN A C 1
ATOM 1470 O O . ASN A 1 180 ? 8.523 15.641 -17.983 1.00 96.31 180 ASN A O 1
ATOM 1474 N N . ASP A 1 181 ? 7.738 16.079 -20.047 1.00 97.00 181 ASP A N 1
ATOM 1475 C CA . ASP A 1 181 ? 6.495 16.717 -19.595 1.00 97.00 181 ASP A CA 1
ATOM 1476 C C . ASP A 1 181 ? 5.651 15.754 -18.731 1.00 97.00 181 ASP A C 1
ATOM 1478 O O . ASP A 1 181 ? 5.133 16.137 -17.678 1.00 97.00 181 ASP A O 1
ATOM 1482 N N . ASP A 1 182 ? 5.563 14.477 -19.124 1.00 96.50 182 ASP A N 1
ATOM 1483 C CA . ASP A 1 182 ? 4.884 13.435 -18.343 1.00 96.50 182 ASP A CA 1
ATOM 1484 C C . ASP A 1 182 ? 5.573 13.186 -16.989 1.00 96.50 182 ASP A C 1
ATOM 1486 O O . ASP A 1 182 ? 4.905 13.068 -15.955 1.00 96.50 182 ASP A O 1
ATOM 1490 N N . ILE A 1 183 ? 6.910 13.127 -16.968 1.00 96.56 183 ILE A N 1
ATOM 1491 C CA . ILE A 1 183 ? 7.693 12.984 -15.733 1.00 96.56 183 ILE A CA 1
ATOM 1492 C C . ILE A 1 183 ? 7.439 14.174 -14.804 1.00 96.56 183 ILE A C 1
ATOM 1494 O O . ILE A 1 183 ? 7.176 13.970 -13.617 1.00 96.56 183 ILE A O 1
ATOM 1498 N N . GLU A 1 184 ? 7.464 15.403 -15.318 1.00 97.56 184 GLU A N 1
ATOM 1499 C CA . GLU A 1 184 ? 7.184 16.608 -14.534 1.00 97.56 184 GLU A CA 1
ATOM 1500 C C . GLU A 1 184 ? 5.757 16.595 -13.967 1.00 97.56 184 GLU A C 1
ATOM 1502 O O . GLU A 1 184 ? 5.546 16.894 -12.786 1.00 97.56 184 GLU A O 1
ATOM 1507 N N . ALA A 1 185 ? 4.765 16.187 -14.763 1.00 96.94 185 ALA A N 1
ATOM 1508 C CA . ALA A 1 185 ? 3.385 16.053 -14.306 1.00 96.94 185 ALA A CA 1
ATOM 1509 C C . ALA A 1 185 ? 3.252 15.017 -13.174 1.00 96.94 185 ALA A C 1
ATOM 1511 O O . ALA A 1 185 ? 2.597 15.282 -12.157 1.00 96.94 185 ALA A O 1
ATOM 1512 N N . LEU A 1 186 ? 3.908 13.860 -13.305 1.00 96.69 186 LEU A N 1
ATOM 1513 C CA . LEU A 1 186 ? 3.931 12.825 -12.268 1.00 96.69 186 LEU A CA 1
ATOM 1514 C C . LEU A 1 186 ? 4.654 13.296 -10.999 1.00 96.69 186 LEU A C 1
ATOM 1516 O O . LEU A 1 186 ? 4.153 13.074 -9.895 1.00 96.69 186 LEU A O 1
ATOM 1520 N N . GLN A 1 187 ? 5.772 14.015 -11.126 1.00 96.12 187 GLN A N 1
ATOM 1521 C CA . GLN A 1 187 ? 6.486 14.609 -9.989 1.00 96.12 187 GLN A CA 1
ATOM 1522 C C . GLN A 1 187 ? 5.618 15.627 -9.237 1.00 96.12 187 GLN A C 1
ATOM 1524 O O . GLN A 1 187 ? 5.603 15.659 -7.999 1.00 96.12 187 GLN A O 1
ATOM 1529 N N . GLN A 1 188 ? 4.833 16.435 -9.957 1.00 97.44 188 GLN A N 1
ATOM 1530 C CA . GLN A 1 188 ? 3.875 17.352 -9.339 1.00 97.44 188 GLN A CA 1
ATOM 1531 C C . GLN A 1 188 ? 2.771 16.598 -8.588 1.00 97.44 188 GLN A C 1
ATOM 1533 O O . GLN A 1 188 ? 2.413 16.994 -7.476 1.00 97.44 188 GLN A O 1
ATOM 1538 N N . GLN A 1 189 ? 2.236 15.511 -9.155 1.00 97.56 189 GLN A N 1
ATOM 1539 C CA . GLN A 1 189 ? 1.246 14.670 -8.474 1.00 97.56 189 GLN A CA 1
ATOM 1540 C C . GLN A 1 189 ? 1.823 14.023 -7.212 1.00 97.56 189 GLN A C 1
ATOM 1542 O O . GLN A 1 189 ? 1.207 14.103 -6.148 1.00 97.56 189 GLN A O 1
ATOM 1547 N N . GLN A 1 190 ? 3.027 13.458 -7.300 1.00 93.81 190 GLN A N 1
ATOM 1548 C CA . GLN A 1 190 ? 3.737 12.878 -6.164 1.00 93.81 190 GLN A CA 1
ATOM 1549 C C . GLN A 1 190 ? 3.940 13.911 -5.050 1.00 93.81 190 GLN A C 1
ATOM 1551 O O . GLN A 1 190 ? 3.612 13.648 -3.895 1.00 93.81 190 GLN A O 1
ATOM 1556 N N . SER A 1 191 ? 4.393 15.117 -5.396 1.00 95.69 191 SER A N 1
ATOM 1557 C CA . SER A 1 191 ? 4.582 16.214 -4.440 1.00 95.69 191 SER A CA 1
ATOM 1558 C C . SER A 1 191 ? 3.271 16.628 -3.759 1.00 95.69 191 SER A C 1
ATOM 1560 O O . SER A 1 191 ? 3.252 16.912 -2.561 1.00 95.69 191 SER A O 1
ATOM 1562 N N . ARG A 1 192 ? 2.149 16.646 -4.494 1.00 98.12 192 ARG A N 1
ATOM 1563 C CA . ARG A 1 192 ? 0.816 16.914 -3.920 1.00 98.12 192 ARG A CA 1
ATOM 1564 C C . ARG A 1 192 ? 0.391 15.806 -2.957 1.00 98.12 192 ARG A C 1
ATOM 1566 O O . ARG A 1 192 ? -0.074 16.110 -1.862 1.00 98.12 192 ARG A O 1
ATOM 1573 N N . LEU A 1 193 ? 0.580 14.542 -3.335 1.00 95.75 193 LEU A N 1
ATOM 1574 C CA . LEU A 1 193 ? 0.260 13.399 -2.480 1.00 95.75 193 LEU A CA 1
ATOM 1575 C C . LEU A 1 193 ? 1.123 13.365 -1.219 1.00 95.75 193 LEU A C 1
ATOM 1577 O O . LEU A 1 193 ? 0.591 13.101 -0.145 1.00 95.75 193 LEU A O 1
ATOM 1581 N N . MET A 1 194 ? 2.415 13.692 -1.313 1.00 95.69 194 MET A N 1
ATOM 1582 C CA . MET A 1 194 ? 3.288 13.808 -0.141 1.00 95.69 194 MET A CA 1
ATOM 1583 C C . MET A 1 194 ? 2.766 14.849 0.854 1.00 95.69 194 MET A C 1
ATOM 1585 O O . MET A 1 194 ? 2.713 14.562 2.049 1.00 95.69 194 MET A O 1
ATOM 1589 N N . LYS A 1 195 ? 2.315 16.019 0.376 1.00 97.69 195 LYS A N 1
ATOM 1590 C CA . LYS A 1 195 ? 1.707 17.053 1.234 1.00 97.69 195 LYS A CA 1
ATOM 1591 C C . LYS A 1 195 ? 0.439 16.547 1.920 1.00 97.69 195 LYS A C 1
ATOM 1593 O O . LYS A 1 195 ? 0.342 16.614 3.138 1.00 97.69 195 LYS A O 1
ATOM 1598 N N . ILE A 1 196 ? -0.485 15.953 1.160 1.00 97.44 196 ILE A N 1
ATOM 1599 C CA . ILE A 1 196 ? -1.725 15.392 1.721 1.00 97.44 196 ILE A CA 1
ATOM 1600 C C . ILE A 1 196 ? -1.413 14.297 2.749 1.00 97.44 196 ILE A C 1
ATOM 1602 O O . ILE A 1 196 ? -2.033 14.247 3.808 1.00 97.44 196 ILE A O 1
ATOM 1606 N N . ASN A 1 197 ? -0.447 13.420 2.467 1.00 97.25 197 ASN A N 1
ATOM 1607 C CA . ASN A 1 197 ? -0.069 12.350 3.385 1.00 97.25 197 ASN A CA 1
ATOM 1608 C C . ASN A 1 197 ? 0.516 12.908 4.689 1.00 97.25 197 ASN A C 1
ATOM 1610 O O . ASN A 1 197 ? 0.153 12.438 5.765 1.00 97.25 197 ASN A O 1
ATOM 1614 N N . HIS A 1 198 ? 1.367 13.934 4.603 1.00 97.31 198 HIS A N 1
ATOM 1615 C CA . HIS A 1 198 ? 1.885 14.640 5.771 1.00 97.31 198 HIS A CA 1
ATOM 1616 C C . HIS A 1 198 ? 0.755 15.264 6.605 1.00 97.31 198 HIS A C 1
ATOM 1618 O O . HIS A 1 198 ? 0.693 15.033 7.813 1.00 97.31 198 HIS A O 1
ATOM 1624 N N . ASP 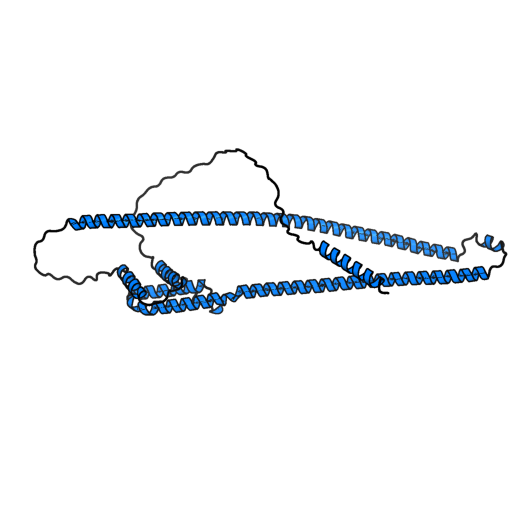A 1 199 ? -0.185 15.963 5.963 1.00 97.75 199 ASP A N 1
ATOM 1625 C CA . ASP A 1 199 ? -1.327 16.588 6.640 1.00 97.75 199 ASP A CA 1
ATOM 1626 C C . ASP A 1 199 ? -2.222 15.552 7.336 1.00 97.75 199 ASP A C 1
ATOM 1628 O O . ASP A 1 199 ? -2.693 15.775 8.452 1.00 97.75 199 ASP A O 1
ATOM 1632 N N . LEU A 1 200 ? -2.454 14.399 6.701 1.00 97.81 200 LEU A N 1
ATOM 1633 C CA . LEU A 1 200 ? -3.223 13.305 7.295 1.00 97.81 200 LEU A CA 1
ATOM 1634 C C . LEU A 1 200 ? -2.501 12.691 8.496 1.00 97.81 200 LEU A C 1
ATOM 1636 O O . LEU A 1 200 ? -3.134 12.485 9.528 1.00 97.81 200 LEU A O 1
ATOM 1640 N N . ARG A 1 201 ? -1.185 12.456 8.407 1.00 97.94 201 ARG A N 1
ATOM 1641 C CA . ARG A 1 201 ? -0.386 11.984 9.552 1.00 97.94 201 ARG A CA 1
ATOM 1642 C C . ARG A 1 201 ? -0.438 12.973 10.714 1.00 97.94 201 ARG A C 1
ATOM 1644 O O . ARG A 1 201 ? -0.607 12.558 11.856 1.00 97.94 201 ARG A O 1
ATOM 1651 N N . HIS A 1 202 ? -0.343 14.271 10.427 1.00 98.44 202 HIS A N 1
ATOM 1652 C CA . HIS A 1 202 ? -0.464 15.302 11.451 1.00 98.44 202 HIS A CA 1
ATOM 1653 C C . HIS A 1 202 ? -1.857 15.297 12.099 1.00 98.44 202 HIS A C 1
ATOM 1655 O O . HIS A 1 202 ? -1.959 15.296 13.323 1.00 98.44 202 HIS A O 1
ATOM 1661 N N . LYS A 1 203 ? -2.934 15.203 11.304 1.00 98.31 203 LYS A N 1
ATOM 1662 C CA . LYS A 1 203 ? -4.309 15.087 11.822 1.00 98.31 203 LYS A CA 1
ATOM 1663 C C . LYS A 1 203 ? -4.502 13.855 12.702 1.00 98.31 203 LYS A C 1
ATOM 1665 O O . LYS A 1 203 ? -5.107 13.979 13.761 1.00 98.31 203 LYS A O 1
ATOM 1670 N N . ILE A 1 204 ? -3.981 12.698 12.289 1.00 97.69 204 ILE A N 1
ATOM 1671 C CA . ILE A 1 204 ? -4.017 11.468 13.092 1.00 97.69 204 ILE A CA 1
ATOM 1672 C C . ILE A 1 204 ? -3.324 11.709 14.434 1.00 97.69 204 ILE A C 1
ATOM 1674 O O . ILE A 1 204 ? -3.934 11.478 15.469 1.00 97.69 204 ILE A O 1
ATOM 1678 N N . SER A 1 205 ? -2.114 12.275 14.430 1.00 98.44 205 SER A N 1
ATOM 1679 C CA . SER A 1 205 ? -1.374 12.573 15.663 1.00 98.44 205 SER A CA 1
ATOM 1680 C C . SER A 1 205 ? -2.136 13.516 16.608 1.00 98.44 205 SER A C 1
ATOM 1682 O O . SER A 1 205 ? -2.161 13.286 17.817 1.00 98.44 205 SER A O 1
ATOM 1684 N N . VAL A 1 206 ? -2.806 14.545 16.075 1.00 98.31 206 VAL A N 1
ATOM 1685 C CA . VAL A 1 206 ? -3.640 15.459 16.875 1.00 98.31 206 VAL A CA 1
ATOM 1686 C C . VAL A 1 206 ? -4.849 14.733 17.469 1.00 98.31 206 VAL A C 1
ATOM 1688 O O . VAL A 1 206 ? -5.121 14.880 18.659 1.00 98.31 206 VAL A O 1
ATOM 1691 N N . VAL A 1 207 ? -5.562 13.935 16.670 1.00 97.88 207 VAL A N 1
ATOM 1692 C CA . VAL A 1 207 ? -6.734 13.173 17.134 1.00 97.88 207 VAL A CA 1
ATOM 1693 C C . VAL A 1 207 ? -6.333 12.123 18.173 1.00 97.88 207 VAL A C 1
ATOM 1695 O O . VAL A 1 207 ? -7.019 11.963 19.179 1.00 97.88 207 VAL A O 1
ATOM 1698 N N . GLU A 1 208 ? -5.199 11.449 17.992 1.00 98.06 208 GLU A N 1
ATOM 1699 C CA . GLU A 1 208 ? -4.649 10.511 18.974 1.00 98.06 208 GLU A CA 1
ATOM 1700 C C . GLU A 1 208 ? -4.302 11.204 20.296 1.00 98.06 208 GLU A C 1
ATOM 1702 O O . GLU A 1 208 ? -4.621 10.682 21.365 1.00 98.06 208 GLU A O 1
ATOM 1707 N N . ALA A 1 209 ? -3.683 12.387 20.246 1.00 97.62 209 ALA A N 1
ATOM 1708 C CA . ALA A 1 209 ? -3.382 13.170 21.442 1.00 97.62 209 ALA A CA 1
ATOM 1709 C C . ALA A 1 209 ? -4.663 13.610 22.171 1.00 97.62 209 ALA A C 1
ATOM 1711 O O . ALA A 1 209 ? -4.751 13.488 23.392 1.00 97.62 209 ALA A O 1
ATOM 1712 N N . GLN A 1 210 ? -5.682 14.053 21.426 1.00 98.06 210 GLN A N 1
ATOM 1713 C CA . GLN A 1 210 ? -6.997 14.382 21.984 1.00 98.06 210 GLN A CA 1
ATOM 1714 C C . GLN A 1 210 ? -7.662 13.160 22.631 1.00 98.06 210 GLN A C 1
ATOM 1716 O O . GLN A 1 210 ? -8.188 13.264 23.736 1.00 98.06 210 GLN A O 1
ATOM 1721 N N . GLY A 1 211 ? -7.601 11.994 21.982 1.00 97.31 211 GLY A N 1
ATOM 1722 C CA . GLY A 1 211 ? -8.125 10.742 22.527 1.00 97.31 211 GLY A CA 1
ATOM 1723 C C . GLY A 1 211 ? -7.455 10.352 23.845 1.00 97.31 211 GLY A C 1
ATOM 1724 O O . GLY A 1 211 ? -8.147 10.015 24.803 1.00 97.31 211 GLY A O 1
ATOM 1725 N N . LYS A 1 212 ? -6.123 10.465 23.931 1.00 98.00 212 LYS A N 1
ATOM 1726 C CA . LYS A 1 212 ? -5.372 10.213 25.174 1.00 98.00 212 LYS A CA 1
ATOM 1727 C C . LYS A 1 212 ? -5.781 11.170 26.294 1.00 98.00 212 LYS A C 1
ATOM 1729 O O . LYS A 1 212 ? -6.089 10.704 27.386 1.00 98.00 212 LYS A O 1
ATOM 1734 N N . ALA A 1 213 ? -5.883 12.467 26.006 1.00 97.81 213 ALA A N 1
ATOM 1735 C CA . ALA A 1 213 ? -6.315 13.460 26.990 1.00 97.81 213 ALA A CA 1
ATOM 1736 C C . ALA A 1 213 ? -7.739 13.189 27.515 1.00 97.81 213 ALA A C 1
ATOM 1738 O O . ALA A 1 213 ? -7.996 13.309 28.710 1.00 97.81 213 ALA A O 1
ATOM 1739 N N . LEU A 1 214 ? -8.668 12.771 26.646 1.00 97.94 214 LEU A N 1
ATOM 1740 C CA . LEU A 1 214 ? -10.025 12.394 27.062 1.00 97.94 214 LEU A CA 1
ATOM 1741 C C . LEU A 1 214 ? -10.042 11.131 27.933 1.00 97.94 214 LEU A C 1
ATOM 1743 O O . LEU A 1 214 ? -10.821 11.055 28.883 1.00 97.94 214 LEU A O 1
ATOM 1747 N N . ILE A 1 215 ? -9.188 10.147 27.634 1.00 98.00 215 ILE A N 1
ATOM 1748 C CA . ILE A 1 215 ? -9.037 8.947 28.468 1.00 98.00 215 ILE A CA 1
ATOM 1749 C C . ILE A 1 215 ? -8.501 9.331 29.851 1.00 98.00 215 ILE A C 1
ATOM 1751 O O . ILE A 1 215 ? -9.055 8.883 30.852 1.00 98.00 215 ILE A O 1
ATOM 1755 N N . GLU A 1 216 ? -7.480 10.186 29.922 1.00 97.56 216 GLU A N 1
ATOM 1756 C CA . GLU A 1 216 ? -6.922 10.683 31.187 1.00 97.56 216 GLU A CA 1
ATOM 1757 C C . GLU A 1 216 ? -7.981 11.415 32.025 1.00 97.56 216 GLU A C 1
ATOM 1759 O O . GLU A 1 216 ? -8.175 11.082 33.195 1.00 97.56 216 GLU A O 1
ATOM 1764 N N . GLN A 1 217 ? -8.746 12.327 31.413 1.00 98.00 217 GLN A N 1
ATOM 1765 C CA . GLN A 1 217 ? -9.844 13.029 32.090 1.00 98.00 217 GLN A CA 1
ATOM 1766 C C . GLN A 1 217 ? -10.931 12.075 32.589 1.00 98.00 217 GLN A C 1
ATOM 1768 O O . GLN A 1 217 ? -11.436 12.233 33.700 1.00 98.00 217 GLN A O 1
ATOM 1773 N N . LYS A 1 218 ? -11.300 11.069 31.787 1.00 97.69 218 LYS A N 1
ATOM 1774 C CA . LYS A 1 218 ? -12.275 10.057 32.200 1.00 97.69 218 LYS A CA 1
ATOM 1775 C C . LYS A 1 218 ? -11.782 9.309 33.440 1.00 97.69 218 LYS A C 1
ATOM 1777 O O . LYS A 1 218 ? -12.542 9.166 34.394 1.00 97.69 218 LYS A O 1
ATOM 1782 N N . VAL A 1 219 ? -10.528 8.857 33.431 1.00 98.06 219 VAL A N 1
ATOM 1783 C CA . VAL A 1 219 ? -9.927 8.130 34.558 1.00 98.06 219 VAL A CA 1
ATOM 1784 C C . VAL A 1 219 ? -9.896 9.000 35.817 1.00 98.06 219 VAL A C 1
ATOM 1786 O O . VAL A 1 219 ? -10.249 8.524 36.895 1.00 98.06 219 VAL A O 1
ATOM 1789 N N . GLU A 1 220 ? -9.541 10.280 35.699 1.00 97.62 220 GLU A N 1
ATOM 1790 C CA . GLU A 1 220 ? -9.537 11.216 36.829 1.00 97.62 220 GLU A CA 1
ATOM 1791 C C . GLU A 1 220 ? -10.945 11.435 37.407 1.00 97.62 220 GLU A C 1
ATOM 1793 O O . GLU A 1 220 ? -11.145 11.392 38.626 1.00 97.62 220 GLU A O 1
ATOM 1798 N N . LEU A 1 221 ? -11.951 11.599 36.543 1.00 97.56 221 LEU A N 1
ATOM 1799 C CA . LEU A 1 221 ? -13.343 11.734 36.970 1.00 97.56 221 LEU A CA 1
ATOM 1800 C C . LEU A 1 221 ? -13.861 10.459 37.644 1.00 97.56 221 LEU A C 1
ATOM 1802 O O . LEU A 1 221 ? -14.509 10.561 38.689 1.00 97.56 221 LEU A O 1
ATOM 1806 N N . GLU A 1 222 ? -13.549 9.280 37.103 1.00 97.69 222 GLU A N 1
ATOM 1807 C CA . GLU A 1 222 ? -13.895 7.986 37.704 1.00 97.69 222 GLU A CA 1
ATOM 1808 C C . GLU A 1 222 ? -13.238 7.811 39.079 1.00 97.69 222 GLU A C 1
ATOM 1810 O O . GLU A 1 222 ? -13.921 7.443 40.037 1.00 97.69 222 GLU A O 1
ATOM 1815 N N . ALA A 1 223 ? -11.957 8.161 39.222 1.00 97.94 223 ALA A N 1
ATOM 1816 C CA . ALA A 1 223 ? -11.268 8.145 40.510 1.00 97.94 223 ALA A CA 1
ATOM 1817 C C . ALA A 1 223 ? -11.917 9.114 41.517 1.00 97.94 223 ALA A C 1
ATOM 1819 O O . ALA A 1 223 ? -12.148 8.750 42.672 1.00 97.94 223 ALA A O 1
ATOM 1820 N N . SER A 1 224 ? -12.288 10.325 41.079 1.00 97.25 224 SER A N 1
ATOM 1821 C CA . SER A 1 224 ? -12.982 11.302 41.931 1.00 97.25 224 SER A CA 1
ATOM 1822 C C . SER A 1 224 ? -14.363 10.812 42.381 1.00 97.25 224 SER A C 1
ATOM 1824 O O . SER A 1 224 ? -14.771 11.046 43.518 1.00 97.25 224 SER A O 1
ATOM 1826 N N . ALA A 1 225 ? -15.091 10.114 41.504 1.00 96.75 225 ALA A N 1
ATOM 1827 C CA . ALA A 1 225 ? -16.389 9.536 41.823 1.00 96.75 225 ALA A CA 1
ATOM 1828 C C . ALA A 1 225 ? -16.248 8.410 42.853 1.00 96.75 225 ALA A C 1
ATOM 1830 O O . ALA A 1 225 ? -16.952 8.425 43.859 1.00 96.75 225 ALA A O 1
ATOM 1831 N N . GLN A 1 226 ? -15.275 7.514 42.664 1.00 96.88 226 GLN A N 1
ATOM 1832 C CA . GLN A 1 226 ? -14.978 6.444 43.619 1.00 96.88 226 GLN A CA 1
ATOM 1833 C C . GLN A 1 226 ? -14.587 6.986 45.000 1.00 96.88 226 GLN A C 1
ATOM 1835 O O . GLN A 1 226 ? -15.049 6.458 46.010 1.00 96.88 226 GLN A O 1
ATOM 1840 N N . ALA A 1 227 ? -13.785 8.054 45.063 1.00 97.44 227 ALA A N 1
ATOM 1841 C CA . ALA A 1 227 ? -13.432 8.702 46.326 1.00 97.44 227 ALA A CA 1
ATOM 1842 C C . ALA A 1 227 ? -14.673 9.255 47.051 1.00 97.44 227 ALA A C 1
ATOM 1844 O O . ALA A 1 227 ? -14.872 8.978 48.235 1.00 97.44 227 ALA A O 1
ATOM 1845 N N . ARG A 1 228 ? -15.566 9.955 46.333 1.00 96.50 228 ARG A N 1
ATOM 1846 C CA . ARG A 1 228 ? -16.831 10.444 46.913 1.00 96.50 228 ARG A CA 1
ATOM 1847 C C . ARG A 1 228 ? -17.735 9.304 47.379 1.00 96.50 228 ARG A C 1
ATOM 1849 O O . ARG A 1 228 ? -18.345 9.413 48.438 1.00 96.50 228 ARG A O 1
ATOM 1856 N N . ASP A 1 229 ? -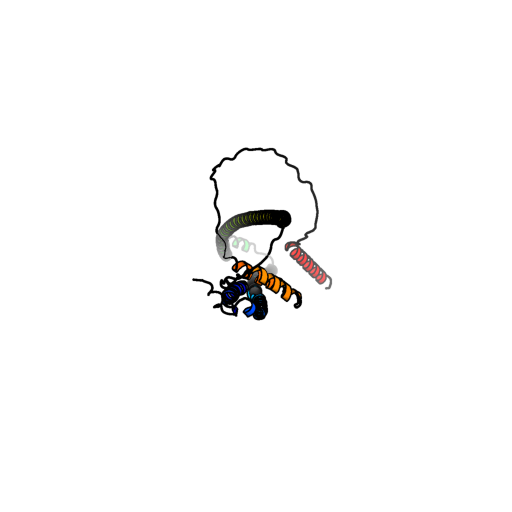17.816 8.205 46.632 1.00 96.25 229 ASP A N 1
ATOM 1857 C CA . ASP A 1 229 ? -18.614 7.041 47.033 1.00 96.25 229 ASP A CA 1
ATOM 1858 C C . ASP A 1 229 ? -18.079 6.390 48.317 1.00 96.25 229 ASP A C 1
ATOM 1860 O O . ASP A 1 229 ? -18.867 5.981 49.177 1.00 96.25 229 ASP A O 1
ATOM 1864 N N . GLN A 1 230 ? -16.753 6.341 48.493 1.00 97.50 230 GLN A N 1
ATOM 1865 C CA . GLN A 1 230 ? -16.125 5.886 49.737 1.00 97.50 230 GLN A CA 1
ATOM 1866 C C . GLN A 1 230 ? -16.463 6.816 50.909 1.00 97.50 230 GLN A C 1
ATOM 1868 O O . GLN A 1 230 ? -16.880 6.330 51.961 1.00 97.50 230 GLN A O 1
ATOM 1873 N N . GLU A 1 231 ? -16.365 8.138 50.729 1.00 97.25 231 GLU A N 1
ATOM 1874 C CA . GLU A 1 231 ? -16.745 9.128 51.750 1.00 97.25 231 GLU A CA 1
ATOM 1875 C C . GLU A 1 231 ? -18.222 9.007 52.145 1.00 97.25 231 GLU A C 1
ATOM 1877 O O . GLU A 1 231 ? -18.555 8.946 53.330 1.00 97.25 231 GLU A O 1
ATOM 1882 N N . VAL A 1 232 ? -19.122 8.896 51.162 1.00 97.19 232 VAL A N 1
ATOM 1883 C CA . VAL A 1 232 ? -20.553 8.662 51.401 1.00 97.19 232 VAL A CA 1
ATOM 1884 C C . VAL A 1 232 ? -20.770 7.341 52.141 1.00 97.19 232 VAL A C 1
ATOM 1886 O O . VAL A 1 232 ? -21.616 7.269 53.034 1.00 97.19 232 VAL A O 1
ATOM 1889 N N . GLY A 1 233 ? -20.009 6.297 51.806 1.00 96.62 233 GLY A N 1
ATOM 1890 C CA . GLY A 1 233 ? -20.011 5.021 52.517 1.00 96.62 233 GLY A CA 1
ATOM 1891 C C . GLY A 1 233 ? -19.648 5.171 53.996 1.00 96.62 233 GLY A C 1
ATOM 1892 O O . GLY A 1 233 ? -20.385 4.682 54.854 1.00 96.62 233 GLY A O 1
ATOM 1893 N N . VAL A 1 234 ? -18.569 5.898 54.298 1.00 97.19 234 VAL A N 1
ATOM 1894 C CA . VAL A 1 234 ? -18.128 6.189 55.673 1.00 97.19 234 VAL A CA 1
ATOM 1895 C C . VAL A 1 234 ? -19.182 7.001 56.429 1.00 97.19 234 VAL A C 1
ATOM 1897 O O . VAL A 1 234 ? -19.570 6.630 57.535 1.00 97.19 234 VAL A O 1
ATOM 1900 N N . LEU A 1 235 ? -19.723 8.061 55.823 1.00 97.06 235 LEU A N 1
ATOM 1901 C CA . LEU A 1 235 ? -20.770 8.878 56.445 1.00 97.06 235 LEU A CA 1
ATOM 1902 C C . LEU A 1 235 ? -22.038 8.067 56.737 1.00 97.06 235 LEU A C 1
ATOM 1904 O O . LEU A 1 235 ? -22.644 8.230 57.793 1.00 97.06 235 LEU A O 1
ATOM 1908 N N . ARG A 1 236 ? -22.439 7.159 55.838 1.00 96.62 236 ARG A N 1
ATOM 1909 C CA . ARG A 1 236 ? -23.581 6.259 56.071 1.00 96.62 236 ARG A CA 1
ATOM 1910 C C . ARG A 1 236 ? -23.348 5.331 57.260 1.00 96.62 236 ARG A C 1
ATOM 1912 O O . ARG A 1 236 ? -24.282 5.115 58.030 1.00 96.62 236 ARG A O 1
ATOM 1919 N N . GLN A 1 237 ? -22.134 4.799 57.411 1.00 96.12 237 GLN A N 1
ATOM 1920 C CA . GLN A 1 237 ? -21.768 3.973 58.565 1.00 96.12 237 GLN A CA 1
ATOM 1921 C C . GLN A 1 237 ? -21.829 4.782 59.862 1.00 96.12 237 GLN A C 1
ATOM 1923 O O . GLN A 1 237 ? -22.411 4.319 60.840 1.00 96.12 237 GLN A O 1
ATOM 1928 N N . GLU A 1 238 ? -21.316 6.013 59.859 1.00 95.94 238 GLU A N 1
ATOM 1929 C CA . GLU A 1 238 ? -21.355 6.870 61.045 1.00 95.94 238 GLU A CA 1
ATOM 1930 C C . GLU A 1 238 ? -22.792 7.273 61.412 1.00 95.94 238 GLU A C 1
ATOM 1932 O O . GLU A 1 238 ? -23.181 7.209 62.576 1.00 95.94 238 GLU A O 1
ATOM 1937 N N . VAL A 1 239 ? -23.637 7.585 60.422 1.00 95.25 239 VAL A N 1
ATOM 1938 C CA . VAL A 1 239 ? -25.073 7.829 60.644 1.00 95.25 239 VAL A CA 1
ATOM 1939 C C . VAL A 1 239 ? -25.765 6.594 61.226 1.00 95.25 239 VAL A C 1
ATOM 1941 O O . VAL A 1 239 ? -26.579 6.734 62.139 1.00 95.25 239 VAL A O 1
ATOM 1944 N N . ALA A 1 240 ? -25.460 5.391 60.730 1.00 93.88 240 ALA A N 1
ATOM 1945 C CA . ALA A 1 240 ? -26.011 4.151 61.279 1.00 93.88 240 ALA A CA 1
ATOM 1946 C C . ALA A 1 240 ? -25.588 3.954 62.744 1.00 93.88 240 ALA A C 1
ATOM 1948 O O . ALA A 1 240 ? -26.438 3.735 63.605 1.00 93.88 240 ALA A O 1
ATOM 1949 N N . ARG A 1 241 ? -24.302 4.155 63.046 1.00 95.19 241 ARG A N 1
ATOM 1950 C CA . ARG A 1 241 ? -23.754 4.067 64.404 1.00 95.19 241 ARG A CA 1
ATOM 1951 C C . ARG A 1 241 ? -24.392 5.072 65.367 1.00 95.19 241 ARG A C 1
ATOM 1953 O O . ARG A 1 241 ? -24.696 4.734 66.510 1.00 95.19 241 ARG A O 1
ATOM 1960 N N . LEU A 1 242 ? -24.598 6.315 64.929 1.00 93.94 242 LEU A N 1
ATOM 1961 C CA . LEU A 1 242 ? -25.263 7.342 65.735 1.00 93.94 242 LEU A CA 1
ATOM 1962 C C . LEU A 1 242 ? -26.735 6.997 65.993 1.00 93.94 242 LEU A C 1
ATOM 1964 O O . LEU A 1 242 ? -27.215 7.200 67.107 1.00 93.94 242 LEU A O 1
ATOM 1968 N N . ARG A 1 243 ? -27.440 6.432 65.003 1.00 91.75 243 ARG A N 1
ATOM 1969 C CA . ARG A 1 243 ? -28.822 5.953 65.172 1.00 91.75 243 ARG A CA 1
ATOM 1970 C C . ARG A 1 243 ? -28.923 4.817 66.186 1.00 91.75 243 ARG A C 1
ATOM 1972 O O . ARG A 1 243 ? -29.827 4.852 67.014 1.00 91.75 243 ARG A O 1
ATOM 1979 N N . GLU A 1 244 ? -28.000 3.857 66.151 1.00 89.25 244 GLU A N 1
ATOM 1980 C CA . GLU A 1 244 ? -27.949 2.762 67.131 1.00 89.25 244 GLU A CA 1
ATOM 1981 C C . GLU A 1 244 ? -27.730 3.284 68.558 1.00 89.25 244 GLU A C 1
ATOM 1983 O O . GLU A 1 244 ? -28.420 2.852 69.479 1.00 89.25 244 GLU A O 1
ATOM 1988 N N . ARG A 1 245 ? -26.839 4.270 68.749 1.00 89.00 245 ARG A N 1
ATOM 1989 C CA . ARG A 1 245 ? -26.634 4.912 70.063 1.00 89.00 245 ARG A CA 1
ATOM 1990 C C . ARG A 1 245 ? -27.898 5.612 70.570 1.00 89.00 245 ARG A C 1
ATOM 1992 O O . ARG A 1 245 ? -28.283 5.404 71.712 1.00 89.00 245 ARG A O 1
ATOM 1999 N N . LEU A 1 246 ? -28.572 6.375 69.709 1.00 81.62 246 LEU A N 1
ATOM 2000 C CA . LEU A 1 246 ? -29.830 7.054 70.047 1.00 81.62 246 LEU A CA 1
ATOM 2001 C C . LEU A 1 246 ? -30.975 6.078 70.375 1.00 81.62 246 LEU A C 1
ATOM 2003 O O . LEU A 1 246 ? -31.782 6.365 71.253 1.00 81.62 246 LEU A O 1
ATOM 2007 N N . GLN A 1 247 ? -31.054 4.923 69.706 1.00 73.38 247 GLN A N 1
ATOM 2008 C CA . GLN A 1 247 ? -32.030 3.877 70.046 1.00 73.38 247 GLN A CA 1
ATOM 2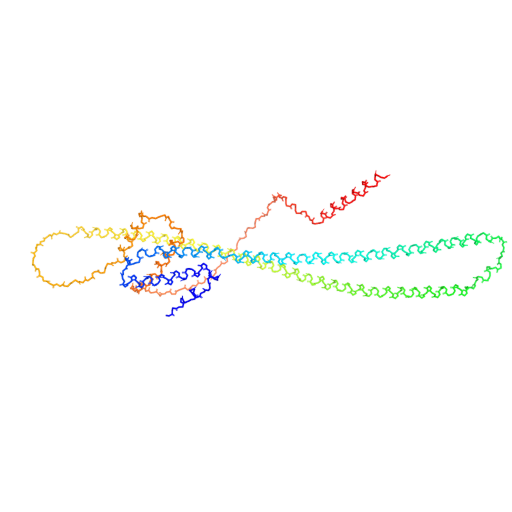009 C C . GLN A 1 247 ? -31.700 3.166 71.368 1.00 73.38 247 GLN A C 1
ATOM 2011 O O . GLN A 1 247 ? -32.618 2.830 72.113 1.00 73.38 247 GLN A O 1
ATOM 2016 N N . GLY A 1 248 ? -30.416 2.975 71.688 1.00 62.88 248 GLY A N 1
ATOM 2017 C CA . GLY A 1 248 ? -29.979 2.435 72.981 1.00 62.88 248 GLY A CA 1
ATOM 2018 C C . GLY A 1 248 ? -30.304 3.352 74.166 1.00 62.88 248 GLY A C 1
ATOM 2019 O O . GLY A 1 248 ? -30.712 2.870 75.223 1.00 62.88 248 GLY A O 1
ATOM 2020 N N . ASP A 1 249 ? -30.211 4.669 73.973 1.00 56.66 249 ASP A N 1
ATOM 2021 C CA . ASP A 1 249 ? -30.541 5.653 75.011 1.00 56.66 249 ASP A CA 1
ATOM 2022 C C . ASP A 1 249 ? -32.061 5.726 75.285 1.00 56.66 249 ASP A C 1
ATOM 2024 O O . ASP A 1 249 ? -32.469 5.919 76.427 1.00 56.66 249 ASP A O 1
ATOM 2028 N N . LEU A 1 250 ? -32.914 5.470 74.281 1.00 50.78 250 LEU A N 1
ATOM 2029 C CA . LEU A 1 250 ? -34.378 5.382 74.450 1.00 50.78 250 LEU A CA 1
ATOM 2030 C C . LEU A 1 250 ? -34.844 4.050 75.062 1.00 50.78 250 LEU A C 1
ATOM 2032 O O . LEU A 1 250 ? -35.851 4.015 75.763 1.00 50.78 250 LEU A O 1
ATOM 2036 N N . ALA A 1 251 ? -34.108 2.956 74.847 1.00 47.59 251 ALA A N 1
ATOM 2037 C CA . ALA A 1 251 ? -34.419 1.650 75.438 1.00 47.59 251 ALA A CA 1
ATOM 2038 C C . ALA A 1 251 ? -34.130 1.574 76.952 1.00 47.59 251 ALA A C 1
ATOM 2040 O O . ALA A 1 251 ? -34.503 0.598 77.600 1.00 47.59 251 ALA A O 1
ATOM 2041 N N . THR A 1 252 ? -33.477 2.592 77.525 1.00 46.22 252 THR A N 1
ATOM 2042 C CA . THR A 1 252 ? -33.119 2.629 78.952 1.00 46.22 252 THR A CA 1
ATOM 2043 C C . THR A 1 252 ? -34.172 3.353 79.815 1.00 46.22 252 THR A C 1
ATOM 2045 O O . THR A 1 252 ? -34.096 3.276 81.039 1.00 46.22 252 THR A O 1
ATOM 2048 N N . GLU A 1 253 ? -35.195 3.994 79.225 1.00 42.44 253 GLU A N 1
ATOM 2049 C CA . GLU A 1 253 ? -36.218 4.755 79.976 1.00 42.44 253 GLU A CA 1
ATOM 2050 C C . GLU A 1 253 ? -37.616 4.107 80.108 1.00 42.44 253 GLU A C 1
ATOM 2052 O O . GLU A 1 253 ? -38.464 4.671 80.797 1.00 42.44 253 GLU A O 1
ATOM 2057 N N . GLU A 1 254 ? -37.889 2.906 79.579 1.00 39.69 254 GLU A N 1
ATOM 2058 C CA . GLU A 1 254 ? -39.192 2.238 79.795 1.00 39.69 254 GLU A CA 1
ATOM 2059 C C . GLU A 1 254 ? -39.116 0.976 80.676 1.00 39.69 254 GLU A C 1
ATOM 2061 O O . GLU A 1 254 ? -38.935 -0.141 80.196 1.00 39.69 254 GLU A O 1
ATOM 2066 N N . ALA A 1 255 ? -39.329 1.167 81.987 1.00 35.78 255 ALA A N 1
ATOM 2067 C CA . ALA A 1 255 ? -40.050 0.258 82.900 1.00 35.78 255 ALA A CA 1
ATOM 2068 C C . ALA A 1 255 ? -40.365 1.001 84.224 1.00 35.78 255 ALA A C 1
ATOM 2070 O O . ALA A 1 255 ? -39.451 1.563 84.831 1.00 35.78 255 ALA A O 1
ATOM 2071 N N . PRO A 1 256 ? -41.623 0.990 84.724 1.00 42.72 256 PRO A N 1
ATOM 2072 C CA . PRO A 1 256 ? -42.056 -0.143 85.546 1.00 42.72 256 PRO A CA 1
ATOM 2073 C C . PRO A 1 256 ? -43.504 -0.637 85.319 1.00 42.72 256 PRO A C 1
ATOM 2075 O O . PRO A 1 256 ? -44.367 0.031 84.760 1.00 42.72 256 PRO A O 1
ATOM 2078 N N . ALA A 1 257 ? -43.716 -1.863 85.801 1.00 43.88 257 ALA A N 1
ATOM 2079 C CA . ALA A 1 257 ? -44.842 -2.784 85.638 1.00 43.88 257 ALA A CA 1
ATOM 2080 C C . ALA A 1 257 ? -46.200 -2.390 86.262 1.00 43.88 257 ALA A C 1
ATOM 2082 O O . ALA A 1 257 ? -46.214 -1.737 87.302 1.00 43.88 257 ALA A O 1
ATOM 2083 N N . GLN A 1 258 ? -47.306 -2.954 85.725 1.00 33.28 258 GLN A N 1
ATOM 2084 C CA . GLN A 1 258 ? -48.468 -3.529 86.459 1.00 33.28 258 GLN A CA 1
ATOM 2085 C C . GLN A 1 258 ? -49.446 -4.331 85.523 1.00 33.28 258 GLN A C 1
ATOM 2087 O O . GLN A 1 258 ? -49.247 -4.277 84.313 1.00 33.28 258 GLN A O 1
ATOM 2092 N N . PRO A 1 259 ? -50.403 -5.166 86.030 1.00 45.50 259 PRO A N 1
ATOM 2093 C CA . PRO A 1 259 ? -50.567 -6.605 85.694 1.00 45.50 259 PRO A CA 1
ATOM 2094 C C . PRO A 1 259 ? -51.878 -6.964 84.897 1.00 45.50 259 PRO A C 1
ATOM 2096 O O . PRO A 1 259 ? -52.558 -6.047 84.444 1.00 45.50 259 PRO A O 1
ATOM 2099 N N . PRO A 1 260 ? -52.237 -8.259 84.648 1.00 64.56 260 PRO A N 1
ATOM 2100 C CA . PRO A 1 260 ? -52.964 -8.699 83.435 1.00 64.56 260 PRO A CA 1
ATOM 2101 C C . PRO A 1 260 ? -54.478 -8.991 83.586 1.00 64.56 260 PRO A C 1
ATOM 2103 O O . PRO A 1 260 ? -54.947 -9.214 84.702 1.00 64.56 260 PRO A O 1
ATOM 2106 N N . SER A 1 261 ? -55.167 -9.136 82.425 1.00 32.91 261 SER A N 1
ATOM 2107 C CA . SER A 1 261 ? -56.415 -9.911 82.119 1.00 32.91 261 SER A CA 1
ATOM 2108 C C . SER A 1 261 ? -57.593 -9.068 81.561 1.00 32.91 261 SER A C 1
ATOM 2110 O O . SER A 1 261 ? -57.697 -7.907 81.948 1.00 32.91 261 SER A O 1
ATOM 2112 N N . PRO A 1 262 ? -58.581 -9.615 80.804 1.00 44.34 262 PRO A N 1
ATOM 2113 C CA . PRO A 1 262 ? -58.573 -10.667 79.770 1.00 44.34 262 PRO A CA 1
ATOM 2114 C C . PRO A 1 262 ? -59.250 -10.246 78.432 1.00 44.34 262 PRO A C 1
ATOM 2116 O O . PRO A 1 262 ? -60.112 -9.381 78.394 1.00 44.34 262 PRO A O 1
ATOM 2119 N N . ALA A 1 263 ? -58.886 -10.962 77.360 1.00 37.75 263 ALA A N 1
ATOM 2120 C CA . ALA A 1 263 ? -59.669 -11.321 76.164 1.00 37.75 263 ALA A CA 1
ATOM 2121 C C . ALA A 1 263 ? -60.713 -10.341 75.570 1.00 37.75 263 ALA A C 1
ATOM 2123 O O . ALA A 1 263 ? -61.830 -10.258 76.063 1.00 37.75 263 ALA A O 1
ATOM 2124 N N . GLU A 1 264 ? -60.433 -9.834 74.360 1.00 31.97 264 GLU A N 1
ATOM 2125 C CA . GLU A 1 264 ? -61.443 -9.736 73.293 1.00 31.97 264 GLU A CA 1
ATOM 2126 C C . GLU A 1 264 ? -60.797 -9.744 71.886 1.00 31.97 264 GLU A C 1
ATOM 2128 O O . GLU A 1 264 ? -60.019 -8.878 71.505 1.00 31.97 264 GLU A O 1
ATOM 2133 N N . VAL A 1 265 ? -61.084 -10.834 71.171 1.00 38.69 265 VAL A N 1
ATOM 2134 C CA . VAL A 1 265 ? -61.137 -11.076 69.718 1.00 38.69 265 VAL A CA 1
ATOM 2135 C C . VAL A 1 265 ? -60.717 -9.936 68.763 1.00 38.69 265 VAL A C 1
ATOM 2137 O O . VAL A 1 265 ? -61.463 -8.980 68.588 1.00 38.69 265 VAL A O 1
ATOM 2140 N N . ALA A 1 266 ? -59.644 -10.148 67.981 1.00 29.48 266 ALA A N 1
ATOM 2141 C CA . ALA A 1 266 ? -59.533 -9.671 66.589 1.00 29.48 266 ALA A CA 1
ATOM 2142 C C . ALA A 1 266 ? -58.408 -10.392 65.798 1.00 29.48 266 ALA A C 1
ATOM 2144 O O . ALA A 1 266 ? -57.235 -10.227 66.096 1.00 29.48 266 ALA A O 1
ATOM 2145 N N . LEU A 1 267 ? -58.819 -11.204 64.812 1.00 28.36 267 LEU A N 1
ATOM 2146 C CA . LEU A 1 267 ? -58.235 -11.505 63.482 1.00 28.36 267 LEU A CA 1
ATOM 2147 C C . LEU A 1 267 ? -56.693 -11.503 63.267 1.00 28.36 267 LEU A C 1
ATOM 2149 O O . LEU A 1 267 ? -56.033 -10.509 63.555 1.00 28.36 267 LEU A O 1
ATOM 2153 N N . PRO A 1 268 ? -56.109 -12.523 62.593 1.00 35.28 268 PRO A N 1
ATOM 2154 C CA . PRO A 1 268 ? -54.703 -12.484 62.206 1.00 35.28 268 PRO A CA 1
ATOM 2155 C C . PRO A 1 268 ? -54.531 -11.555 60.996 1.00 35.28 268 PRO A C 1
ATOM 2157 O O . PRO A 1 268 ? -54.858 -11.911 59.863 1.00 35.28 268 PRO A O 1
ATOM 2160 N N . ALA A 1 269 ? -54.005 -10.353 61.225 1.00 29.25 269 ALA A N 1
ATOM 2161 C CA . ALA A 1 269 ? -53.404 -9.568 60.158 1.00 29.25 269 ALA A CA 1
ATOM 2162 C C . ALA A 1 269 ? -52.023 -10.164 59.859 1.00 29.25 269 ALA A C 1
ATOM 2164 O O . ALA A 1 269 ? -51.133 -10.177 60.703 1.00 29.25 269 ALA A O 1
ATOM 2165 N N . CYS A 1 270 ? -51.891 -10.698 58.649 1.00 32.19 270 CYS A N 1
ATOM 2166 C CA . CYS A 1 270 ? -50.662 -11.202 58.060 1.00 32.19 270 CYS A CA 1
ATOM 2167 C C . CYS A 1 270 ? -49.558 -10.131 58.138 1.00 32.19 270 CYS A C 1
ATOM 2169 O O . CYS A 1 270 ? -49.541 -9.189 57.341 1.00 32.19 270 CYS A O 1
ATOM 2171 N N . GLU A 1 271 ? -48.639 -10.262 59.096 1.00 32.62 271 GLU A N 1
ATOM 2172 C CA . GLU A 1 271 ? -47.417 -9.466 59.127 1.00 32.62 271 GLU A CA 1
ATOM 2173 C C . GLU A 1 271 ? -46.560 -9.853 57.921 1.00 32.62 271 GLU A C 1
ATOM 2175 O O . GLU A 1 271 ? -46.139 -10.998 57.746 1.00 32.62 271 GLU A O 1
ATOM 2180 N N . ARG A 1 272 ? -46.348 -8.875 57.039 1.00 36.12 272 ARG A N 1
ATOM 2181 C CA . ARG A 1 272 ? -45.424 -8.964 55.913 1.00 36.12 272 ARG A CA 1
ATOM 2182 C C . ARG A 1 272 ? -44.025 -9.231 56.459 1.00 36.12 272 ARG A C 1
ATOM 2184 O O . ARG A 1 272 ? -43.374 -8.321 56.968 1.00 36.12 272 ARG A O 1
ATOM 2191 N N . VAL A 1 273 ? -43.553 -10.464 56.306 1.00 35.34 273 VAL A N 1
ATOM 2192 C CA . VAL A 1 273 ? -42.139 -10.803 56.471 1.00 35.34 273 VAL A CA 1
ATOM 2193 C C . VAL A 1 273 ? -41.361 -10.002 55.425 1.00 35.34 273 VAL A C 1
ATOM 2195 O O . VAL A 1 273 ? -41.486 -10.229 54.224 1.00 35.34 273 VAL A O 1
ATOM 2198 N N . SER A 1 274 ? -40.617 -8.997 55.882 1.00 36.56 274 SER A N 1
ATOM 2199 C CA . SER A 1 274 ? -39.778 -8.159 55.027 1.00 36.56 274 SER A CA 1
ATOM 2200 C C . SER A 1 274 ? -38.711 -9.006 54.327 1.00 36.56 274 SER A C 1
ATOM 2202 O O . SER A 1 274 ? -38.055 -9.838 54.954 1.00 36.56 274 SER A O 1
ATOM 2204 N N . ALA A 1 275 ? -38.480 -8.735 53.040 1.00 34.50 275 ALA A N 1
ATOM 2205 C CA . ALA A 1 275 ? -37.495 -9.391 52.172 1.00 34.50 275 ALA A CA 1
ATOM 2206 C C . ALA A 1 275 ? -36.044 -9.378 52.712 1.00 34.50 275 ALA A C 1
ATOM 2208 O O . ALA A 1 275 ? -35.181 -10.098 52.216 1.00 34.50 275 ALA A O 1
ATOM 2209 N N . THR A 1 276 ? -35.764 -8.601 53.760 1.00 36.84 276 THR A N 1
ATOM 2210 C CA . THR A 1 276 ? -34.476 -8.565 54.463 1.00 36.84 276 THR A CA 1
ATOM 2211 C C . THR A 1 276 ? -34.152 -9.866 55.200 1.00 36.84 276 THR A C 1
ATOM 2213 O O . THR A 1 276 ? -32.987 -10.256 55.253 1.00 36.84 276 THR A O 1
ATOM 2216 N N . THR A 1 277 ? -35.155 -10.579 55.720 1.00 40.09 277 THR A N 1
ATOM 2217 C CA . THR A 1 277 ? -34.944 -11.841 56.452 1.00 40.09 277 THR A CA 1
ATOM 2218 C C . THR A 1 277 ? -34.572 -12.989 55.506 1.00 40.09 277 THR A C 1
ATOM 2220 O O . THR A 1 277 ? -33.844 -13.904 55.884 1.00 40.09 277 THR A O 1
ATOM 2223 N N . PHE A 1 278 ? -34.988 -12.901 54.238 1.00 36.91 278 PHE A N 1
ATOM 2224 C CA . PHE A 1 278 ? -34.726 -13.918 53.216 1.00 36.91 278 PHE A CA 1
ATOM 2225 C C . PHE A 1 278 ? -33.279 -13.872 52.683 1.00 36.91 278 PHE A C 1
ATOM 2227 O O . PHE A 1 278 ? -32.682 -14.905 52.381 1.00 36.91 278 PHE A O 1
ATOM 2234 N N . VAL A 1 279 ? -32.663 -12.683 52.651 1.00 43.22 279 VAL A N 1
ATOM 2235 C CA . VAL A 1 279 ? -31.252 -12.494 52.250 1.00 43.22 279 VAL A CA 1
ATOM 2236 C C . VAL A 1 279 ? -30.284 -13.068 53.295 1.00 43.22 279 VAL A C 1
ATOM 2238 O O . VAL A 1 279 ? -29.231 -13.603 52.939 1.00 43.22 279 VAL A O 1
ATOM 2241 N N . GLY A 1 280 ? -30.666 -13.019 54.577 1.00 37.44 280 GLY A N 1
ATOM 2242 C CA . GLY A 1 280 ? -29.917 -13.633 55.677 1.00 37.44 280 GLY A CA 1
ATOM 2243 C C . GLY A 1 280 ? -29.909 -15.161 55.607 1.00 37.44 280 GLY A C 1
ATOM 2244 O O . GLY A 1 280 ? -28.850 -15.772 55.724 1.00 37.44 280 GLY A O 1
ATOM 2245 N N . LEU A 1 281 ? -31.063 -15.779 55.327 1.00 40.50 281 LEU A N 1
ATOM 2246 C CA . LEU A 1 281 ? -31.175 -17.235 55.181 1.00 40.50 281 LEU A CA 1
ATOM 2247 C C . LEU A 1 281 ? -30.447 -17.768 53.938 1.00 40.50 281 LEU A C 1
ATOM 2249 O O . LEU A 1 281 ? -29.781 -18.795 54.029 1.00 40.50 281 LEU A O 1
ATOM 2253 N N . LEU A 1 282 ? -30.476 -17.055 52.807 1.00 40.47 282 LEU A N 1
ATOM 2254 C CA . LEU A 1 282 ? -29.733 -17.462 51.605 1.00 40.47 282 LEU A CA 1
ATOM 2255 C C . LEU A 1 282 ? -28.215 -17.301 51.748 1.00 40.47 282 LEU A C 1
ATOM 2257 O O . LEU A 1 282 ? -27.475 -18.148 51.257 1.00 40.47 282 LEU A O 1
ATOM 2261 N N . SER A 1 283 ? -27.740 -16.274 52.459 1.00 41.88 283 SER A N 1
ATOM 2262 C CA . SER A 1 283 ? -26.304 -16.123 52.754 1.00 41.88 283 SER A CA 1
ATOM 2263 C C . SER A 1 283 ? -25.805 -17.200 53.722 1.00 41.88 283 SER A C 1
ATOM 2265 O O . SER A 1 283 ? -24.663 -17.640 53.617 1.00 41.88 283 SER A O 1
ATOM 2267 N N . HIS A 1 284 ? -26.666 -17.658 54.636 1.00 36.47 284 HIS A N 1
ATOM 2268 C CA . HIS A 1 284 ? -26.339 -18.718 55.586 1.00 36.47 284 HIS A CA 1
ATOM 2269 C C . HIS A 1 284 ? -26.353 -20.111 54.932 1.00 36.47 284 HIS A C 1
ATOM 2271 O O . HIS A 1 284 ? -25.429 -20.890 55.134 1.00 36.47 284 HIS A O 1
ATOM 2277 N N . VAL A 1 285 ? -27.327 -20.393 54.059 1.00 39.88 285 VAL A N 1
ATOM 2278 C CA . VAL A 1 285 ? -27.411 -21.666 53.315 1.00 39.88 285 VAL A CA 1
ATOM 2279 C C . VAL A 1 285 ? -26.353 -21.761 52.203 1.00 39.88 285 VAL A C 1
ATOM 2281 O O . VAL A 1 285 ? -25.855 -22.851 51.927 1.00 39.88 285 VAL A O 1
ATOM 2284 N N . ALA A 1 286 ? -25.951 -20.641 51.590 1.00 39.62 286 ALA A N 1
ATOM 2285 C CA . ALA A 1 286 ? -24.873 -20.609 50.594 1.00 39.62 286 ALA A CA 1
ATOM 2286 C C . ALA A 1 286 ? -23.460 -20.688 51.207 1.00 39.62 286 ALA A C 1
ATOM 2288 O O . ALA A 1 286 ? -22.513 -21.031 50.502 1.00 39.62 286 ALA A O 1
ATOM 2289 N N . GLY A 1 287 ? -23.310 -20.392 52.504 1.00 39.06 287 GLY A N 1
ATOM 2290 C CA . GLY A 1 287 ? -22.021 -20.400 53.200 1.00 39.06 287 GLY A CA 1
ATOM 2291 C C . GLY A 1 287 ? -21.480 -21.792 53.540 1.00 39.06 28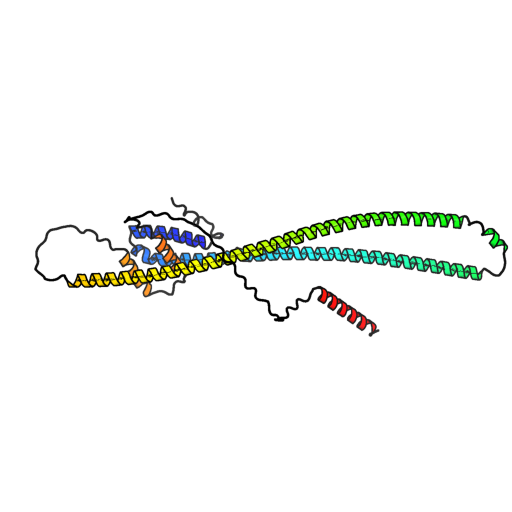7 GLY A C 1
ATOM 2292 O O . GLY A 1 287 ? -20.277 -21.929 53.747 1.00 39.06 287 GLY A O 1
ATOM 2293 N N . GLU A 1 288 ? -22.326 -22.826 53.575 1.00 44.06 288 GLU A N 1
ATOM 2294 C CA . GLU A 1 288 ? -21.908 -24.146 54.072 1.00 44.06 288 GLU A CA 1
ATOM 2295 C C . GLU A 1 288 ? -21.577 -25.175 52.984 1.00 44.06 288 GLU A C 1
ATOM 2297 O O . GLU A 1 288 ? -20.885 -26.141 53.286 1.00 44.06 288 GLU A O 1
ATOM 2302 N N . ASN A 1 289 ? -21.988 -24.997 51.721 1.00 46.28 289 ASN A N 1
ATOM 2303 C CA . ASN A 1 289 ? -21.683 -25.967 50.659 1.00 46.28 289 ASN A CA 1
ATOM 2304 C C . ASN A 1 289 ? -21.703 -25.350 49.248 1.00 46.28 289 ASN A C 1
ATOM 2306 O O . ASN A 1 289 ? -22.720 -25.451 48.569 1.00 46.28 289 ASN A O 1
ATOM 2310 N N . MET A 1 290 ? -20.589 -24.778 48.769 1.00 31.80 290 MET A N 1
ATOM 2311 C CA . MET A 1 290 ? -20.110 -24.926 47.377 1.00 31.80 290 MET A CA 1
ATOM 2312 C C . MET A 1 290 ? -18.853 -24.089 47.091 1.00 31.80 290 MET A C 1
ATOM 2314 O O . MET A 1 290 ? -18.651 -23.001 47.618 1.00 31.80 290 MET A O 1
ATOM 2318 N N . LEU A 1 291 ? -18.024 -24.654 46.212 1.00 39.31 291 LEU A N 1
ATOM 2319 C CA . LEU A 1 291 ? -16.844 -24.074 45.564 1.00 39.31 291 LEU A CA 1
ATOM 2320 C C . LEU A 1 291 ? -17.117 -22.671 44.980 1.00 39.31 291 LEU A C 1
ATOM 2322 O O . LEU A 1 291 ? -18.259 -22.381 44.622 1.00 39.31 291 LEU A O 1
ATOM 2326 N N . PRO A 1 292 ? -16.084 -21.812 44.845 1.00 40.50 292 PRO A N 1
ATOM 2327 C CA . PRO A 1 292 ? -16.272 -20.410 44.497 1.00 40.50 292 PRO A CA 1
ATOM 2328 C C . PRO A 1 292 ? -16.905 -20.296 43.109 1.00 40.50 292 PRO A C 1
ATOM 2330 O O . PRO A 1 292 ? -16.317 -20.712 42.109 1.00 40.50 292 PRO A O 1
ATOM 2333 N N . LEU A 1 293 ? -18.106 -19.719 43.056 1.00 43.22 293 LEU A N 1
ATOM 2334 C CA . LEU A 1 293 ? -18.665 -19.179 41.822 1.00 43.22 293 LEU A CA 1
ATOM 2335 C C . LEU A 1 293 ? -17.633 -18.201 41.248 1.00 43.22 293 LEU A C 1
ATOM 2337 O O . LEU A 1 293 ? -17.148 -17.305 41.943 1.00 43.22 293 LEU A O 1
ATOM 2341 N N . ASN A 1 294 ? -17.245 -18.421 39.995 1.00 44.00 294 ASN A N 1
ATOM 2342 C CA . ASN A 1 294 ? -16.383 -17.504 39.261 1.00 44.00 294 ASN A CA 1
ATOM 2343 C C . ASN A 1 294 ? -17.054 -16.116 39.181 1.00 44.00 294 ASN A C 1
ATOM 2345 O O . ASN A 1 294 ? -18.273 -15.987 39.285 1.00 44.00 294 ASN A O 1
ATOM 2349 N N . ALA A 1 295 ? -16.253 -15.060 39.020 1.00 43.78 295 ALA A N 1
ATOM 2350 C CA . ALA A 1 295 ? -16.702 -13.663 39.078 1.00 43.78 295 ALA A CA 1
ATOM 2351 C C . ALA A 1 295 ? -17.918 -13.333 38.173 1.00 43.78 295 ALA A C 1
ATOM 2353 O O . ALA A 1 295 ? -18.687 -12.426 38.498 1.00 43.78 295 ALA A O 1
ATOM 2354 N N . SER A 1 296 ? -18.153 -14.103 37.102 1.00 45.62 296 SER A N 1
ATOM 2355 C CA . SER A 1 296 ? -19.349 -14.001 36.251 1.00 45.62 296 SER A CA 1
ATOM 2356 C C . SER A 1 296 ? -20.647 -14.402 36.967 1.00 45.62 296 SER A C 1
ATOM 2358 O O . SER A 1 296 ? -21.628 -13.664 36.889 1.00 45.62 296 SER A O 1
ATOM 2360 N N . GLY A 1 297 ? -20.670 -15.490 37.749 1.00 42.94 297 GLY A N 1
ATOM 2361 C CA . GLY A 1 297 ? -21.874 -15.934 38.471 1.00 42.94 297 GLY A CA 1
ATOM 2362 C C . GLY A 1 297 ? -22.317 -14.950 39.563 1.00 42.94 297 GLY A C 1
ATOM 2363 O O . GLY A 1 297 ? -23.510 -14.721 39.771 1.00 42.94 297 GLY A O 1
ATOM 2364 N N . VAL A 1 298 ? -21.350 -14.284 40.205 1.00 50.41 298 VAL A N 1
ATOM 2365 C CA . VAL A 1 298 ? -21.605 -13.208 41.181 1.00 50.41 298 VAL A CA 1
ATOM 2366 C C . VAL A 1 298 ? -22.149 -11.955 40.489 1.00 50.41 298 VAL A C 1
ATOM 2368 O O . VAL A 1 298 ? -23.051 -11.309 41.020 1.00 50.41 298 VAL A O 1
ATOM 2371 N N . THR A 1 299 ? -21.658 -11.639 39.287 1.00 50.69 299 THR A N 1
ATOM 2372 C CA . THR A 1 299 ? -22.115 -10.490 38.489 1.00 50.69 299 THR A CA 1
ATOM 2373 C C . THR A 1 299 ? -23.537 -10.689 37.966 1.00 50.69 299 THR A C 1
ATOM 2375 O O . THR A 1 299 ? -24.348 -9.774 38.068 1.00 50.69 299 THR A O 1
ATOM 2378 N N . ILE A 1 300 ? -23.894 -11.892 37.507 1.00 46.25 300 ILE A N 1
ATOM 2379 C CA . ILE A 1 300 ? -25.257 -12.212 37.048 1.00 46.25 300 ILE A CA 1
ATOM 2380 C C . ILE A 1 300 ? -26.252 -12.156 38.219 1.00 46.25 300 ILE A C 1
ATOM 2382 O O . ILE A 1 300 ? -27.308 -11.535 38.104 1.00 46.25 300 ILE A O 1
ATOM 2386 N N . LEU A 1 301 ? -25.896 -12.699 39.390 1.00 50.41 301 LEU A N 1
ATOM 2387 C CA . LEU A 1 301 ? -26.711 -12.573 40.608 1.00 50.41 301 LEU A CA 1
ATOM 2388 C C . LEU A 1 301 ? -26.822 -11.117 41.097 1.00 50.41 301 LEU A C 1
ATOM 2390 O O . LEU A 1 301 ? -27.880 -10.704 41.577 1.00 50.41 301 LEU A O 1
ATOM 2394 N N . ALA A 1 302 ? -25.762 -10.315 40.957 1.00 50.91 302 ALA A N 1
ATOM 2395 C CA . ALA A 1 302 ? -25.779 -8.890 41.281 1.00 50.91 302 ALA A CA 1
ATOM 2396 C C . ALA A 1 302 ? -26.624 -8.066 40.291 1.00 50.91 302 ALA A C 1
ATOM 2398 O O . ALA A 1 302 ? -27.297 -7.125 40.712 1.00 50.91 302 ALA A O 1
ATOM 2399 N N . PHE A 1 303 ? -26.647 -8.439 39.010 1.00 43.56 303 PHE A N 1
ATOM 2400 C CA . PHE A 1 303 ? -27.443 -7.784 37.970 1.00 43.56 303 PHE A CA 1
ATOM 2401 C C . PHE A 1 303 ? -28.937 -8.112 38.107 1.00 43.56 303 PHE A C 1
ATOM 2403 O O . PHE A 1 303 ? -29.772 -7.209 38.078 1.00 43.56 303 PHE A O 1
ATOM 2410 N N . LEU A 1 304 ? -29.276 -9.369 38.414 1.00 47.44 304 LEU A N 1
ATOM 2411 C CA . LEU A 1 304 ? -30.632 -9.782 38.803 1.00 47.44 304 LEU A CA 1
ATOM 2412 C C . LEU A 1 304 ? -31.115 -9.044 40.065 1.00 47.44 304 LEU A C 1
ATOM 2414 O O . LEU A 1 304 ? -32.252 -8.584 40.136 1.00 47.44 304 LEU A O 1
ATOM 2418 N N . ARG A 1 305 ? -30.215 -8.822 41.032 1.00 46.16 305 ARG A N 1
ATOM 2419 C CA . ARG A 1 305 ? -30.453 -7.991 42.226 1.00 46.16 305 ARG A CA 1
ATOM 2420 C C . ARG A 1 305 ? -30.606 -6.492 41.913 1.00 46.16 305 ARG A C 1
ATOM 2422 O O . ARG A 1 305 ? -31.210 -5.770 42.709 1.00 46.16 305 ARG A O 1
ATOM 2429 N N . GLN A 1 306 ? -30.040 -5.999 40.810 1.00 38.56 306 GLN A N 1
ATOM 2430 C CA . GLN A 1 306 ? -30.133 -4.596 40.395 1.00 38.56 306 GLN A CA 1
ATOM 2431 C C . GLN A 1 306 ? -31.392 -4.318 39.562 1.00 38.56 306 GLN A C 1
ATOM 2433 O O . GLN A 1 306 ? -31.971 -3.244 39.715 1.00 38.56 306 GLN A O 1
ATOM 2438 N N . SER A 1 307 ? -31.871 -5.299 38.789 1.00 42.28 307 SER A N 1
ATOM 2439 C CA . SER A 1 307 ? -33.165 -5.234 38.091 1.00 42.28 307 SER A CA 1
ATOM 2440 C C . SER A 1 307 ? -34.363 -5.229 39.057 1.00 42.28 307 SER A C 1
ATOM 2442 O O . SER A 1 307 ? -35.349 -4.553 38.786 1.00 42.28 307 SER A O 1
ATOM 2444 N N . GLY A 1 308 ? -34.248 -5.859 40.234 1.00 42.00 308 GLY A N 1
ATOM 2445 C CA . GLY A 1 308 ? -35.264 -5.824 41.303 1.00 42.00 308 GLY A CA 1
ATOM 2446 C C . GLY A 1 308 ? -35.330 -4.518 42.121 1.00 42.00 308 GLY A C 1
ATOM 2447 O O . GLY A 1 308 ? -35.918 -4.477 43.202 1.00 42.00 308 GLY A O 1
ATOM 2448 N N . LYS A 1 309 ? -34.702 -3.423 41.663 1.00 41.78 309 LYS A N 1
ATOM 2449 C CA . LYS A 1 309 ? -34.774 -2.095 42.310 1.00 41.78 309 LYS A CA 1
ATOM 2450 C C . LYS A 1 309 ? -35.667 -1.140 41.527 1.00 41.78 309 LYS A C 1
ATOM 2452 O O . LYS A 1 309 ? -35.250 -0.060 41.122 1.00 41.78 309 LYS A O 1
ATOM 2457 N N . GLY A 1 310 ? -36.924 -1.528 41.377 1.00 37.94 310 GLY A N 1
ATOM 2458 C CA . GLY A 1 310 ? -37.981 -0.687 40.831 1.00 37.94 310 GLY A CA 1
ATOM 2459 C C . GLY A 1 310 ? -39.023 -0.261 41.861 1.00 37.94 310 GLY A C 1
ATOM 2460 O O . GLY A 1 310 ? -40.181 -0.205 41.488 1.00 37.94 310 GLY A O 1
ATOM 2461 N N . LEU A 1 311 ? -38.704 -0.011 43.146 1.00 33.72 311 LEU A N 1
ATOM 2462 C CA . LEU A 1 311 ? -39.753 0.390 44.108 1.00 33.72 311 LEU A CA 1
ATOM 2463 C C . LEU A 1 311 ? -39.273 1.191 45.345 1.00 33.72 311 LEU A C 1
ATOM 2465 O O . LEU A 1 311 ? -39.285 0.682 46.465 1.00 33.72 311 LEU A O 1
ATOM 2469 N N . ARG A 1 312 ? -38.904 2.472 45.164 1.00 29.39 312 ARG A N 1
ATOM 2470 C CA . ARG A 1 312 ? -39.340 3.604 46.028 1.00 29.39 312 ARG A CA 1
ATOM 2471 C C . ARG A 1 312 ? -38.794 4.952 45.531 1.00 29.39 312 ARG A C 1
ATOM 2473 O O . ARG A 1 312 ? -37.693 5.363 45.874 1.00 29.39 312 ARG A O 1
ATOM 2480 N N . MET A 1 313 ? -39.620 5.669 44.776 1.00 30.31 313 MET A N 1
ATOM 2481 C CA . MET A 1 313 ? -39.605 7.130 44.697 1.00 30.31 313 MET A CA 1
ATOM 2482 C C . MET A 1 313 ? -40.911 7.604 45.330 1.00 30.31 313 MET A C 1
ATOM 2484 O O . MET A 1 313 ? -41.952 7.451 44.706 1.00 30.31 313 MET A O 1
ATOM 2488 N N . LEU A 1 314 ? -40.860 8.093 46.575 1.00 28.23 314 LEU A N 1
ATOM 2489 C CA . LEU A 1 314 ? -41.607 9.268 47.052 1.00 28.23 314 LEU A CA 1
ATOM 2490 C C . LEU A 1 314 ? -41.375 9.507 48.553 1.00 28.23 314 LEU A C 1
ATOM 2492 O O . LEU A 1 314 ? -41.620 8.616 49.362 1.00 28.23 314 LEU A O 1
ATOM 2496 N N . VAL A 1 315 ? -40.910 10.728 48.844 1.00 27.12 315 VAL A N 1
ATOM 2497 C CA . VAL A 1 315 ? -41.161 11.686 49.952 1.00 27.12 315 VAL A CA 1
ATOM 2498 C C . VAL A 1 315 ? -39.808 12.351 50.250 1.00 27.12 315 VAL A C 1
ATOM 2500 O O . VAL A 1 315 ? -38.869 11.643 50.586 1.00 27.12 315 VAL A O 1
ATOM 2503 N N . GLY A 1 316 ? -39.564 13.659 50.154 1.00 25.02 316 GLY A N 1
ATOM 2504 C CA . GLY A 1 316 ? -40.288 14.887 49.794 1.00 25.02 316 GLY A CA 1
ATOM 2505 C C . GLY A 1 316 ? -39.197 15.985 49.673 1.00 25.02 316 GLY A C 1
ATOM 2506 O O . GLY A 1 316 ? -38.118 15.810 50.226 1.00 25.02 316 GLY A O 1
ATOM 2507 N N . VAL A 1 317 ? -39.275 16.912 48.712 1.00 28.89 317 VAL A N 1
ATOM 2508 C CA . VAL A 1 317 ? -39.794 18.298 48.823 1.00 28.89 317 VAL A CA 1
ATOM 2509 C C . VAL A 1 317 ? -38.911 19.235 49.676 1.00 28.89 317 VAL A C 1
ATOM 2511 O O . VAL A 1 317 ? -38.525 18.876 50.778 1.00 28.89 317 VAL A O 1
ATOM 2514 N N . GLU A 1 318 ? -38.700 20.449 49.129 1.00 27.58 318 GLU A N 1
ATOM 2515 C CA . GLU A 1 318 ? -37.944 21.641 49.601 1.00 27.58 318 GLU A CA 1
ATOM 2516 C C . GLU A 1 318 ? -36.481 21.704 49.108 1.00 27.58 318 GLU A C 1
ATOM 2518 O O . GLU A 1 318 ? -35.715 20.778 49.315 1.00 27.58 318 GLU A O 1
ATOM 2523 N N . GLY A 1 319 ? -35.974 22.732 48.419 1.00 26.69 319 GLY A N 1
ATOM 2524 C CA . GLY A 1 319 ? -36.475 24.034 47.982 1.00 26.69 319 GLY A CA 1
ATOM 2525 C C . GLY A 1 319 ? -35.291 24.875 47.446 1.00 26.69 319 GLY A C 1
ATOM 2526 O O . GLY A 1 319 ? -34.164 24.673 47.879 1.00 26.69 319 GLY A O 1
ATOM 2527 N N . TRP A 1 320 ? -35.590 25.826 46.542 1.00 27.41 320 TRP A N 1
ATOM 2528 C CA . TRP A 1 320 ? -34.781 26.999 46.110 1.00 27.41 320 TRP A CA 1
ATOM 2529 C C . TRP A 1 320 ? -33.720 26.695 45.026 1.00 27.41 320 TRP A C 1
ATOM 2531 O O . TRP A 1 320 ? -32.793 25.933 45.241 1.00 27.41 320 TRP A O 1
ATOM 2541 N N . SER A 1 321 ? -33.865 27.106 43.757 1.00 30.09 321 SER A N 1
ATOM 2542 C CA . SER A 1 321 ? -33.951 28.461 43.165 1.00 30.09 321 SER A CA 1
ATOM 2543 C C . SER A 1 321 ? -32.753 29.356 43.505 1.00 30.09 321 SER A C 1
ATOM 2545 O O . SER A 1 321 ? -32.614 29.780 44.646 1.00 30.09 321 SER A O 1
ATOM 2547 N N . GLY A 1 322 ? -31.923 29.691 42.506 1.00 28.80 322 GLY A N 1
ATOM 2548 C CA . GLY A 1 322 ? -30.835 30.660 42.682 1.00 28.80 322 GLY A CA 1
ATOM 2549 C C . GLY A 1 322 ? -29.761 30.654 41.592 1.00 28.80 322 GLY A C 1
ATOM 2550 O O . GLY A 1 322 ? -28.694 30.088 41.764 1.00 28.80 322 GLY A O 1
ATOM 2551 N N . ARG A 1 323 ? -30.066 31.316 40.476 1.00 29.95 323 ARG A N 1
ATOM 2552 C CA . ARG A 1 323 ? -29.179 31.801 39.399 1.00 29.95 323 ARG A CA 1
ATOM 2553 C C . ARG A 1 323 ? -27.826 32.368 39.891 1.00 29.95 323 ARG A C 1
ATOM 2555 O O . ARG A 1 323 ? -27.855 33.201 40.789 1.00 29.95 323 ARG A O 1
ATOM 2562 N N . ALA A 1 324 ? -26.723 32.071 39.184 1.00 25.94 324 ALA A N 1
ATOM 2563 C CA . ALA A 1 324 ? -25.657 33.030 38.817 1.00 25.94 324 ALA A CA 1
ATOM 2564 C C . ALA A 1 324 ? -24.591 32.403 37.878 1.00 25.94 324 ALA A C 1
ATOM 2566 O O . ALA A 1 324 ? -23.720 31.665 38.318 1.00 25.94 324 ALA A O 1
ATOM 2567 N N . GLU A 1 325 ? -24.642 32.749 36.589 1.00 34.38 325 GLU A N 1
ATOM 2568 C CA . GLU A 1 325 ? -23.442 33.156 35.820 1.00 34.38 325 GLU A CA 1
ATOM 2569 C C . GLU A 1 325 ? -22.828 34.389 36.530 1.00 34.38 325 GLU A C 1
ATOM 2571 O O . GLU A 1 325 ? -23.630 35.136 37.114 1.00 34.38 325 GLU A O 1
ATOM 2576 N N . PRO A 1 326 ? -21.503 34.688 36.479 1.00 40.16 326 PRO A N 1
ATOM 2577 C CA . PRO A 1 326 ? -20.815 34.913 35.195 1.00 40.16 326 PRO A CA 1
ATOM 2578 C C . PRO A 1 326 ? -19.266 34.729 35.131 1.00 40.16 326 PRO A C 1
ATOM 2580 O O . PRO A 1 326 ? -18.557 34.703 36.134 1.00 40.16 326 PRO A O 1
ATOM 2583 N N . SER A 1 327 ? -18.756 34.808 33.891 1.00 29.58 327 SER A N 1
ATOM 2584 C CA . SER A 1 327 ? -17.539 35.541 33.451 1.00 29.58 327 SER A CA 1
ATOM 2585 C C . SER A 1 327 ? -16.116 35.019 33.764 1.00 29.58 327 SER A C 1
ATOM 2587 O O . SER A 1 327 ? -15.608 35.137 34.874 1.00 29.58 327 SER A O 1
ATOM 2589 N N . GLU A 1 328 ? -15.408 34.624 32.693 1.00 36.56 328 GLU A N 1
ATOM 2590 C CA . GLU A 1 328 ? -13.994 34.984 32.420 1.00 36.56 328 GLU A CA 1
ATOM 2591 C C . GLU A 1 328 ? -13.809 36.528 32.398 1.00 36.56 328 GLU A C 1
ATOM 2593 O O . GLU A 1 328 ? -14.824 37.211 32.241 1.00 36.56 328 GLU A O 1
ATOM 2598 N N . PRO A 1 329 ? -12.596 37.143 32.444 1.00 49.69 329 PRO A N 1
ATOM 2599 C CA . PRO A 1 329 ? -11.255 36.604 32.147 1.00 49.69 329 PRO A CA 1
ATOM 2600 C C . PRO A 1 329 ? -10.150 37.075 33.129 1.00 49.69 329 PRO A C 1
ATOM 2602 O O . PRO A 1 329 ? -10.402 37.876 34.022 1.00 49.69 329 PRO A O 1
ATOM 2605 N N . MET A 1 330 ? -8.897 36.637 32.938 1.00 28.91 330 MET A N 1
ATOM 2606 C CA . MET A 1 330 ? -7.727 37.534 32.839 1.00 28.91 330 MET A CA 1
ATOM 2607 C C . MET A 1 330 ? -6.419 36.767 32.614 1.00 28.91 330 MET A C 1
ATOM 2609 O O . MET A 1 330 ? -6.151 35.707 33.168 1.00 28.91 330 MET A O 1
ATOM 2613 N N . SER A 1 331 ? -5.623 37.392 31.756 1.00 35.62 331 SER A N 1
ATOM 2614 C CA . SER A 1 331 ? -4.321 37.009 31.232 1.00 35.62 331 SER A CA 1
ATOM 2615 C C . SER A 1 331 ? -3.213 37.064 32.292 1.00 35.62 331 SER A C 1
ATOM 2617 O O . SER A 1 331 ? -3.214 37.944 33.151 1.00 35.62 331 SER A O 1
ATOM 2619 N N . GLY A 1 332 ? -2.226 36.171 32.179 1.00 29.38 332 GLY A N 1
ATOM 2620 C CA . GLY A 1 332 ? -1.044 36.118 33.042 1.00 29.38 332 GLY A CA 1
ATOM 2621 C C . GLY A 1 332 ? 0.112 35.387 32.365 1.00 29.38 332 GLY A C 1
ATOM 2622 O O . GLY A 1 332 ? 0.389 34.230 32.650 1.00 29.38 332 GLY A O 1
ATOM 2623 N N . ARG A 1 333 ? 0.758 36.076 31.426 1.00 33.44 333 ARG A N 1
ATOM 2624 C CA . ARG A 1 333 ? 1.984 35.685 30.720 1.00 33.44 333 ARG A CA 1
ATOM 2625 C C . ARG A 1 333 ? 3.191 35.822 31.655 1.00 33.44 333 ARG A C 1
ATOM 2627 O O . ARG A 1 333 ? 3.419 36.934 32.114 1.00 33.44 333 ARG A O 1
ATOM 2634 N N . LEU A 1 334 ? 3.998 34.775 31.842 1.00 35.81 334 LEU A N 1
ATOM 2635 C CA . LEU A 1 334 ? 5.438 34.894 32.118 1.00 35.81 334 LEU A CA 1
ATOM 2636 C C . LEU A 1 334 ? 6.184 33.676 31.553 1.00 35.81 334 LEU A C 1
ATOM 2638 O O . LEU A 1 334 ? 5.891 32.531 31.886 1.00 35.81 334 LEU A O 1
ATOM 2642 N N . ASP A 1 335 ? 7.129 33.982 30.669 1.00 33.34 335 ASP A N 1
ATOM 2643 C CA . ASP A 1 335 ? 8.075 33.082 30.023 1.00 33.34 335 ASP A CA 1
ATOM 2644 C C . ASP A 1 335 ? 9.023 32.410 31.026 1.00 33.34 335 ASP A C 1
ATOM 2646 O O . ASP A 1 335 ? 9.528 33.056 31.943 1.00 33.34 335 ASP A O 1
ATOM 2650 N N . ALA A 1 336 ? 9.377 31.153 30.758 1.00 32.62 336 ALA A N 1
ATOM 2651 C CA . ALA A 1 336 ? 10.701 30.625 31.072 1.00 32.62 336 ALA A CA 1
ATOM 2652 C C . ALA A 1 336 ? 11.032 29.477 30.110 1.00 32.62 336 ALA A C 1
ATOM 2654 O O . ALA A 1 336 ? 10.683 28.319 30.325 1.00 32.62 336 ALA A O 1
ATOM 2655 N N . ALA A 1 337 ? 11.711 29.832 29.021 1.00 33.38 337 ALA A N 1
ATOM 2656 C CA . ALA A 1 337 ? 12.452 28.893 28.199 1.00 33.38 337 ALA A CA 1
ATOM 2657 C C . ALA A 1 337 ? 13.559 28.230 29.037 1.00 33.38 337 ALA A C 1
ATOM 2659 O O . ALA A 1 337 ? 14.307 28.919 29.734 1.00 33.38 337 ALA A O 1
ATOM 2660 N N . MET A 1 338 ? 13.706 26.909 28.916 1.00 37.91 338 MET A N 1
ATOM 2661 C CA . MET A 1 338 ? 14.922 26.195 29.304 1.00 37.91 338 MET A CA 1
ATOM 2662 C C . MET A 1 338 ? 15.451 25.373 28.115 1.00 37.91 338 MET A C 1
ATOM 2664 O O . MET A 1 338 ? 14.652 24.859 27.330 1.00 37.91 338 MET A O 1
ATOM 2668 N N . PRO A 1 339 ? 16.783 25.297 27.937 1.00 48.38 339 PRO A N 1
ATOM 2669 C CA . PRO A 1 339 ? 17.428 24.803 26.721 1.00 48.38 339 PRO A CA 1
ATOM 2670 C C . PRO A 1 339 ? 17.560 23.269 26.712 1.00 48.38 339 PRO A C 1
ATOM 2672 O O . PRO A 1 339 ? 17.526 22.651 27.778 1.00 48.38 339 PRO A O 1
ATOM 2675 N N . PRO A 1 340 ? 17.777 22.632 25.544 1.00 39.06 340 PRO A N 1
ATOM 2676 C CA . PRO A 1 340 ? 18.063 21.207 25.494 1.00 39.06 340 PRO A CA 1
ATOM 2677 C C . PRO A 1 340 ? 19.544 20.955 25.813 1.00 39.06 340 PRO A C 1
ATOM 2679 O O . PRO A 1 340 ? 20.426 21.674 25.339 1.00 39.06 340 PRO A O 1
ATOM 2682 N N . LEU A 1 341 ? 19.819 19.907 26.590 1.00 38.12 341 LEU A N 1
ATOM 2683 C CA . LEU A 1 341 ? 21.156 19.328 26.735 1.00 38.12 341 LEU A CA 1
ATOM 2684 C C . LEU A 1 341 ? 21.230 17.951 26.051 1.00 38.12 341 LEU A C 1
ATOM 2686 O O . LEU A 1 341 ? 20.197 17.312 25.847 1.00 38.12 341 LEU A O 1
ATOM 2690 N N . PRO A 1 342 ? 22.440 17.524 25.642 1.00 42.28 342 PRO A N 1
ATOM 2691 C CA . PRO A 1 342 ? 22.635 16.575 24.557 1.00 42.28 342 PRO A CA 1
ATOM 2692 C C . PRO A 1 342 ? 22.843 15.133 25.034 1.00 42.28 342 PRO A C 1
ATOM 2694 O O . PRO A 1 342 ? 23.365 14.889 26.117 1.00 42.28 342 PRO A O 1
ATOM 2697 N N . GLY A 1 343 ? 22.573 14.198 24.121 1.00 31.62 343 GLY A N 1
ATOM 2698 C CA . GLY A 1 343 ? 23.295 12.932 24.021 1.00 31.62 343 GLY A CA 1
ATOM 2699 C C . GLY A 1 343 ? 22.762 11.766 24.851 1.00 31.62 343 GLY A C 1
ATOM 2700 O O . GLY A 1 343 ? 23.140 11.577 26.001 1.00 31.62 343 GLY A O 1
ATOM 2701 N N . SER A 1 344 ? 22.052 10.861 24.183 1.00 31.03 344 SER A N 1
ATOM 2702 C CA . SER A 1 344 ? 22.231 9.429 24.410 1.00 31.03 344 SER A CA 1
ATOM 2703 C C . SER A 1 344 ? 22.208 8.707 23.064 1.00 31.03 344 SER A C 1
ATOM 2705 O O . SER A 1 344 ? 21.223 8.689 22.332 1.00 31.03 344 SER A O 1
ATOM 2707 N N . LEU A 1 345 ? 23.373 8.169 22.716 1.00 38.91 345 LEU A N 1
ATOM 2708 C CA . LEU A 1 345 ? 23.562 7.211 21.641 1.00 38.91 345 LEU A CA 1
ATOM 2709 C C . LEU A 1 345 ? 22.863 5.908 22.048 1.00 38.91 345 LEU A C 1
ATOM 2711 O O . LEU A 1 345 ? 23.133 5.362 23.118 1.00 38.91 345 LEU A O 1
ATOM 2715 N N . SER A 1 346 ? 21.995 5.386 21.190 1.00 33.34 346 SER A N 1
ATOM 2716 C CA . SER A 1 346 ? 21.661 3.962 21.158 1.00 33.34 346 SER A CA 1
ATOM 2717 C C . SER A 1 346 ? 21.574 3.511 19.699 1.00 33.34 346 SER A C 1
ATOM 2719 O O . SER A 1 346 ? 21.085 4.276 18.866 1.00 33.34 346 SER A O 1
ATOM 2721 N N . PRO A 1 347 ? 22.123 2.331 19.358 1.00 43.44 347 PRO A N 1
ATOM 2722 C CA . PRO A 1 347 ? 22.373 1.949 17.981 1.00 43.44 347 PRO A CA 1
ATOM 2723 C C . PRO A 1 347 ? 21.171 1.178 17.433 1.00 43.44 347 PRO A C 1
ATOM 2725 O O . PRO A 1 347 ? 21.097 -0.039 17.559 1.00 43.44 347 PRO A O 1
ATOM 2728 N N . GLU A 1 348 ? 20.238 1.869 16.789 1.00 35.56 348 GLU A N 1
ATOM 2729 C CA . GLU A 1 348 ? 19.333 1.220 15.837 1.00 35.56 348 GLU A CA 1
ATOM 2730 C C . GLU A 1 348 ? 19.945 1.339 14.443 1.00 35.56 348 GLU A C 1
ATOM 2732 O O . GLU A 1 348 ? 19.620 2.220 13.651 1.00 35.56 348 GLU A O 1
ATOM 2737 N N . GLY A 1 349 ? 20.892 0.441 14.165 1.00 39.16 349 GLY A N 1
ATOM 2738 C CA . GLY A 1 349 ? 21.359 0.171 12.812 1.00 39.16 349 GLY A CA 1
ATOM 2739 C C . GLY A 1 349 ? 20.256 -0.538 12.036 1.00 39.16 349 GLY A C 1
ATOM 2740 O O . GLY A 1 349 ? 20.237 -1.762 11.950 1.00 39.16 349 GLY A O 1
ATOM 2741 N N . ARG A 1 350 ? 19.316 0.233 11.494 1.00 46.34 350 ARG A N 1
ATOM 2742 C CA . ARG A 1 350 ? 18.492 -0.212 10.375 1.00 46.34 350 ARG A CA 1
ATOM 2743 C C . ARG A 1 350 ? 19.403 -0.110 9.149 1.00 46.34 350 ARG A C 1
ATOM 2745 O O . ARG A 1 350 ? 19.630 0.994 8.667 1.00 46.34 350 ARG A O 1
ATOM 2752 N N . MET A 1 351 ? 20.018 -1.226 8.746 1.00 44.56 351 MET A N 1
ATOM 2753 C CA . MET A 1 351 ? 20.766 -1.275 7.484 1.00 44.56 351 MET A CA 1
ATOM 2754 C C . MET A 1 351 ? 19.791 -0.892 6.373 1.00 44.56 351 MET A C 1
ATOM 2756 O O . MET A 1 351 ? 18.688 -1.442 6.303 1.00 44.56 351 MET A O 1
ATOM 2760 N N . ASN A 1 352 ? 20.148 0.131 5.605 1.00 46.69 352 ASN A N 1
ATOM 2761 C CA . ASN A 1 352 ? 19.346 0.552 4.469 1.00 46.69 352 ASN A CA 1
ATOM 2762 C C . ASN A 1 352 ? 19.451 -0.549 3.405 1.00 46.69 352 ASN A C 1
ATOM 2764 O O . ASN A 1 352 ? 20.500 -1.172 3.275 1.00 46.69 352 ASN A O 1
ATOM 2768 N N . GLU A 1 353 ? 18.389 -0.787 2.632 1.00 55.75 353 GLU A N 1
ATOM 2769 C CA . GLU A 1 353 ? 18.402 -1.747 1.508 1.00 55.75 353 GLU A CA 1
ATOM 2770 C C . GLU A 1 353 ? 19.552 -1.464 0.510 1.00 55.75 353 GLU A C 1
ATOM 2772 O O . GLU A 1 353 ? 20.025 -2.369 -0.166 1.00 55.75 353 GLU A O 1
ATOM 2777 N N . GLU A 1 354 ? 20.086 -0.238 0.499 1.00 53.62 354 GLU A N 1
ATOM 2778 C CA . GLU A 1 354 ? 21.273 0.162 -0.270 1.00 53.62 354 GLU A CA 1
ATOM 2779 C C . GLU A 1 354 ? 22.577 -0.523 0.201 1.00 53.62 354 GLU A C 1
ATOM 2781 O O . GLU A 1 354 ? 23.446 -0.813 -0.622 1.00 53.62 354 GLU A O 1
ATOM 2786 N N . ASP A 1 355 ? 22.703 -0.857 1.492 1.00 54.53 355 ASP A N 1
ATOM 2787 C CA . ASP A 1 355 ? 23.884 -1.536 2.051 1.00 54.53 355 ASP A CA 1
ATOM 2788 C C . ASP A 1 355 ? 23.884 -3.048 1.733 1.00 54.53 355 ASP A C 1
ATOM 2790 O O . ASP A 1 355 ? 24.944 -3.678 1.639 1.00 54.53 355 ASP A O 1
ATOM 2794 N N . GLU A 1 356 ? 22.701 -3.651 1.542 1.00 57.94 356 GLU A N 1
ATOM 2795 C CA . GLU A 1 356 ? 22.568 -5.058 1.129 1.00 57.94 356 GLU A CA 1
ATOM 2796 C C . GLU A 1 356 ? 22.976 -5.251 -0.337 1.00 57.94 356 GLU A C 1
ATOM 2798 O O . GLU A 1 356 ? 23.686 -6.210 -0.663 1.00 57.94 356 GLU A O 1
ATOM 2803 N N . ASP A 1 357 ? 22.610 -4.304 -1.203 1.00 59.00 357 ASP A N 1
ATOM 2804 C CA . ASP A 1 357 ? 23.000 -4.303 -2.613 1.00 59.00 357 ASP A CA 1
ATOM 2805 C C . ASP A 1 357 ? 24.508 -4.049 -2.789 1.00 59.00 357 ASP A C 1
ATOM 2807 O O . ASP A 1 357 ? 25.163 -4.697 -3.615 1.00 59.00 357 ASP A O 1
ATOM 2811 N N . GLU A 1 358 ? 25.110 -3.185 -1.962 1.00 59.53 358 GLU A N 1
ATOM 2812 C CA . GLU A 1 358 ? 26.558 -2.951 -1.980 1.00 59.53 358 GLU A CA 1
ATOM 2813 C C . GLU A 1 358 ? 27.339 -4.177 -1.459 1.00 59.53 358 GLU A C 1
ATOM 2815 O O . GLU A 1 358 ? 28.343 -4.591 -2.054 1.00 59.53 358 GLU A O 1
ATOM 2820 N N . ALA A 1 359 ? 26.836 -4.857 -0.420 1.00 59.19 359 ALA A N 1
ATOM 2821 C CA . ALA A 1 359 ? 27.407 -6.113 0.070 1.00 59.19 359 ALA A CA 1
ATOM 2822 C C . ALA A 1 359 ? 27.288 -7.258 -0.956 1.00 59.19 359 ALA A C 1
ATOM 2824 O O . ALA A 1 359 ? 28.228 -8.051 -1.116 1.00 59.19 359 ALA A O 1
ATOM 2825 N N . ALA A 1 360 ? 26.174 -7.329 -1.693 1.00 63.81 360 ALA A N 1
ATOM 2826 C CA . ALA A 1 360 ? 25.978 -8.287 -2.778 1.00 63.81 360 ALA A CA 1
ATOM 2827 C C . ALA A 1 360 ? 26.948 -8.030 -3.946 1.00 63.81 360 ALA A C 1
ATOM 2829 O O . ALA A 1 360 ? 27.566 -8.973 -4.454 1.00 63.81 360 ALA A O 1
ATOM 2830 N N . LEU A 1 361 ? 27.168 -6.765 -4.318 1.00 61.78 361 LEU A N 1
ATOM 2831 C CA . LEU A 1 361 ? 28.140 -6.375 -5.345 1.00 61.78 361 LEU A CA 1
ATOM 2832 C C . LEU A 1 361 ? 29.585 -6.697 -4.935 1.00 61.78 361 LEU A C 1
ATOM 2834 O O . LEU A 1 361 ? 30.353 -7.225 -5.746 1.00 61.78 361 LEU A O 1
ATOM 2838 N N . ILE A 1 362 ? 29.954 -6.477 -3.668 1.00 66.75 362 ILE A N 1
ATOM 2839 C CA . ILE A 1 362 ? 31.277 -6.847 -3.134 1.00 66.75 362 ILE A CA 1
ATOM 2840 C C . ILE A 1 362 ? 31.476 -8.372 -3.145 1.00 66.75 362 ILE A C 1
ATOM 2842 O O . ILE A 1 362 ? 32.571 -8.858 -3.458 1.00 66.75 362 ILE A O 1
ATOM 2846 N N . TRP A 1 363 ? 30.431 -9.153 -2.855 1.00 69.56 363 TRP A N 1
ATOM 2847 C CA . TRP A 1 363 ? 30.495 -10.617 -2.897 1.00 69.56 363 TRP A CA 1
ATOM 2848 C C . TRP A 1 363 ? 30.634 -11.157 -4.329 1.00 69.56 363 TRP A C 1
ATOM 2850 O O . TRP A 1 363 ? 31.447 -12.054 -4.577 1.00 69.56 363 TRP A O 1
ATOM 2860 N N . VAL A 1 364 ? 29.913 -10.573 -5.293 1.00 67.19 364 VAL A N 1
ATOM 2861 C CA . VAL A 1 364 ? 30.009 -10.931 -6.719 1.00 67.19 364 VAL A CA 1
ATOM 2862 C C . VAL A 1 364 ? 31.383 -10.570 -7.294 1.00 67.19 364 VAL A C 1
ATOM 2864 O O . VAL A 1 364 ? 31.996 -11.410 -7.961 1.00 67.19 364 VAL A O 1
ATOM 2867 N N . MET A 1 365 ? 31.931 -9.393 -6.967 1.00 63.88 365 MET A N 1
ATOM 2868 C CA . MET A 1 365 ? 33.289 -9.010 -7.381 1.00 63.88 365 MET A CA 1
ATOM 2869 C C . MET A 1 365 ? 34.358 -9.946 -6.804 1.00 63.88 365 MET A C 1
ATOM 2871 O O . MET A 1 365 ? 35.207 -10.436 -7.552 1.00 63.88 365 MET A O 1
ATOM 2875 N N . ARG A 1 366 ? 34.286 -10.298 -5.509 1.00 58.75 366 ARG A N 1
ATOM 2876 C CA . ARG A 1 366 ? 35.230 -11.258 -4.900 1.00 58.75 366 ARG A CA 1
ATOM 2877 C C . ARG A 1 366 ? 35.139 -12.659 -5.502 1.00 58.75 366 ARG A C 1
ATOM 2879 O O . ARG A 1 366 ? 36.154 -13.353 -5.580 1.00 58.75 366 ARG A O 1
ATOM 2886 N N . ARG A 1 367 ? 33.952 -13.089 -5.940 1.00 56.41 367 ARG A N 1
ATOM 2887 C CA . ARG A 1 367 ? 33.755 -14.393 -6.592 1.00 56.41 367 ARG A CA 1
ATOM 2888 C C . ARG A 1 367 ? 34.315 -14.418 -8.017 1.00 56.41 367 ARG A C 1
ATOM 2890 O O . ARG A 1 367 ? 34.817 -15.458 -8.444 1.00 56.41 367 ARG A O 1
ATOM 2897 N N . SER A 1 368 ? 34.274 -13.288 -8.724 1.00 50.47 368 SER A N 1
ATOM 2898 C CA . SER A 1 368 ? 34.889 -13.143 -10.048 1.00 50.47 368 SER A CA 1
ATOM 2899 C C . SER A 1 368 ? 36.422 -13.146 -9.963 1.00 50.47 368 SER A C 1
ATOM 2901 O O . SER A 1 368 ? 37.079 -13.843 -10.736 1.00 50.47 368 SER A O 1
ATOM 2903 N N . ASP A 1 369 ? 36.995 -12.490 -8.949 1.00 51.75 369 ASP A N 1
ATOM 2904 C CA . ASP A 1 369 ? 38.447 -12.475 -8.709 1.00 51.75 369 ASP A CA 1
ATOM 2905 C C . ASP A 1 369 ? 39.013 -13.841 -8.280 1.00 51.75 3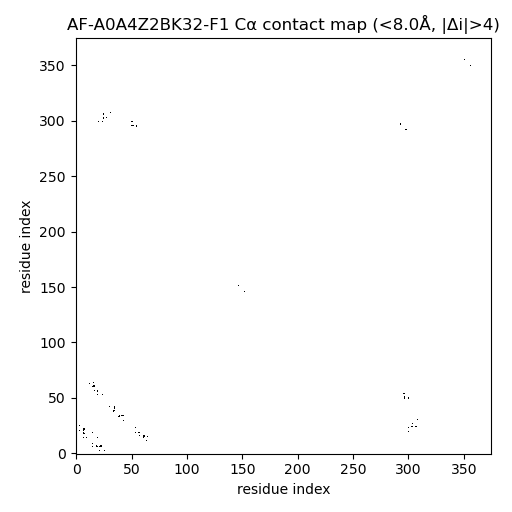69 ASP A C 1
ATOM 2907 O O . ASP A 1 369 ? 40.135 -14.202 -8.642 1.00 51.75 369 ASP A O 1
ATOM 2911 N N . TYR A 1 370 ? 38.231 -14.650 -7.556 1.00 43.00 370 TYR A N 1
ATOM 2912 C CA . TYR A 1 370 ? 38.620 -16.025 -7.222 1.00 43.00 370 TYR A CA 1
ATOM 2913 C C . TYR A 1 370 ? 38.588 -16.966 -8.434 1.00 43.00 370 TYR A C 1
ATOM 2915 O O . TYR A 1 370 ? 39.351 -17.928 -8.481 1.00 43.00 370 TYR A O 1
ATOM 2923 N N . ARG A 1 371 ? 37.736 -16.694 -9.431 1.00 46.81 371 ARG A N 1
ATOM 2924 C CA . ARG A 1 371 ? 37.614 -17.524 -10.639 1.00 46.81 371 ARG A CA 1
ATOM 2925 C C . ARG A 1 371 ? 38.700 -17.223 -11.678 1.00 46.81 371 ARG A C 1
ATOM 2927 O O . ARG A 1 371 ? 39.087 -18.135 -12.399 1.00 46.81 371 ARG A O 1
ATOM 2934 N N . SER A 1 372 ? 39.243 -16.004 -11.694 1.00 47.97 372 SER A N 1
ATOM 2935 C CA . SER A 1 372 ? 40.401 -15.630 -12.528 1.00 47.97 372 SER A CA 1
ATOM 2936 C C . SER A 1 372 ? 41.762 -16.045 -11.956 1.00 47.97 372 SER A C 1
ATOM 2938 O O . SER A 1 372 ? 42.758 -15.948 -12.660 1.00 47.97 372 SER A O 1
ATOM 2940 N N . ARG A 1 373 ? 41.839 -16.503 -10.697 1.00 49.53 373 ARG A N 1
ATOM 2941 C CA . ARG A 1 373 ? 43.090 -16.995 -10.075 1.00 49.53 373 ARG A CA 1
ATOM 2942 C C . ARG A 1 373 ? 43.234 -18.523 -10.058 1.00 49.53 373 ARG A C 1
ATOM 2944 O O . ARG A 1 373 ? 44.229 -19.021 -9.541 1.00 49.53 373 ARG A O 1
ATOM 2951 N N . VAL A 1 374 ? 42.242 -19.260 -10.565 1.00 48.28 374 VAL A N 1
ATOM 2952 C CA . VAL A 1 374 ? 42.198 -20.742 -10.560 1.00 48.28 374 VAL A CA 1
ATOM 2953 C C . VAL A 1 374 ? 42.161 -21.322 -11.990 1.00 48.28 374 VAL A C 1
ATOM 2955 O O . VAL A 1 374 ? 41.893 -22.502 -12.193 1.00 48.28 374 VAL A O 1
ATOM 2958 N N . VAL A 1 375 ? 42.485 -20.506 -12.992 1.00 41.28 375 VAL A N 1
ATOM 2959 C CA . VAL A 1 375 ? 42.858 -20.928 -14.355 1.00 41.28 375 VAL A CA 1
ATOM 2960 C C . VAL A 1 375 ? 44.248 -20.372 -14.628 1.00 41.28 375 VAL A C 1
ATOM 2962 O O . VAL A 1 375 ? 45.001 -21.038 -15.370 1.00 41.28 375 VAL A O 1
#

InterPro domains:
  IPR034743 RH1 domain [PF09744] (19-81)
  IPR034743 RH1 domain [PS51776] (3-90)
  IPR051241 DZIP and RILPL [PTHR21502] (8-257)

Solvent-accessible surface area (backbone atoms only — not comparable to full-atom values): 22841 Å² total; per-residue (Å²): 134,83,82,76,66,66,51,78,72,51,57,84,89,74,50,43,58,65,38,51,52,53,42,50,51,55,56,39,54,54,49,48,57,47,30,76,74,69,39,59,76,77,42,64,80,51,51,65,56,54,53,50,50,53,53,52,49,37,53,53,33,62,64,62,63,51,60,62,60,55,49,49,53,48,52,52,51,53,50,53,50,51,53,51,52,50,52,55,48,49,53,54,49,52,50,51,53,50,52,52,52,52,51,52,50,53,50,53,53,51,51,52,52,51,51,51,52,52,52,51,52,50,51,52,51,50,53,52,51,60,72,69,60,73,93,86,66,81,70,61,61,71,63,60,76,53,77,47,73,66,55,52,51,49,52,52,51,52,49,52,52,52,53,48,51,51,53,50,50,56,49,50,53,52,52,51,52,53,53,48,53,53,50,52,53,50,52,52,51,50,54,50,49,51,51,53,51,50,53,50,53,51,51,50,53,52,52,52,51,51,51,50,53,51,51,53,51,48,52,53,52,51,52,52,51,52,52,51,52,49,53,52,51,52,50,51,51,52,53,50,52,53,50,53,53,57,52,54,63,59,67,73,73,79,82,87,89,85,89,90,88,82,88,82,91,79,79,89,75,81,76,80,79,59,74,70,63,56,55,54,51,52,54,56,63,57,70,77,72,71,79,84,72,53,75,64,61,56,48,53,55,50,47,51,59,55,70,72,69,79,84,86,89,87,88,79,89,89,81,83,88,82,91,79,85,82,80,85,88,87,88,84,89,79,90,78,90,79,82,90,82,84,88,81,92,75,89,80,81,74,78,51,75,68,57,57,56,51,53,51,51,54,50,52,52,54,53,52,57,56,59,70,72,76,114

Sequence (375 aa):
MEDSGSALEKNVADLTVMDVYDIAAVVGQEFERIIDQYGCEALSRLMPKVVRVLEILEVMVSRNSIGPEVEELRLELDKLRLERLDRMQKEKKHKKELELVEDVWRGEAQDLLSQIAQLQEENKSLLTNLSVRDPLNEEDLQRHEGMTERERQVMKRLKEVVDKQRDEIRAKDRELTLKNDDIEALQQQQSRLMKINHDLRHKISVVEAQGKALIEQKVELEASAQARDQEVGVLRQEVARLRERLQGDLATEEAPAQPPSPAEVALPACERVSATTFVGLLSHVAGENMLPLNASGVTILAFLRQSGKGLRMLVGVEGWSGRAEPSEPMSGRLDAAMPPLPGSLSPEGRMNEEDEDEAALIWVMRRSDYRSRVV

Foldseek 3Di:
DDPLPPLVPDDLLPHALVSLLSVLLVVLVVLVVVCVPPNCVVCLVVVVVVLVVSVVSSVVRVVSVCVVVVVVVVVVVVVVVVVVVVVVVVVVVVVVVVVVVVVVVVVVVVVVVVVVVVVVVVVVVVVVVVVVDDDDDPVVVVVVVDCPVVNVVVVVVVVVVVVVVVVVVVVVVVVVVVVVVVVVVVVVVVVVVVVVVVVVVVVVVVVVVVVVVVVVVVVVVVVVVVVVVVVVVVVVVVVVVVVVVVVVVVVVPDDDDDDDDDDDDDDDDDDPPDCVVVVVVSVVVVVPDDDDDPPSSVVSVVVSVVSVPPDDDDDDDDDDDDDDDDDDDDDDDDDDDDDDDDDDDDDPPPPDVVVVVVVVVVVVVVVVVVVVVVD

pLDDT: mean 71.78, std 25.23, range [25.02, 98.44]

Secondary structure (DSSP, 8-state):
---TTTTTTS-GGG--HHHHHHHHHHHHHHHHHHHHHH-GGGTTTTHHHHHHHHHHHHHHHHHHTTHHHHHHHHHHHHHHHHHHHHHHHHHHHHHHHHHHHHHHHHHHHHHHHHHHHHHHHHHHHHHHHHHH--S--THHHHHTTS--HHHHHHHHHHHHHHHHHHHHHHHHHHHHHHHHHHHHHHHHHHHHHHHHHHHHHHHHHHHHHHHHHHHHHHHHHHHHHHHHHHHHHHHHHHHHHHHHHHHHHHTTS---------------------THHHHHHHHHHHSSS-PPPPHHHHHHHHHHHHHT--------------------------------------------HHHHHHHHHHHHHHHHHHHTT--

Mean predicted aligned error: 23.23 Å

Organism: NCBI:txid433685